Protein AF-0000000080331182 (afdb_homodimer)

Foldseek 3Di:
DDDPDDPVVLVVLLVLLLVLQLVLCLVPNPVPDDLVSSCVSSVHDSVVSCVSPVDPVVSLLVNLLVLLVVLLVVLVCQLCVLPVPALVSSLLSNLVSLAAPALSRSSLLSNVRLCVCLVPDVSSVVSVVVSLVSQLVVQLVSLVVCVVVVQFDAPDRSSVVSNVLNVLRVVLRVCRNVVPVVDDPVNSSVVSVVSVCVRGVHPVD/DDDPDDPVVLVVLLVLLLVLQLVLCLVPNPVPDDLVSSCVSSVHDSVSSCVSPVDPVVSLLVNLLVLLVVLLVVLVCQLCVLPVPALVSSLLSNLVSLAAPALSRSSLLSNVRLCVCLVPDVSSVVSVVVSLVSQLVVQLVSLVVCVVVVQFDAPDRSSVVSNVLNVLRVVLRVCRNVVPVVDDPVNSSVVSVVSVCVRGVHPVD

Organism: NCBI:txid40318

Radius of gyration: 23.44 Å; Cα contacts (8 Å, |Δi|>4): 530; chains: 2; bounding box: 72×65×44 Å

Sequence (410 aa):
MGKVGRPRNQTARREALVSAAGRAIAERGLEGLRIKDIADAAGVSQGSVLYYYPELDDLVLEVHRGAVENFLASRQRTYDEALPGTPVARLRALLESGLPDTAEDPVHGLLYELHRRAGRSPGHAELMASLFAREVALYTTALEVGAATGVFALTASAHDLAHGIVALEDGYGLHIISRNAALRLDRARNLMLAHARVVTGCAELMGKVGRPRNQTARREALVSAAGRAIAERGLEGLRIKDIADAAGVSQGSVLYYYPELDDLVLEVHRGAVENFLASRQRTYDEALPGTPVARLRALLESGLPDTAEDPVHGLLYELHRRAGRSPGHAELMASLFAREVALYTTALEVGAATGVFALTASAHDLAHGIVALEDGYGLHIISRNAALRLDRARNLMLAHARVVTGCAEL

InterPro domains:
  IPR001647 DNA-binding HTH domain, TetR-type [PF00440] (17-63)
  IPR001647 DNA-binding HTH domain, TetR-type [PR00455] (17-30)
  IPR001647 DNA-binding HTH domain, TetR-type [PR00455] (38-61)
  IPR001647 DNA-binding HTH domain, TetR-type [PS50977] (11-71)
  IPR009057 Homedomain-like superfamily [SSF46689] (5-83)
  IPR036271 Tetracyclin repressor-like, C-terminal domain superfamily [SSF48498] (85-195)
  IPR039538 BetI-type transcriptional repressor, C-terminal [PF13977] (87-196)
  IPR050109 HTH-type, TetR-like transcriptional regulator [PTHR30055] (3-197)

Nearest PDB structures (foldseek):
  2gfn-assembly1_B  TM=7.961E-01  e=3.630E-06  Rhodococcus jostii RHA1
  3e7q-assembly1_A  TM=7.808E-01  e=1.061E-05  Pseudomonas aeruginosa
  4yze-assembly1_C  TM=7.891E-01  e=2.695E-05  Escherichia coli K-12
  5wm9-assembly1_A  TM=7.260E-01  e=1.540E-05  Mycobacterium tuberculosis H37Rv
  6hs0-assembly1_A  TM=7.988E-01  e=4.100E-05  Mycobacterium tuberculosis H37Rv

Secondary structure (DSSP, 8-state):
------HHHHHHHHHHHHHHHHHHHHHH-STT--HHHHHHHHTS-HHHHHHH-SSHHHHHHHHHHHHHHHHHHHHHHHHHHTTTS-HHHHHHHHHHHHS-SSTT-HHHHHHHHHHTTGGG-HHHHHHHHHHHHHHHHHHHHHHHHHHHTTS---SS-HHHHHHHHHHHHHHHHHHHHTT-TTS-HHHHHHHHHHHHHHHHT-TT-/------HHHHHHHHHHHHHHHHHHHHHH-STT--HHHHHHHHTS-HHHHHHH-SSHHHHHHHHHHHHHHHHHHHHHHHHHHTTTS-HHHHHHHHHHHHS-SSTT-HHHHHHHHHHTTGGG-HHHHHHHHHHHHHHHHHHHHHHHHHHHTTS---SS-HHHHHHHHHHHHHHHHHHHHTT-TTS-HHHHHHHHHHHHHHHHT-TT-

Structure (mmCIF, N/CA/C/O backbone):
data_AF-0000000080331182-model_v1
#
loop_
_entity.id
_entity.type
_entity.pdbx_description
1 polymer 'TetR family transcriptional regulator'
#
loop_
_atom_site.group_PDB
_atom_site.id
_atom_site.type_symbol
_atom_site.label_atom_id
_atom_site.label_alt_id
_atom_site.label_comp_id
_atom_site.label_asym_id
_atom_site.label_entity_id
_atom_site.label_seq_id
_atom_site.pdbx_PDB_ins_code
_atom_site.Cartn_x
_atom_site.Cartn_y
_atom_site.Cartn_z
_atom_site.occupancy
_atom_site.B_iso_or_equiv
_atom_site.auth_seq_id
_atom_site.auth_comp_id
_atom_site.auth_asym_id
_atom_site.auth_atom_id
_atom_site.pdbx_PDB_model_num
ATOM 1 N N . MET A 1 1 ? 33.312 38.156 4.203 1 38.59 1 MET A N 1
ATOM 2 C CA . MET A 1 1 ? 32.25 37.406 3.518 1 38.59 1 MET A CA 1
ATOM 3 C C . MET A 1 1 ? 32.531 35.906 3.508 1 38.59 1 MET A C 1
ATOM 5 O O . MET A 1 1 ? 33.469 35.469 2.865 1 38.59 1 MET A O 1
ATOM 9 N N . GLY A 1 2 ? 32.406 35.094 4.578 1 43.19 2 GLY A N 1
ATOM 10 C CA . GLY A 1 2 ? 33.156 34.031 5.238 1 43.19 2 GLY A CA 1
ATOM 11 C C . GLY A 1 2 ? 33.406 32.844 4.352 1 43.19 2 GLY A C 1
ATOM 12 O O . GLY A 1 2 ? 32.812 32.719 3.281 1 43.19 2 GLY A O 1
ATOM 13 N N . LYS A 1 3 ? 34.469 31.922 4.566 1 42.53 3 LYS A N 1
ATOM 14 C CA . LYS A 1 3 ? 35.125 30.719 4.098 1 42.53 3 LYS A CA 1
ATOM 15 C C . LYS A 1 3 ? 34.125 29.609 3.834 1 42.53 3 LYS A C 1
ATOM 17 O O . LYS A 1 3 ? 33.531 29.062 4.77 1 42.53 3 LYS A O 1
ATOM 22 N N . VAL A 1 4 ? 33.281 29.641 2.775 1 48.59 4 VAL A N 1
ATOM 23 C CA . VAL A 1 4 ? 32.562 28.469 2.316 1 48.59 4 VAL A CA 1
ATOM 24 C C . VAL A 1 4 ? 33.375 27.203 2.582 1 48.59 4 VAL A C 1
ATOM 26 O O . VAL A 1 4 ? 34.5 27.078 2.107 1 48.59 4 VAL A O 1
ATOM 29 N N . GLY A 1 5 ? 33.25 26.547 3.727 1 51.66 5 GLY A N 1
ATOM 30 C CA . GLY A 1 5 ? 34.031 25.359 4.07 1 51.66 5 GLY A CA 1
ATOM 31 C C . GLY A 1 5 ? 34.344 24.484 2.873 1 51.66 5 GLY A C 1
ATOM 32 O O . GLY A 1 5 ? 33.75 24.641 1.809 1 51.66 5 GLY A O 1
ATOM 33 N N . ARG A 1 6 ? 35.438 23.641 2.859 1 62 6 ARG A N 1
ATOM 34 C CA . ARG A 1 6 ? 35.906 22.703 1.839 1 62 6 ARG A CA 1
ATOM 35 C C . ARG A 1 6 ? 34.75 21.812 1.354 1 62 6 ARG A C 1
ATOM 37 O O . ARG A 1 6 ? 33.969 21.328 2.152 1 62 6 ARG A O 1
ATOM 44 N N . PRO A 1 7 ? 34.625 21.719 -0.037 1 57.5 7 PRO A N 1
ATOM 45 C CA . PRO A 1 7 ? 33.531 20.969 -0.662 1 57.5 7 PRO A CA 1
ATOM 46 C C . PRO A 1 7 ? 33.219 19.672 0.085 1 57.5 7 PRO A C 1
ATOM 48 O O . PRO A 1 7 ? 32.031 19.312 0.219 1 57.5 7 PRO A O 1
ATOM 51 N N . ARG A 1 8 ? 34.188 18.922 0.521 1 67.94 8 ARG A N 1
ATOM 52 C CA . ARG A 1 8 ? 34 17.688 1.271 1 67.94 8 ARG A CA 1
ATOM 53 C C . ARG A 1 8 ? 33.25 17.953 2.578 1 67.94 8 ARG A C 1
ATOM 55 O O . ARG A 1 8 ? 32.438 17.141 3.01 1 67.94 8 ARG A O 1
ATOM 62 N N . ASN A 1 9 ? 33.406 19.188 3.027 1 75.62 9 ASN A N 1
ATOM 63 C CA . ASN A 1 9 ? 32.75 19.547 4.297 1 75.62 9 ASN A CA 1
ATOM 64 C C . ASN A 1 9 ? 31.281 19.844 4.117 1 75.62 9 ASN A C 1
ATOM 66 O O . ASN A 1 9 ? 30.453 19.438 4.941 1 75.62 9 ASN A O 1
ATOM 70 N N . GLN A 1 10 ? 30.984 20.391 2.916 1 86.06 10 GLN A N 1
ATOM 71 C CA . GLN A 1 10 ? 29.609 20.734 2.637 1 86.06 10 GLN A CA 1
ATOM 72 C C . GLN A 1 10 ? 28.75 19.5 2.396 1 86.06 10 GLN A C 1
ATOM 74 O O . GLN A 1 10 ? 27.625 19.406 2.865 1 86.06 10 GLN A O 1
ATOM 79 N N . THR A 1 11 ? 29.422 18.547 1.732 1 88.88 11 THR A N 1
ATOM 80 C CA . THR A 1 11 ? 28.734 17.297 1.457 1 88.88 11 THR A CA 1
ATOM 81 C C . THR A 1 11 ? 28.453 16.531 2.75 1 88.88 11 THR A C 1
ATOM 83 O O . THR A 1 11 ? 27.359 16 2.941 1 88.88 11 THR A O 1
ATOM 86 N N . ALA A 1 12 ? 29.406 16.547 3.588 1 91.94 12 ALA A N 1
ATOM 87 C CA . ALA A 1 12 ? 29.25 15.875 4.875 1 91.94 12 ALA A CA 1
ATOM 88 C C . ALA A 1 12 ? 28.156 16.531 5.707 1 91.94 12 ALA A C 1
ATOM 90 O O . ALA A 1 12 ? 27.391 15.828 6.391 1 91.94 12 ALA A O 1
ATOM 91 N N . ARG A 1 13 ? 28.062 17.812 5.668 1 92.12 13 ARG A N 1
ATOM 92 C CA . ARG A 1 13 ? 27.031 18.516 6.41 1 92.12 13 ARG A CA 1
ATOM 93 C C . ARG A 1 13 ? 25.641 18.234 5.84 1 92.12 13 ARG A C 1
ATOM 95 O O . ARG A 1 13 ? 24.688 18 6.586 1 92.12 13 ARG A O 1
ATOM 102 N N . ARG A 1 14 ? 25.609 18.219 4.574 1 94 14 ARG A N 1
ATOM 103 C CA . ARG A 1 14 ? 24.344 17.906 3.926 1 94 14 ARG A CA 1
ATOM 104 C C . ARG A 1 14 ? 23.875 16.5 4.305 1 94 14 ARG A C 1
ATOM 106 O O . ARG A 1 14 ? 22.703 16.297 4.641 1 94 14 ARG A O 1
ATOM 113 N N . GLU A 1 15 ? 24.797 15.602 4.301 1 94.62 15 GLU A N 1
ATOM 114 C CA . GLU A 1 15 ? 24.484 14.219 4.641 1 94.62 15 GLU A CA 1
ATOM 115 C C . GLU A 1 15 ? 24.031 14.102 6.094 1 94.62 15 GLU A C 1
ATOM 117 O O . GLU A 1 15 ? 23.109 13.328 6.402 1 94.62 15 GLU A O 1
ATOM 122 N N . ALA A 1 16 ? 24.641 14.852 6.902 1 94.88 16 ALA A N 1
ATOM 123 C CA . ALA A 1 16 ? 24.266 14.852 8.312 1 94.88 16 ALA A CA 1
ATOM 124 C C . ALA A 1 16 ? 22.859 15.398 8.516 1 94.88 16 ALA A C 1
ATOM 126 O O . ALA A 1 16 ? 22.094 14.883 9.336 1 94.88 16 ALA A O 1
ATOM 127 N N . LEU A 1 17 ? 22.562 16.406 7.797 1 96.5 17 LEU A N 1
ATOM 128 C CA . LEU A 1 17 ? 21.234 17 7.887 1 96.5 17 LEU A CA 1
ATOM 129 C C . LEU A 1 17 ? 20.172 16.047 7.348 1 96.5 17 LEU A C 1
ATOM 131 O O . LEU A 1 17 ? 19.094 15.93 7.922 1 96.5 17 LEU A O 1
ATOM 135 N N . VAL A 1 18 ? 20.516 15.383 6.285 1 96.94 18 VAL A N 1
ATOM 136 C CA . VAL A 1 18 ? 19.594 14.406 5.699 1 96.94 18 VAL A CA 1
ATOM 137 C C . VAL A 1 18 ? 19.328 13.281 6.695 1 96.94 18 VAL A C 1
ATOM 139 O O . VAL A 1 18 ? 18.188 12.898 6.914 1 96.94 18 VAL A O 1
ATOM 142 N N . SER A 1 19 ? 20.375 12.844 7.316 1 96.12 19 SER A N 1
ATOM 143 C CA . SER A 1 19 ? 20.25 11.781 8.312 1 96.12 19 SER A CA 1
ATOM 144 C C . SER A 1 19 ? 19.406 12.234 9.5 1 96.12 19 SER A C 1
ATOM 146 O O . SER A 1 19 ? 18.516 11.508 9.961 1 96.12 19 SER A O 1
ATOM 148 N N . ALA A 1 20 ? 19.641 13.398 9.953 1 96.25 20 ALA A N 1
ATOM 149 C CA . ALA A 1 20 ? 18.875 13.961 11.07 1 96.25 20 ALA A CA 1
ATOM 150 C C . ALA A 1 20 ? 17.406 14.125 10.711 1 96.25 20 ALA A C 1
ATOM 152 O O . ALA A 1 20 ? 16.531 13.844 11.523 1 96.25 20 ALA A O 1
ATOM 153 N N . ALA A 1 21 ? 17.188 14.617 9.508 1 97.06 21 ALA A N 1
ATOM 154 C CA . ALA A 1 21 ? 15.805 14.773 9.047 1 97.06 21 ALA A CA 1
ATOM 155 C C . ALA A 1 21 ? 15.086 13.43 8.977 1 97.06 21 ALA A C 1
ATOM 157 O O . ALA A 1 21 ? 13.922 13.328 9.367 1 97.06 21 ALA A O 1
ATOM 158 N N . GLY A 1 22 ? 15.742 12.43 8.492 1 95.75 22 GLY A N 1
ATOM 159 C CA . GLY A 1 22 ? 15.172 11.094 8.453 1 95.75 22 GLY A CA 1
ATOM 160 C C . GLY A 1 22 ? 14.766 10.578 9.82 1 95.75 22 GLY A C 1
ATOM 161 O O . GLY A 1 22 ? 13.688 10.008 9.977 1 95.75 22 GLY A O 1
ATOM 162 N N . ARG A 1 23 ? 15.617 10.82 10.766 1 92.38 23 ARG A N 1
ATOM 163 C CA . ARG A 1 23 ? 15.328 10.406 12.133 1 92.38 23 ARG A CA 1
ATOM 164 C C . ARG A 1 23 ? 14.125 11.156 12.688 1 92.38 23 ARG A C 1
ATOM 166 O O . ARG A 1 23 ? 13.266 10.562 13.344 1 92.38 23 ARG A O 1
ATOM 173 N N . ALA A 1 24 ? 14.117 12.398 12.414 1 93.19 24 ALA A N 1
ATOM 174 C CA . ALA A 1 24 ? 13 13.219 12.883 1 93.19 24 ALA A CA 1
ATOM 175 C C . ALA A 1 24 ? 11.68 12.75 12.266 1 93.19 24 ALA A C 1
ATOM 177 O O . ALA A 1 24 ? 10.656 12.68 12.953 1 93.19 24 ALA A O 1
ATOM 178 N N . ILE A 1 25 ? 11.711 12.391 11.023 1 92.88 25 ILE A N 1
ATOM 179 C CA . ILE A 1 25 ? 10.523 11.922 10.32 1 92.88 25 ILE A CA 1
ATOM 180 C C . ILE A 1 25 ? 10.086 10.57 10.891 1 92.88 25 ILE A C 1
ATOM 182 O O . ILE A 1 25 ? 8.898 10.336 11.102 1 92.88 25 ILE A O 1
ATOM 186 N N . ALA A 1 26 ? 11.039 9.734 11.133 1 85.06 26 ALA A N 1
ATOM 187 C CA . ALA A 1 26 ? 10.742 8.414 11.688 1 85.06 26 ALA A CA 1
ATOM 188 C C . ALA A 1 26 ? 10.094 8.531 13.062 1 85.06 26 ALA A C 1
ATOM 190 O O . ALA A 1 26 ? 9.195 7.746 13.398 1 85.06 26 ALA A O 1
ATOM 191 N N . GLU A 1 27 ? 10.5 9.461 13.828 1 82.69 27 GLU A N 1
ATOM 192 C CA . GLU A 1 27 ? 10.031 9.625 15.195 1 82.69 27 GLU A CA 1
ATOM 193 C C . GLU A 1 27 ? 8.703 10.367 15.242 1 82.69 27 GLU A C 1
ATOM 195 O O . GLU A 1 27 ? 7.793 9.984 15.984 1 82.69 27 GLU A O 1
ATOM 200 N N . ARG A 1 28 ? 8.578 11.391 14.359 1 83.94 28 ARG A N 1
ATOM 201 C CA . ARG A 1 28 ? 7.469 12.328 14.539 1 83.94 28 ARG A CA 1
ATOM 202 C C . ARG A 1 28 ? 6.5 12.258 13.367 1 83.94 28 ARG A C 1
ATOM 204 O O . ARG A 1 28 ? 5.371 12.742 13.461 1 83.94 28 ARG A O 1
ATOM 211 N N . GLY A 1 29 ? 6.941 11.633 12.352 1 84.69 29 GLY A N 1
ATOM 212 C CA . GLY A 1 29 ? 6.152 11.703 11.125 1 84.69 29 GLY A CA 1
ATOM 213 C C . GLY A 1 29 ? 6.406 12.961 10.32 1 84.69 29 GLY A C 1
ATOM 214 O O . GLY A 1 29 ? 7.102 13.875 10.781 1 84.69 29 GLY A O 1
ATOM 215 N N . LEU A 1 30 ? 5.953 12.969 9.133 1 86.5 30 LEU A N 1
ATOM 216 C CA . LEU A 1 30 ? 6.156 14.109 8.242 1 86.5 30 LEU A CA 1
ATOM 217 C C . LEU A 1 30 ? 5.199 15.242 8.594 1 86.5 30 LEU A C 1
ATOM 219 O O . LEU A 1 30 ? 5.531 16.422 8.406 1 86.5 30 LEU A O 1
ATOM 223 N N . GLU A 1 31 ? 4.012 14.711 9.086 1 78.81 31 GLU A N 1
ATOM 224 C CA . GLU A 1 31 ? 3.021 15.711 9.461 1 78.81 31 GLU A CA 1
ATOM 225 C C . GLU A 1 31 ? 3.494 16.531 10.664 1 78.81 31 GLU A C 1
ATOM 227 O O . GLU A 1 31 ? 3.75 15.969 11.734 1 78.81 31 GLU A O 1
ATOM 232 N N . GLY A 1 32 ? 3.836 17.766 10.484 1 79.44 32 GLY A N 1
ATOM 233 C CA . GLY A 1 32 ? 4.246 18.641 11.57 1 79.44 32 GLY A CA 1
ATOM 234 C C . GLY A 1 32 ? 5.75 18.812 11.672 1 79.44 32 GLY A C 1
ATOM 235 O O . GLY A 1 32 ? 6.25 19.406 12.625 1 79.44 32 GLY A O 1
ATOM 236 N N . LEU A 1 33 ? 6.457 18.047 10.805 1 90.81 33 LEU A N 1
ATOM 237 C CA . LEU A 1 33 ? 7.906 18.219 10.789 1 90.81 33 LEU A CA 1
ATOM 238 C C . LEU A 1 33 ? 8.289 19.672 10.602 1 90.81 33 LEU A C 1
ATOM 240 O O . LEU A 1 33 ? 7.773 20.344 9.703 1 90.81 33 LEU A O 1
ATOM 244 N N . ARG A 1 34 ? 9.164 20.141 11.547 1 93.94 34 ARG A N 1
ATOM 245 C CA . ARG A 1 34 ? 9.625 21.531 11.492 1 93.94 34 ARG A CA 1
ATOM 246 C C . ARG A 1 34 ? 11.148 21.594 11.367 1 93.94 34 ARG A C 1
ATOM 248 O O . ARG A 1 34 ? 11.844 20.656 11.742 1 93.94 34 ARG A O 1
ATOM 255 N N . ILE A 1 35 ? 11.539 22.672 10.859 1 95.69 35 ILE A N 1
ATOM 256 C CA . ILE A 1 35 ? 12.969 22.938 10.758 1 95.69 35 ILE A CA 1
ATOM 257 C C . ILE A 1 35 ? 13.617 22.812 12.133 1 95.69 35 ILE A C 1
ATOM 259 O O . ILE A 1 35 ? 14.719 22.266 12.258 1 95.69 35 ILE A O 1
ATOM 263 N N . LYS A 1 36 ? 12.953 23.25 13.125 1 95.56 36 LYS A N 1
ATOM 264 C CA . LYS A 1 36 ? 13.477 23.188 14.492 1 95.56 36 LYS A CA 1
ATOM 265 C C . LYS A 1 36 ? 13.742 21.75 14.914 1 95.56 36 LYS A C 1
ATOM 267 O O . LYS A 1 36 ? 14.727 21.469 15.609 1 95.56 36 LYS A O 1
ATOM 272 N N . ASP A 1 37 ? 12.883 20.828 14.562 1 95.38 37 ASP A N 1
ATOM 273 C CA . ASP A 1 37 ? 13.047 19.406 14.898 1 95.38 37 ASP A CA 1
ATOM 274 C C . ASP A 1 37 ? 14.312 18.844 14.273 1 95.38 37 ASP A C 1
ATOM 276 O O . ASP A 1 37 ? 15.039 18.078 14.922 1 95.38 37 ASP A O 1
ATOM 280 N N . ILE A 1 38 ? 14.562 19.203 13.023 1 96.62 38 ILE A N 1
ATOM 281 C CA . ILE A 1 38 ? 15.734 18.734 12.297 1 96.62 38 ILE A CA 1
ATOM 282 C C . ILE A 1 38 ? 17 19.344 12.898 1 96.62 38 ILE A C 1
ATOM 284 O O . ILE A 1 38 ? 18 18.656 13.117 1 96.62 38 ILE A O 1
ATOM 288 N N . ALA A 1 39 ? 16.906 20.656 13.164 1 96.81 39 ALA A N 1
ATOM 289 C CA . ALA A 1 39 ? 18.031 21.359 13.781 1 96.81 39 ALA A CA 1
ATOM 290 C C . ALA A 1 39 ? 18.406 20.719 15.117 1 96.81 39 ALA A C 1
ATOM 292 O O . ALA A 1 39 ? 19.578 20.453 15.375 1 96.81 39 ALA A O 1
ATOM 293 N N . ASP A 1 40 ? 17.438 20.422 15.914 1 95.44 40 ASP A N 1
ATOM 294 C CA . ASP A 1 40 ? 17.641 19.781 17.203 1 95.44 40 ASP A CA 1
ATOM 295 C C . ASP A 1 40 ? 18.281 18.406 17.047 1 95.44 40 ASP A C 1
ATOM 297 O O . ASP A 1 40 ? 19.25 18.078 17.734 1 95.44 40 ASP A O 1
ATOM 301 N N . ALA A 1 41 ? 17.781 17.641 16.109 1 94.06 41 ALA A N 1
ATOM 302 C CA . ALA A 1 41 ? 18.281 16.297 15.867 1 94.06 41 ALA A CA 1
ATOM 303 C C . ALA A 1 41 ? 19.719 16.312 15.359 1 94.06 41 ALA A C 1
ATOM 305 O O . ALA A 1 41 ? 20.5 15.398 15.648 1 94.06 41 ALA A O 1
ATOM 306 N N . ALA A 1 42 ? 20.062 17.328 14.625 1 95.25 42 ALA A N 1
ATOM 307 C CA . ALA A 1 42 ? 21.391 17.438 14.023 1 95.25 42 ALA A CA 1
ATOM 308 C C . ALA A 1 42 ? 22.359 18.156 14.953 1 95.25 42 ALA A C 1
ATOM 310 O O . ALA A 1 42 ? 23.562 18.141 14.734 1 95.25 42 ALA A O 1
ATOM 311 N N . GLY A 1 43 ? 21.828 18.797 15.977 1 96 43 GLY A N 1
ATOM 312 C CA . GLY A 1 43 ? 22.672 19.578 16.875 1 96 43 GLY A CA 1
ATOM 313 C C . GLY A 1 43 ? 23.219 20.828 16.234 1 96 43 GLY A C 1
ATOM 314 O O . GLY A 1 43 ? 24.375 21.188 16.438 1 96 43 GLY A O 1
ATOM 315 N N . VAL A 1 44 ? 22.438 21.453 15.367 1 96.62 44 VAL A N 1
ATOM 316 C CA . VAL A 1 44 ? 22.828 22.672 14.695 1 96.62 44 VAL A CA 1
ATOM 317 C C . VAL A 1 44 ? 21.734 23.719 14.836 1 96.62 44 VAL A C 1
ATOM 319 O O . VAL A 1 44 ? 20.688 23.453 15.43 1 96.62 44 VAL A O 1
ATOM 322 N N . SER A 1 45 ? 21.969 24.938 14.359 1 96.62 45 SER A N 1
ATOM 323 C CA . SER A 1 45 ? 20.953 25.984 14.398 1 96.62 45 SER A CA 1
ATOM 324 C C . SER A 1 45 ? 19.953 25.828 13.266 1 96.62 45 SER A C 1
ATOM 326 O O . SER A 1 45 ? 20.234 25.203 12.242 1 96.62 45 SER A O 1
ATOM 328 N N . GLN A 1 46 ? 18.766 26.406 13.508 1 96.88 46 GLN A N 1
ATOM 329 C CA . GLN A 1 46 ? 17.781 26.453 12.43 1 96.88 46 GLN A CA 1
ATOM 330 C C . GLN A 1 46 ? 18.359 27.141 11.195 1 96.88 46 GLN A C 1
ATOM 332 O O . GLN A 1 46 ? 18.078 26.734 10.07 1 96.88 46 GLN A O 1
ATOM 337 N N . GLY A 1 47 ? 19.125 28.156 11.422 1 96.19 47 GLY A N 1
ATOM 338 C CA . GLY A 1 47 ? 19.766 28.875 10.328 1 96.19 47 GLY A CA 1
ATOM 339 C C . GLY A 1 47 ? 20.688 28 9.492 1 96.19 47 GLY A C 1
ATOM 340 O O . GLY A 1 47 ? 20.734 28.141 8.273 1 96.19 47 GLY A O 1
ATOM 341 N N . SER A 1 48 ? 21.422 27.203 10.148 1 95.44 48 SER A N 1
ATOM 342 C CA . SER A 1 48 ? 22.297 26.266 9.453 1 95.44 48 SER A CA 1
ATOM 343 C C . SER A 1 48 ? 21.5 25.344 8.539 1 95.44 48 SER A C 1
ATOM 345 O O . SER A 1 48 ? 21.906 25.094 7.402 1 95.44 48 SER A O 1
ATOM 347 N N . VAL A 1 49 ? 20.375 24.766 9.047 1 97.19 49 VAL A N 1
ATOM 348 C CA . VAL A 1 49 ? 19.531 23.922 8.227 1 97.19 49 VAL A CA 1
ATOM 349 C C . VAL A 1 49 ? 19.062 24.688 6.992 1 97.19 49 VAL A C 1
ATOM 351 O O . VAL A 1 49 ? 19.172 24.188 5.867 1 97.19 49 VAL A O 1
ATOM 354 N N . LEU A 1 50 ? 18.656 25.953 7.191 1 97.06 50 LEU A N 1
ATOM 355 C CA . LEU A 1 50 ? 18.078 26.766 6.125 1 97.06 50 LEU A CA 1
ATOM 356 C C . LEU A 1 50 ? 19.156 27.188 5.125 1 97.06 50 LEU A C 1
ATOM 358 O O . LEU A 1 50 ? 18.859 27.438 3.953 1 97.06 50 LEU A O 1
ATOM 362 N N . TYR A 1 51 ? 20.375 27.266 5.609 1 96 51 TYR A N 1
ATOM 363 C CA . TYR A 1 51 ? 21.484 27.562 4.719 1 96 51 TYR A CA 1
ATOM 364 C C . TYR A 1 51 ? 21.641 26.484 3.654 1 96 51 TYR A C 1
ATOM 366 O O . TYR A 1 51 ? 21.766 26.797 2.467 1 96 51 TYR A O 1
ATOM 374 N N . TYR A 1 52 ? 21.562 25.281 4.031 1 95.81 52 TYR A N 1
ATOM 375 C CA . TYR A 1 52 ? 21.766 24.172 3.109 1 95.81 52 TYR A CA 1
ATOM 376 C C . TYR A 1 52 ? 20.469 23.812 2.393 1 95.81 52 TYR A C 1
ATOM 378 O O . TYR A 1 52 ? 20.484 23.391 1.236 1 95.81 52 TYR A O 1
ATOM 386 N N . TYR A 1 53 ? 19.344 23.969 3.145 1 97.06 53 TYR A N 1
ATOM 387 C CA . TYR A 1 53 ? 18.031 23.641 2.602 1 97.06 53 TYR A CA 1
ATOM 388 C C . TYR A 1 53 ? 17.016 24.75 2.896 1 97.06 53 TYR A C 1
ATOM 390 O O . TYR A 1 53 ? 16.266 24.672 3.861 1 97.06 53 TYR A O 1
ATOM 398 N N . PRO A 1 54 ? 17 25.672 1.982 1 96.06 54 PRO A N 1
ATOM 399 C CA . PRO A 1 54 ? 16.078 26.781 2.193 1 96.06 54 PRO A CA 1
ATOM 400 C C . PRO A 1 54 ? 14.609 26.344 2.188 1 96.06 54 PRO A C 1
ATOM 402 O O . PRO A 1 54 ? 13.766 27 2.809 1 96.06 54 PRO A O 1
ATOM 405 N N . GLU A 1 55 ? 14.406 25.234 1.496 1 95.19 55 GLU A N 1
ATOM 406 C CA . GLU A 1 55 ? 13.062 24.672 1.469 1 95.19 55 GLU A CA 1
ATOM 407 C C . GLU A 1 55 ? 13.023 23.297 2.143 1 95.19 55 GLU A C 1
ATOM 409 O O . GLU A 1 55 ? 13.781 22.406 1.778 1 95.19 55 GLU A O 1
ATOM 414 N N . LEU A 1 56 ? 12.141 23.156 3.068 1 94.5 56 LEU A N 1
ATOM 415 C CA . LEU A 1 56 ? 12 21.906 3.812 1 94.5 56 LEU A CA 1
ATOM 416 C C . LEU A 1 56 ? 11.727 20.734 2.869 1 94.5 56 LEU A C 1
ATOM 418 O O . LEU A 1 56 ? 12.273 19.641 3.055 1 94.5 56 LEU A O 1
ATOM 422 N N . ASP A 1 57 ? 10.961 21 1.836 1 93.5 57 ASP A N 1
ATOM 423 C CA . ASP A 1 57 ? 10.562 19.938 0.923 1 93.5 57 ASP A CA 1
ATOM 424 C C . ASP A 1 57 ? 11.773 19.375 0.178 1 93.5 57 ASP A C 1
ATOM 426 O O . ASP A 1 57 ? 11.82 18.188 -0.138 1 93.5 57 ASP A O 1
ATOM 430 N N . ASP A 1 58 ? 12.703 20.188 -0.082 1 96 58 ASP A N 1
ATOM 431 C CA . ASP A 1 58 ? 13.914 19.734 -0.745 1 96 58 ASP A CA 1
ATOM 432 C C . ASP A 1 58 ? 14.703 18.781 0.154 1 96 58 ASP A C 1
ATOM 434 O O . ASP A 1 58 ? 15.273 17.797 -0.322 1 96 58 ASP A O 1
ATOM 438 N N . LEU A 1 59 ? 14.742 19.125 1.412 1 97.12 59 LEU A N 1
ATOM 439 C CA . LEU A 1 59 ? 15.414 18.266 2.375 1 97.12 59 LEU A CA 1
ATOM 440 C C . LEU A 1 59 ? 14.688 16.922 2.504 1 97.12 59 LEU A C 1
ATOM 442 O O . LEU A 1 59 ? 15.312 15.867 2.516 1 97.12 59 LEU A O 1
ATOM 446 N N . VAL A 1 60 ? 13.406 16.953 2.516 1 96.81 60 VAL A N 1
ATOM 447 C CA . VAL A 1 60 ? 12.602 15.742 2.635 1 96.81 60 VAL A CA 1
ATOM 448 C C . VAL A 1 60 ? 12.797 14.859 1.403 1 96.81 60 VAL A C 1
ATOM 450 O O . VAL A 1 60 ? 12.891 13.633 1.517 1 96.81 60 VAL A O 1
ATOM 453 N N . LEU A 1 61 ? 12.867 15.508 0.277 1 97.25 61 LEU A N 1
ATOM 454 C CA . LEU A 1 61 ? 13.109 14.758 -0.951 1 97.25 61 LEU A CA 1
ATOM 455 C C . LEU A 1 61 ? 14.461 14.062 -0.903 1 97.25 61 LEU A C 1
ATOM 457 O O . LEU A 1 61 ? 14.594 12.914 -1.34 1 97.25 61 LEU A O 1
ATOM 461 N N . GLU A 1 62 ? 15.438 14.711 -0.355 1 97.5 62 GLU A N 1
ATOM 462 C CA . GLU A 1 62 ? 16.766 14.094 -0.223 1 97.5 62 GLU A CA 1
ATOM 463 C C . GLU A 1 62 ? 16.734 12.938 0.772 1 97.5 62 GLU A C 1
ATOM 465 O O . GLU A 1 62 ? 17.438 11.945 0.59 1 97.5 62 GLU A O 1
ATOM 470 N N . VAL A 1 63 ? 16 13.086 1.828 1 97.69 63 VAL A N 1
ATOM 471 C CA . VAL A 1 63 ? 15.812 11.984 2.762 1 97.69 63 VAL A CA 1
ATOM 472 C C . VAL A 1 63 ? 15.211 10.781 2.027 1 97.69 63 VAL A C 1
ATOM 474 O O . VAL A 1 63 ? 15.664 9.648 2.199 1 97.69 63 VAL A O 1
ATOM 477 N N . HIS A 1 64 ? 14.227 11.062 1.216 1 97.62 64 HIS A N 1
ATOM 478 C CA . HIS A 1 64 ? 13.578 10 0.455 1 97.62 64 HIS A CA 1
ATOM 479 C C . HIS A 1 64 ? 14.555 9.32 -0.493 1 97.62 64 HIS A C 1
ATOM 481 O O . HIS A 1 64 ? 14.609 8.086 -0.561 1 97.62 64 HIS A O 1
ATOM 487 N N . ARG A 1 65 ? 15.344 10.102 -1.191 1 98 65 ARG A N 1
ATOM 488 C CA . ARG A 1 65 ? 16.344 9.555 -2.107 1 98 65 ARG A CA 1
ATOM 489 C C . ARG A 1 65 ? 17.312 8.648 -1.372 1 98 65 ARG A C 1
ATOM 491 O O . ARG A 1 65 ? 17.609 7.543 -1.835 1 98 65 ARG A O 1
ATOM 498 N N . GLY A 1 66 ? 17.812 9.148 -0.242 1 97.25 66 GLY A N 1
ATOM 499 C CA . GLY A 1 66 ? 18.719 8.336 0.562 1 97.25 66 GLY A CA 1
ATOM 500 C C . GLY A 1 66 ? 18.078 7.051 1.053 1 97.25 66 GLY A C 1
ATOM 501 O O . GLY A 1 66 ? 18.719 5.992 1.025 1 97.25 66 GLY A O 1
ATOM 502 N N . ALA A 1 67 ? 16.859 7.082 1.491 1 97.06 67 ALA A N 1
ATOM 503 C CA . ALA A 1 67 ? 16.156 5.906 1.981 1 97.06 67 ALA A CA 1
ATOM 504 C C . ALA A 1 67 ? 15.984 4.863 0.879 1 97.06 67 ALA A C 1
ATOM 506 O O . ALA A 1 67 ? 16.203 3.672 1.108 1 97.06 67 ALA A O 1
ATOM 507 N N . VAL A 1 68 ? 15.648 5.32 -0.346 1 97.88 68 VAL A N 1
ATOM 508 C CA . VAL A 1 68 ? 15.477 4.441 -1.499 1 97.88 68 VAL A CA 1
ATOM 509 C C . VAL A 1 68 ? 16.812 3.76 -1.827 1 97.88 68 VAL A C 1
ATOM 511 O O . VAL A 1 68 ? 16.859 2.535 -1.953 1 97.88 68 VAL A O 1
ATOM 514 N N . GLU A 1 69 ? 17.828 4.559 -1.901 1 97.94 69 GLU A N 1
ATOM 515 C CA . GLU A 1 69 ? 19.141 4.02 -2.279 1 97.94 69 GLU A CA 1
ATOM 516 C C . GLU A 1 69 ? 19.656 3.041 -1.229 1 97.94 69 GLU A C 1
ATOM 518 O O . GLU A 1 69 ? 20.188 1.982 -1.568 1 97.94 69 GLU A O 1
ATOM 523 N N . ASN A 1 70 ? 19.5 3.412 0.017 1 96.81 70 ASN A N 1
ATOM 524 C CA . ASN A 1 70 ? 19.953 2.535 1.094 1 96.81 70 ASN A CA 1
ATOM 525 C C . ASN A 1 70 ? 19.172 1.223 1.108 1 96.81 70 ASN A C 1
ATOM 527 O O . ASN A 1 70 ? 19.75 0.157 1.327 1 96.81 70 ASN A O 1
ATOM 531 N N . PHE A 1 71 ? 17.906 1.269 0.903 1 97.88 71 PHE A N 1
ATOM 532 C CA . PHE A 1 71 ? 17.062 0.076 0.881 1 97.88 71 PHE A CA 1
ATOM 533 C C . PHE A 1 71 ? 17.469 -0.851 -0.258 1 97.88 71 PHE A C 1
ATOM 535 O O . PHE A 1 71 ? 17.688 -2.047 -0.046 1 97.88 71 PHE A O 1
ATOM 542 N N . LEU A 1 72 ? 17.625 -0.291 -1.47 1 98.25 72 LEU A N 1
ATOM 543 C CA . LEU A 1 72 ? 17.984 -1.081 -2.643 1 98.25 72 LEU A CA 1
ATOM 544 C C . LEU A 1 72 ? 19.359 -1.703 -2.48 1 98.25 72 LEU A C 1
ATOM 546 O O . LEU A 1 72 ? 19.578 -2.854 -2.867 1 98.25 72 LEU A O 1
ATOM 550 N N . ALA A 1 73 ? 20.281 -0.924 -1.896 1 97.75 73 ALA A N 1
ATOM 551 C CA . ALA A 1 73 ? 21.625 -1.449 -1.652 1 97.75 73 ALA A CA 1
ATOM 552 C C . ALA A 1 73 ? 21.578 -2.627 -0.682 1 97.75 73 ALA A C 1
ATOM 554 O O . ALA A 1 73 ? 22.281 -3.619 -0.872 1 97.75 73 ALA A O 1
ATOM 555 N N . SER A 1 74 ? 20.781 -2.496 0.319 1 97.19 74 SER A N 1
ATOM 556 C CA . SER A 1 74 ? 20.625 -3.574 1.289 1 97.19 74 SER A CA 1
ATOM 557 C C . SER A 1 74 ? 20.031 -4.82 0.641 1 97.19 74 SER A C 1
ATOM 559 O O . SER A 1 74 ? 20.484 -5.938 0.908 1 97.19 74 SER A O 1
ATOM 561 N N . ARG A 1 75 ? 19.031 -4.668 -0.219 1 97.31 75 ARG A N 1
ATOM 562 C CA . ARG A 1 75 ? 18.422 -5.777 -0.944 1 97.31 75 ARG A CA 1
ATOM 563 C C . ARG A 1 75 ? 19.438 -6.477 -1.837 1 97.31 75 ARG A C 1
ATOM 565 O O . ARG A 1 75 ? 19.5 -7.707 -1.873 1 97.31 75 ARG A O 1
ATOM 572 N N . GLN A 1 76 ? 20.203 -5.648 -2.512 1 96.56 76 GLN A N 1
ATOM 573 C CA . GLN A 1 76 ? 21.219 -6.199 -3.396 1 96.56 76 GLN A CA 1
ATOM 574 C C . GLN A 1 76 ? 22.266 -6.992 -2.609 1 96.56 76 GLN A C 1
ATOM 576 O O . GLN A 1 76 ? 22.656 -8.078 -3.027 1 96.56 76 GLN A O 1
ATOM 581 N N . ARG A 1 77 ? 22.672 -6.43 -1.5 1 96.06 77 ARG A N 1
ATOM 582 C CA . ARG A 1 77 ? 23.641 -7.113 -0.652 1 96.06 77 ARG A CA 1
ATOM 583 C C . ARG A 1 77 ? 23.109 -8.453 -0.167 1 96.06 77 ARG A C 1
ATOM 585 O O . ARG A 1 77 ? 23.812 -9.453 -0.169 1 96.06 77 ARG A O 1
ATOM 592 N N . THR A 1 78 ? 21.844 -8.461 0.261 1 94.62 78 THR A N 1
ATOM 593 C CA . THR A 1 78 ? 21.188 -9.688 0.702 1 94.62 78 THR A CA 1
ATOM 594 C C . THR A 1 78 ? 21.219 -10.742 -0.401 1 94.62 78 THR A C 1
ATOM 596 O O . THR A 1 78 ? 21.547 -11.906 -0.149 1 94.62 78 THR A O 1
ATOM 599 N N . TYR A 1 79 ? 20.875 -10.281 -1.607 1 93.94 79 TYR A N 1
ATOM 600 C CA . TYR A 1 79 ? 20.875 -11.172 -2.76 1 93.94 79 TYR A CA 1
ATOM 601 C C . TYR A 1 79 ? 22.266 -11.711 -3.033 1 93.94 79 TYR A C 1
ATOM 603 O O . TYR A 1 79 ? 22.453 -12.914 -3.24 1 93.94 79 TYR A O 1
ATOM 611 N N . ASP A 1 80 ? 23.281 -10.781 -2.953 1 91.75 80 ASP A N 1
ATOM 612 C CA . ASP A 1 80 ? 24.656 -11.141 -3.283 1 91.75 80 ASP A CA 1
ATOM 613 C C . ASP A 1 80 ? 25.25 -12.055 -2.221 1 91.75 80 ASP A C 1
ATOM 615 O O . ASP A 1 80 ? 26.031 -12.961 -2.537 1 91.75 80 ASP A O 1
ATOM 619 N N . GLU A 1 81 ? 24.922 -11.797 -1.008 1 89.06 81 GLU A N 1
ATOM 620 C CA . GLU A 1 81 ? 25.5 -12.547 0.105 1 89.06 81 GLU A CA 1
ATOM 621 C C . GLU A 1 81 ? 24.922 -13.953 0.192 1 89.06 81 GLU A C 1
ATOM 623 O O . GLU A 1 81 ? 25.516 -14.844 0.786 1 89.06 81 GLU A O 1
ATOM 628 N N . ALA A 1 82 ? 23.719 -14.039 -0.187 1 82 82 ALA A N 1
ATOM 629 C CA . ALA A 1 82 ? 23.125 -15.367 -0.235 1 82 82 ALA A CA 1
ATOM 630 C C . ALA A 1 82 ? 23.797 -16.234 -1.297 1 82 82 ALA A C 1
ATOM 632 O O . ALA A 1 82 ? 23.594 -17.453 -1.34 1 82 82 ALA A O 1
ATOM 633 N N . LEU A 1 83 ? 24.797 -15.414 -1.987 1 64.88 83 LEU A N 1
ATOM 634 C CA . LEU A 1 83 ? 25.703 -16.109 -2.893 1 64.88 83 LEU A CA 1
ATOM 635 C C . LEU A 1 83 ? 26.844 -16.766 -2.121 1 64.88 83 LEU A C 1
ATOM 637 O O . LEU A 1 83 ? 27.328 -16.219 -1.135 1 64.88 83 LEU A O 1
ATOM 641 N N . PRO A 1 84 ? 27.234 -18.125 -2.492 1 62.44 84 PRO A N 1
ATOM 642 C CA . PRO A 1 84 ? 27.047 -19.109 -3.561 1 62.44 84 PRO A CA 1
ATOM 643 C C . PRO A 1 84 ? 25.812 -19.984 -3.359 1 62.44 84 PRO A C 1
ATOM 645 O O . PRO A 1 84 ? 25.766 -21.109 -3.828 1 62.44 84 PRO A O 1
ATOM 648 N N . GLY A 1 85 ? 24.797 -19.438 -2.744 1 68.88 85 GLY A N 1
ATOM 649 C CA . GLY A 1 85 ? 23.641 -20.297 -2.484 1 68.88 85 GLY A CA 1
ATOM 650 C C . GLY A 1 85 ? 22.828 -20.594 -3.73 1 68.88 85 GLY A C 1
ATOM 651 O O . GLY A 1 85 ? 23.156 -20.109 -4.82 1 68.88 85 GLY A O 1
ATOM 652 N N . THR A 1 86 ? 22 -21.547 -3.732 1 87.5 86 THR A N 1
ATOM 653 C CA . THR A 1 86 ? 21.078 -22.016 -4.762 1 87.5 86 THR A CA 1
ATOM 654 C C . THR A 1 86 ? 20.078 -20.922 -5.125 1 87.5 86 THR A C 1
ATOM 656 O O . THR A 1 86 ? 19.891 -19.953 -4.371 1 87.5 86 THR A O 1
ATOM 659 N N . PRO A 1 87 ? 19.719 -20.859 -6.371 1 94.69 87 PRO A N 1
ATOM 660 C CA . PRO A 1 87 ? 18.641 -19.953 -6.754 1 94.69 87 PRO A CA 1
ATOM 661 C C . PRO A 1 87 ? 17.531 -19.891 -5.715 1 94.69 87 PRO A C 1
ATOM 663 O O . PRO A 1 87 ? 16.969 -18.828 -5.457 1 94.69 87 PRO A O 1
ATOM 666 N N . VAL A 1 88 ? 17.312 -20.969 -5.031 1 96.12 88 VAL A N 1
ATOM 667 C CA . VAL A 1 88 ? 16.266 -21.062 -4.027 1 96.12 88 VAL A CA 1
ATOM 668 C C . VAL A 1 88 ? 16.641 -20.203 -2.818 1 96.12 88 VAL A C 1
ATOM 670 O O . VAL A 1 88 ? 15.82 -19.406 -2.34 1 96.12 88 VAL A O 1
ATOM 673 N N . ALA A 1 89 ? 17.844 -20.312 -2.318 1 95.19 89 ALA A N 1
ATOM 674 C CA . ALA A 1 89 ? 18.312 -19.547 -1.156 1 95.19 89 ALA A CA 1
ATOM 675 C C . ALA A 1 89 ? 18.297 -18.047 -1.436 1 95.19 89 ALA A C 1
ATOM 677 O O . ALA A 1 89 ? 17.938 -17.25 -0.569 1 95.19 89 ALA A O 1
ATOM 678 N N . ARG A 1 90 ? 18.672 -17.672 -2.611 1 95.94 90 ARG A N 1
ATOM 679 C CA . ARG A 1 90 ? 18.75 -16.266 -2.98 1 95.94 90 ARG A CA 1
ATOM 680 C C . ARG A 1 90 ? 17.344 -15.648 -3.07 1 95.94 90 ARG A C 1
ATOM 682 O O . ARG A 1 90 ? 17.125 -14.539 -2.576 1 95.94 90 ARG A O 1
ATOM 689 N N . LEU A 1 91 ? 16.406 -16.422 -3.705 1 97.31 91 LEU A N 1
ATOM 690 C CA . LEU A 1 91 ? 15.039 -15.906 -3.795 1 97.31 91 LEU A CA 1
ATOM 691 C C . LEU A 1 91 ? 14.406 -15.812 -2.412 1 97.31 91 LEU A C 1
ATOM 693 O O . LEU A 1 91 ? 13.734 -14.828 -2.098 1 97.31 91 LEU A O 1
ATOM 697 N N . ARG A 1 92 ? 14.641 -16.797 -1.588 1 96.12 92 ARG A N 1
ATOM 698 C CA . ARG A 1 92 ? 14.109 -16.781 -0.228 1 96.12 92 ARG A CA 1
ATOM 699 C C . ARG A 1 92 ? 14.641 -15.594 0.562 1 96.12 92 ARG A C 1
ATOM 701 O O . ARG A 1 92 ? 13.883 -14.922 1.266 1 96.12 92 ARG A O 1
ATOM 708 N N . ALA A 1 93 ? 15.93 -15.328 0.432 1 95.31 93 ALA A N 1
ATOM 709 C CA . ALA A 1 93 ? 16.531 -14.195 1.133 1 95.31 93 ALA A CA 1
ATOM 710 C C . ALA A 1 93 ? 15.906 -12.875 0.697 1 95.31 93 ALA A C 1
ATOM 712 O O . ALA A 1 93 ? 15.648 -12.008 1.527 1 95.31 93 ALA A O 1
ATOM 713 N N . LEU A 1 94 ? 15.633 -12.734 -0.592 1 97.06 94 LEU A N 1
ATOM 714 C CA . LEU A 1 94 ? 14.992 -11.523 -1.103 1 97.06 94 LEU A CA 1
ATOM 715 C C . LEU A 1 94 ? 13.57 -11.391 -0.554 1 97.06 94 LEU A C 1
ATOM 717 O O . LEU A 1 94 ? 13.188 -10.328 -0.075 1 97.06 94 LEU A O 1
ATOM 721 N N . LEU A 1 95 ? 12.82 -12.508 -0.608 1 97.25 95 LEU A N 1
ATOM 722 C CA . LEU A 1 95 ? 11.438 -12.492 -0.13 1 97.25 95 LEU A CA 1
ATOM 723 C C . LEU A 1 95 ? 11.383 -12.109 1.345 1 97.25 95 LEU A C 1
ATOM 725 O O . LEU A 1 95 ? 10.547 -11.297 1.748 1 97.25 95 LEU A O 1
ATOM 729 N N . GLU A 1 96 ? 12.289 -12.594 2.164 1 93.81 96 GLU A N 1
ATOM 730 C CA . GLU A 1 96 ? 12.312 -12.352 3.604 1 93.81 96 GLU A CA 1
ATOM 731 C C . GLU A 1 96 ? 12.719 -10.914 3.918 1 93.81 96 GLU A C 1
ATOM 733 O O . GLU A 1 96 ? 12.195 -10.305 4.852 1 93.81 96 GLU A O 1
ATOM 738 N N . SER A 1 97 ? 13.578 -10.367 3.123 1 94.5 97 SER A N 1
ATOM 739 C CA . SER A 1 97 ? 14.094 -9.039 3.404 1 94.5 97 SER A CA 1
ATOM 740 C C . SER A 1 97 ? 13.203 -7.953 2.807 1 94.5 97 SER A C 1
ATOM 742 O O . SER A 1 97 ? 13.398 -6.766 3.064 1 94.5 97 SER A O 1
ATOM 744 N N . GLY A 1 98 ? 12.242 -8.367 1.994 1 96.62 98 GLY A N 1
ATOM 745 C CA . GLY A 1 98 ? 11.375 -7.398 1.339 1 96.62 98 GLY A CA 1
ATOM 746 C C . GLY A 1 98 ? 10.25 -6.906 2.229 1 96.62 98 GLY A C 1
ATOM 747 O O . GLY A 1 98 ? 9.641 -5.867 1.958 1 96.62 98 GLY A O 1
ATOM 748 N N . LEU A 1 99 ? 9.891 -7.633 3.26 1 96.88 99 LEU A N 1
ATOM 749 C CA . LEU A 1 99 ? 8.844 -7.266 4.211 1 96.88 99 LEU A CA 1
ATOM 750 C C . LEU A 1 99 ? 9.438 -6.617 5.453 1 96.88 99 LEU A C 1
ATOM 752 O O . LEU A 1 99 ? 10.555 -6.949 5.859 1 96.88 99 LEU A O 1
ATOM 756 N N . PRO A 1 100 ? 8.656 -5.656 6.062 1 96 100 PRO A N 1
ATOM 757 C CA . PRO A 1 100 ? 9.102 -5.152 7.359 1 96 100 PRO A CA 1
ATOM 758 C C . PRO A 1 100 ? 9.234 -6.254 8.406 1 96 100 PRO A C 1
ATOM 760 O O . PRO A 1 100 ? 8.422 -7.188 8.43 1 96 100 PRO A O 1
ATOM 763 N N . ASP A 1 101 ? 10.18 -6.121 9.297 1 93.38 101 ASP A N 1
ATOM 764 C CA . ASP A 1 101 ? 10.359 -7.098 10.367 1 93.38 101 ASP A CA 1
ATOM 765 C C . ASP A 1 101 ? 9.289 -6.922 11.453 1 93.38 101 ASP A C 1
ATOM 767 O O . ASP A 1 101 ? 8.914 -7.883 12.125 1 93.38 101 ASP A O 1
ATOM 771 N N . THR A 1 102 ? 8.953 -5.699 11.648 1 92.56 102 THR A N 1
ATOM 772 C CA . THR A 1 102 ? 7.918 -5.324 12.609 1 92.56 102 THR A CA 1
ATOM 773 C C . THR A 1 102 ? 7.172 -4.078 12.141 1 92.56 102 THR A C 1
ATOM 775 O O . THR A 1 102 ? 7.547 -3.465 11.133 1 92.56 102 THR A O 1
ATOM 778 N N . ALA A 1 103 ? 6.152 -3.719 12.875 1 90.06 103 ALA A N 1
ATOM 779 C CA . ALA A 1 103 ? 5.426 -2.488 12.578 1 90.06 103 ALA A CA 1
ATOM 780 C C . ALA A 1 103 ? 6.297 -1.262 12.836 1 90.06 103 ALA A C 1
ATOM 782 O O . ALA A 1 103 ? 6.004 -0.171 12.344 1 90.06 103 ALA A O 1
ATOM 783 N N . GLU A 1 104 ? 7.406 -1.461 13.625 1 90.56 104 GLU A N 1
ATOM 784 C CA . GLU A 1 104 ? 8.281 -0.353 13.992 1 90.56 104 GLU A CA 1
ATOM 785 C C . GLU A 1 104 ? 9.539 -0.336 13.117 1 90.56 104 GLU A C 1
ATOM 787 O O . GLU A 1 104 ? 10.492 0.379 13.414 1 90.56 104 GLU A O 1
ATOM 792 N N . ASP A 1 105 ? 9.492 -1.132 12.055 1 93.5 105 ASP A N 1
ATOM 793 C CA . ASP A 1 105 ? 10.641 -1.134 11.156 1 93.5 105 ASP A CA 1
ATOM 794 C C . ASP A 1 105 ? 10.922 0.269 10.617 1 93.5 105 ASP A C 1
ATOM 796 O O . ASP A 1 105 ? 10.109 0.835 9.891 1 93.5 105 ASP A O 1
ATOM 800 N N . PRO A 1 106 ? 12.047 0.867 10.969 1 91.25 106 PRO A N 1
ATOM 801 C CA . PRO A 1 106 ? 12.258 2.279 10.641 1 91.25 106 PRO A CA 1
ATOM 802 C C . PRO A 1 106 ? 12.445 2.516 9.141 1 91.25 106 PRO A C 1
ATOM 804 O O . PRO A 1 106 ? 12.047 3.564 8.625 1 91.25 106 PRO A O 1
ATOM 807 N N . VAL A 1 107 ? 13.062 1.507 8.477 1 93.5 107 VAL A N 1
ATOM 808 C CA . VAL A 1 107 ? 13.336 1.669 7.055 1 93.5 107 VAL A CA 1
ATOM 809 C C . VAL A 1 107 ? 12.023 1.659 6.273 1 93.5 107 VAL A C 1
ATOM 811 O O . VAL A 1 107 ? 11.727 2.602 5.535 1 93.5 107 VAL A O 1
ATOM 814 N N . HIS A 1 108 ? 11.188 0.654 6.453 1 95.06 108 HIS A N 1
ATOM 815 C CA . HIS A 1 108 ? 9.898 0.565 5.773 1 95.06 108 HIS A CA 1
ATOM 816 C C . HIS A 1 108 ? 8.961 1.688 6.211 1 95.06 108 HIS A C 1
ATOM 818 O O . HIS A 1 108 ? 8.289 2.301 5.379 1 95.06 108 HIS A O 1
ATOM 824 N N . GLY A 1 109 ? 9.008 1.955 7.52 1 92.75 109 GLY A N 1
ATOM 825 C CA . GLY A 1 109 ? 8.188 3.051 8.016 1 92.75 109 GLY A CA 1
ATOM 826 C C . GLY A 1 109 ? 8.461 4.367 7.312 1 92.75 109 GLY A C 1
ATOM 827 O O . GLY A 1 109 ? 7.531 5.074 6.922 1 92.75 109 GLY A O 1
ATOM 828 N N . LEU A 1 110 ? 9.742 4.684 7.156 1 93.69 110 LEU A N 1
ATOM 829 C CA . LEU A 1 110 ? 10.148 5.918 6.492 1 93.69 110 LEU A CA 1
ATOM 830 C C . LEU A 1 110 ? 9.734 5.906 5.023 1 93.69 110 LEU A C 1
ATOM 832 O O . LEU A 1 110 ? 9.211 6.902 4.516 1 93.69 110 LEU A O 1
ATOM 836 N N . LEU A 1 111 ? 9.906 4.805 4.344 1 95.38 111 LEU A N 1
ATOM 837 C CA . LEU A 1 111 ? 9.578 4.711 2.926 1 95.38 111 LEU A CA 1
ATOM 838 C C . LEU A 1 111 ? 8.078 4.875 2.701 1 95.38 111 LEU A C 1
ATOM 840 O O . LEU A 1 111 ? 7.652 5.641 1.83 1 95.38 111 LEU A O 1
ATOM 844 N N . TYR A 1 112 ? 7.25 4.207 3.473 1 93.19 112 TYR A N 1
ATOM 845 C CA . TYR A 1 112 ? 5.805 4.34 3.32 1 93.19 112 TYR A CA 1
ATOM 846 C C . TYR A 1 112 ? 5.348 5.75 3.67 1 93.19 112 TYR A C 1
ATOM 848 O O . TYR A 1 112 ? 4.449 6.297 3.025 1 93.19 112 TYR A O 1
ATOM 856 N N . GLU A 1 113 ? 6.004 6.332 4.707 1 90.12 113 GLU A N 1
ATOM 857 C CA . GLU A 1 113 ? 5.699 7.707 5.082 1 90.12 113 GLU A CA 1
ATOM 858 C C . GLU A 1 113 ? 5.973 8.664 3.928 1 90.12 113 GLU A C 1
ATOM 860 O O . GLU A 1 113 ? 5.156 9.539 3.635 1 90.12 113 GLU A O 1
ATOM 865 N N . LEU A 1 114 ? 7.031 8.477 3.312 1 92.12 114 LEU A N 1
ATOM 866 C CA . LEU A 1 114 ? 7.449 9.391 2.254 1 92.12 114 LEU A CA 1
ATOM 867 C C . LEU A 1 114 ? 6.703 9.094 0.956 1 92.12 114 LEU A C 1
ATOM 869 O O . LEU A 1 114 ? 6.449 10 0.161 1 92.12 114 LEU A O 1
ATOM 873 N N . HIS A 1 115 ? 6.273 7.84 0.748 1 90.81 115 HIS A N 1
ATOM 874 C CA . HIS A 1 115 ? 5.484 7.461 -0.419 1 90.81 115 HIS A CA 1
ATOM 875 C C . HIS A 1 115 ? 4.121 8.141 -0.404 1 90.81 115 HIS A C 1
ATOM 877 O O . HIS A 1 115 ? 3.51 8.344 -1.457 1 90.81 115 HIS A O 1
ATOM 883 N N . ARG A 1 116 ? 3.695 8.539 0.725 1 84.12 116 ARG A N 1
ATOM 884 C CA . ARG A 1 116 ? 2.402 9.203 0.85 1 84.12 116 ARG A CA 1
ATOM 885 C C . ARG A 1 116 ? 2.387 10.523 0.085 1 84.12 116 ARG A C 1
ATOM 887 O O . ARG A 1 116 ? 1.321 11.008 -0.296 1 84.12 116 ARG A O 1
ATOM 894 N N . ARG A 1 117 ? 3.521 11.078 -0.244 1 87.44 117 ARG A N 1
ATOM 895 C CA . ARG A 1 117 ? 3.635 12.367 -0.913 1 87.44 117 ARG A CA 1
ATOM 896 C C . ARG A 1 117 ? 3.627 12.203 -2.43 1 87.44 117 ARG A C 1
ATOM 898 O O . ARG A 1 117 ? 3.463 13.18 -3.164 1 87.44 117 ARG A O 1
ATOM 905 N N . ALA A 1 118 ? 3.779 11.055 -2.844 1 89.75 118 ALA A N 1
ATOM 906 C CA . ALA A 1 118 ? 4.012 10.781 -4.258 1 89.75 118 ALA A CA 1
ATOM 907 C C . ALA A 1 118 ? 2.83 11.234 -5.109 1 89.75 118 ALA A C 1
ATOM 909 O O . ALA A 1 118 ? 3.014 11.758 -6.207 1 89.75 118 ALA A O 1
ATOM 910 N N . GLY A 1 119 ? 1.67 11.133 -4.609 1 85.81 119 GLY A N 1
ATOM 911 C CA . GLY A 1 119 ? 0.495 11.523 -5.371 1 85.81 119 GLY A CA 1
ATOM 912 C C . GLY A 1 119 ? 0.427 13.016 -5.637 1 85.81 119 GLY A C 1
ATOM 913 O O . GLY A 1 119 ? -0.283 13.461 -6.543 1 85.81 119 GLY A O 1
ATOM 914 N N . ARG A 1 120 ? 1.181 13.797 -4.887 1 84.94 120 ARG A N 1
ATOM 915 C CA . ARG A 1 120 ? 1.087 15.25 -5.016 1 84.94 120 ARG A CA 1
ATOM 916 C C . ARG A 1 120 ? 2.463 15.867 -5.242 1 84.94 120 ARG A C 1
ATOM 918 O O . ARG A 1 120 ? 2.629 17.078 -5.125 1 84.94 120 ARG A O 1
ATOM 925 N N . SER A 1 121 ? 3.473 15.109 -5.406 1 90.19 121 SER A N 1
ATOM 926 C CA . SER A 1 121 ? 4.848 15.555 -5.621 1 90.19 121 SER A CA 1
ATOM 927 C C . SER A 1 121 ? 5.531 14.734 -6.711 1 90.19 121 SER A C 1
ATOM 929 O O . SER A 1 121 ? 5.848 13.562 -6.504 1 90.19 121 SER A O 1
ATOM 931 N N . PRO A 1 122 ? 5.82 15.383 -7.816 1 91.38 122 PRO A N 1
ATOM 932 C CA . PRO A 1 122 ? 6.492 14.648 -8.891 1 91.38 122 PRO A CA 1
ATOM 933 C C . PRO A 1 122 ? 7.824 14.039 -8.453 1 91.38 122 PRO A C 1
ATOM 935 O O . PRO A 1 122 ? 8.18 12.945 -8.891 1 91.38 122 PRO A O 1
ATOM 938 N N . GLY A 1 123 ? 8.562 14.766 -7.59 1 94.94 123 GLY A N 1
ATOM 939 C CA . GLY A 1 123 ? 9.828 14.242 -7.105 1 94.94 123 GLY A CA 1
ATOM 940 C C . GLY A 1 123 ? 9.68 12.961 -6.305 1 94.94 123 GLY A C 1
ATOM 941 O O . GLY A 1 123 ? 10.398 11.992 -6.535 1 94.94 123 GLY A O 1
ATOM 942 N N . HIS A 1 124 ? 8.773 12.961 -5.402 1 95.5 124 HIS A N 1
ATOM 943 C CA . HIS A 1 124 ? 8.531 11.758 -4.621 1 95.5 124 HIS A CA 1
ATOM 944 C C . HIS A 1 124 ? 7.965 10.641 -5.492 1 95.5 124 HIS A C 1
ATOM 946 O O . HIS A 1 124 ? 8.297 9.469 -5.297 1 95.5 124 HIS A O 1
ATOM 952 N N . ALA A 1 125 ? 7.125 11.008 -6.461 1 93.81 125 ALA A N 1
ATOM 953 C CA . ALA A 1 125 ? 6.57 10.016 -7.379 1 93.81 125 ALA A CA 1
ATOM 954 C C . ALA A 1 125 ? 7.676 9.336 -8.18 1 93.81 125 ALA A C 1
ATOM 956 O O . ALA A 1 125 ? 7.641 8.117 -8.391 1 93.81 125 ALA A O 1
ATOM 957 N N . GLU A 1 126 ? 8.602 10.078 -8.609 1 95.81 126 GLU A N 1
ATOM 958 C CA . GLU A 1 126 ? 9.727 9.539 -9.367 1 95.81 126 GLU A CA 1
ATOM 959 C C . GLU A 1 126 ? 10.547 8.57 -8.523 1 95.81 126 GLU A C 1
ATOM 961 O O . GLU A 1 126 ? 11 7.535 -9.016 1 95.81 126 GLU A O 1
ATOM 966 N N . LEU A 1 127 ? 10.75 8.898 -7.258 1 97.12 127 LEU A N 1
ATOM 967 C CA . LEU A 1 127 ? 11.516 8.031 -6.363 1 97.12 127 LEU A CA 1
ATOM 968 C C . LEU A 1 127 ? 10.766 6.738 -6.086 1 97.12 127 LEU A C 1
ATOM 970 O O . LEU A 1 127 ? 11.367 5.66 -6.043 1 97.12 127 LEU A O 1
ATOM 974 N N . MET A 1 128 ? 9.508 6.852 -5.953 1 96.81 128 MET A N 1
ATOM 975 C CA . MET A 1 128 ? 8.688 5.656 -5.773 1 96.81 128 MET A CA 1
ATOM 976 C C . MET A 1 128 ? 8.742 4.77 -7.012 1 96.81 128 MET A C 1
ATOM 978 O O . MET A 1 128 ? 8.898 3.551 -6.902 1 96.81 128 MET A O 1
ATOM 982 N N . ALA A 1 129 ? 8.664 5.398 -8.203 1 97.38 129 ALA A N 1
ATOM 983 C CA . ALA A 1 129 ? 8.727 4.66 -9.461 1 97.38 129 ALA A CA 1
ATOM 984 C C . ALA A 1 129 ? 10.078 3.965 -9.625 1 97.38 129 ALA A C 1
ATOM 986 O O . ALA A 1 129 ? 10.141 2.801 -10.023 1 97.38 129 ALA A O 1
ATOM 987 N N . SER A 1 130 ? 11.086 4.695 -9.32 1 97.88 130 SER A N 1
ATOM 988 C CA . SER A 1 130 ? 12.43 4.141 -9.422 1 97.88 130 SER A CA 1
ATOM 989 C C . SER A 1 130 ? 12.617 2.961 -8.477 1 97.88 130 SER A C 1
ATOM 991 O O . SER A 1 130 ? 13.18 1.932 -8.859 1 97.88 130 SER A O 1
ATOM 993 N N . LEU A 1 131 ? 12.195 3.104 -7.23 1 98.25 131 LEU A N 1
ATOM 994 C CA . LEU A 1 131 ? 12.289 2.025 -6.25 1 98.25 131 LEU A CA 1
ATOM 995 C C . LEU A 1 131 ? 11.562 0.778 -6.746 1 98.25 131 LEU A C 1
ATOM 997 O O . LEU A 1 131 ? 12.133 -0.313 -6.762 1 98.25 131 LEU A O 1
ATOM 1001 N N . PHE A 1 132 ? 10.367 0.929 -7.199 1 98.44 132 PHE A N 1
ATOM 1002 C CA . PHE A 1 132 ? 9.555 -0.181 -7.688 1 98.44 132 PHE A CA 1
ATOM 1003 C C . PHE A 1 132 ? 10.242 -0.879 -8.859 1 98.44 132 PHE A C 1
ATOM 1005 O O . PHE A 1 132 ? 10.398 -2.102 -8.852 1 98.44 132 PHE A O 1
ATOM 1012 N N . ALA A 1 133 ? 10.711 -0.084 -9.828 1 98.38 133 ALA A N 1
ATOM 1013 C CA . ALA A 1 133 ? 11.32 -0.632 -11.039 1 98.38 133 ALA A CA 1
ATOM 1014 C C . ALA A 1 133 ? 12.602 -1.395 -10.703 1 98.38 133 ALA A C 1
ATOM 1016 O O . ALA A 1 133 ? 12.867 -2.451 -11.281 1 98.38 133 ALA A O 1
ATOM 1017 N N . ARG A 1 134 ? 13.344 -0.878 -9.812 1 98.5 134 ARG A N 1
ATOM 1018 C CA . ARG A 1 134 ? 14.625 -1.505 -9.484 1 98.5 134 ARG A CA 1
ATOM 1019 C C . ARG A 1 134 ? 14.414 -2.758 -8.641 1 98.5 134 ARG A C 1
ATOM 1021 O O . ARG A 1 134 ? 15.18 -3.721 -8.75 1 98.5 134 ARG A O 1
ATOM 1028 N N . GLU A 1 135 ? 13.422 -2.768 -7.738 1 98.62 135 GLU A N 1
ATOM 1029 C CA . GLU A 1 135 ? 13.055 -3.992 -7.031 1 98.62 135 GLU A CA 1
ATOM 1030 C C . GLU A 1 135 ? 12.578 -5.066 -8.008 1 98.62 135 GLU A C 1
ATOM 1032 O O . GLU A 1 135 ? 12.961 -6.23 -7.891 1 98.62 135 GLU A O 1
ATOM 1037 N N . VAL A 1 136 ? 11.711 -4.656 -8.984 1 98.56 136 VAL A N 1
ATOM 1038 C CA . VAL A 1 136 ? 11.234 -5.59 -10 1 98.56 136 VAL A CA 1
ATOM 1039 C C . VAL A 1 136 ? 12.414 -6.176 -10.766 1 98.56 136 VAL A C 1
ATOM 1041 O O . VAL A 1 136 ? 12.461 -7.379 -11.023 1 98.56 136 VAL A O 1
ATOM 1044 N N . ALA A 1 137 ? 13.367 -5.348 -11.086 1 98.62 137 ALA A N 1
ATOM 1045 C CA . ALA A 1 137 ? 14.547 -5.812 -11.82 1 98.62 137 ALA A CA 1
ATOM 1046 C C . ALA A 1 137 ? 15.328 -6.84 -11.008 1 98.62 137 ALA A C 1
ATOM 1048 O O . ALA A 1 137 ? 15.789 -7.848 -11.547 1 98.62 137 ALA A O 1
ATOM 1049 N N . LEU A 1 138 ? 15.492 -6.594 -9.742 1 98.44 138 LEU A N 1
ATOM 1050 C CA . LEU A 1 138 ? 16.219 -7.504 -8.859 1 98.44 138 LEU A CA 1
ATOM 1051 C C . LEU A 1 138 ? 15.523 -8.859 -8.789 1 98.44 138 LEU A C 1
ATOM 1053 O O . LEU A 1 138 ? 16.172 -9.898 -8.953 1 98.44 138 LEU A O 1
ATOM 1057 N N . TYR A 1 139 ? 14.211 -8.891 -8.602 1 98.69 139 TYR A N 1
ATOM 1058 C CA . TYR A 1 139 ? 13.453 -10.141 -8.555 1 98.69 139 TYR A CA 1
ATOM 1059 C C . TYR A 1 139 ? 13.453 -10.82 -9.914 1 98.69 139 TYR A C 1
ATOM 1061 O O . TYR A 1 139 ? 13.484 -12.055 -10 1 98.69 139 TYR A O 1
ATOM 1069 N N . THR A 1 140 ? 13.32 -10 -11.008 1 98.75 14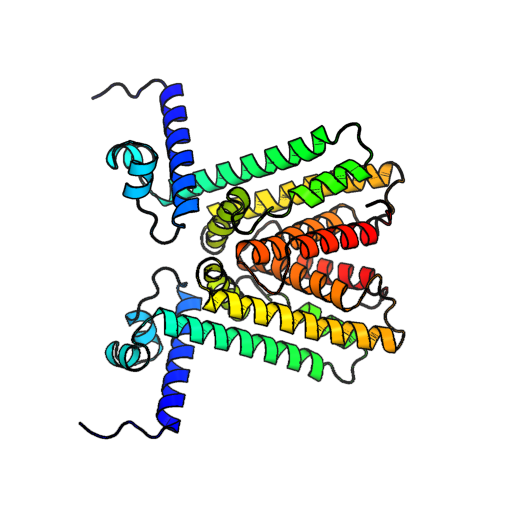0 THR A N 1
ATOM 1070 C CA . THR A 1 140 ? 13.383 -10.578 -12.344 1 98.75 140 THR A CA 1
ATOM 1071 C C . THR A 1 140 ? 14.672 -11.367 -12.531 1 98.75 140 THR A C 1
ATOM 1073 O O . THR A 1 140 ? 14.648 -12.508 -12.992 1 98.75 140 THR A O 1
ATOM 1076 N N . THR A 1 141 ? 15.758 -10.758 -12.125 1 97.81 141 THR A N 1
ATOM 1077 C CA . THR A 1 141 ? 17.047 -11.422 -12.227 1 97.81 141 THR A CA 1
ATOM 1078 C C . THR A 1 141 ? 17.062 -12.711 -11.414 1 97.81 141 THR A C 1
ATOM 1080 O O . THR A 1 141 ? 17.484 -13.758 -11.906 1 97.81 141 THR A O 1
ATOM 1083 N N . ALA A 1 142 ? 16.609 -12.672 -10.203 1 97.56 142 ALA A N 1
ATOM 1084 C CA . ALA A 1 142 ? 16.578 -13.844 -9.328 1 97.56 142 ALA A CA 1
ATOM 1085 C C . ALA A 1 142 ? 15.75 -14.961 -9.945 1 97.56 142 ALA A C 1
ATOM 1087 O O . ALA A 1 142 ? 16.156 -16.125 -9.93 1 97.56 142 ALA A O 1
ATOM 1088 N N . LEU A 1 143 ? 14.578 -14.625 -10.5 1 98.56 143 LEU A N 1
ATOM 1089 C CA . LEU A 1 143 ? 13.68 -15.609 -11.102 1 98.56 143 LEU A CA 1
ATOM 1090 C C . LEU A 1 143 ? 14.281 -16.203 -12.367 1 98.56 143 LEU A C 1
ATOM 1092 O O . LEU A 1 143 ? 14.203 -17.406 -12.594 1 98.56 143 LEU A O 1
ATOM 1096 N N . GLU A 1 144 ? 14.898 -15.359 -13.18 1 98.31 144 GLU A N 1
ATOM 1097 C CA . GLU A 1 144 ? 15.5 -15.812 -14.43 1 98.31 144 GLU A CA 1
ATOM 1098 C C . GLU A 1 144 ? 16.672 -16.766 -14.164 1 98.31 144 GLU A C 1
ATOM 1100 O O . GLU A 1 144 ? 16.844 -17.75 -14.875 1 98.31 144 GLU A O 1
ATOM 1105 N N . VAL A 1 145 ? 17.484 -16.422 -13.195 1 96.06 145 VAL A N 1
ATOM 1106 C CA . VAL A 1 145 ? 18.594 -17.297 -12.836 1 96.06 145 VAL A CA 1
ATOM 1107 C C . VAL A 1 145 ? 18.078 -18.656 -12.422 1 96.06 145 VAL A C 1
ATOM 1109 O O . VAL A 1 145 ? 18.609 -19.688 -12.852 1 96.06 145 VAL A O 1
ATOM 1112 N N . GLY A 1 146 ? 17.062 -18.734 -11.555 1 97.19 146 GLY A N 1
ATOM 1113 C CA . GLY A 1 146 ? 16.484 -20 -11.156 1 97.19 146 GLY A CA 1
ATOM 1114 C C . GLY A 1 146 ? 15.875 -20.766 -12.312 1 9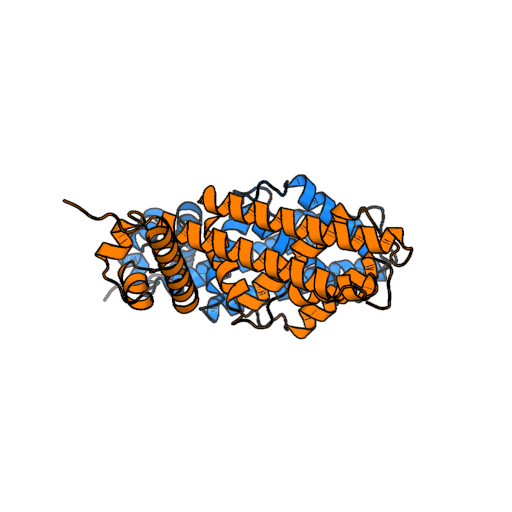7.19 146 GLY A C 1
ATOM 1115 O O . GLY A 1 146 ? 15.984 -22 -12.375 1 97.19 146 GLY A O 1
ATOM 1116 N N . ALA A 1 147 ? 15.234 -20.031 -13.234 1 98 147 ALA A N 1
ATOM 1117 C CA . ALA A 1 147 ? 14.641 -20.672 -14.406 1 98 147 ALA A CA 1
ATOM 1118 C C . ALA A 1 147 ? 15.719 -21.234 -15.328 1 98 147 ALA A C 1
ATOM 1120 O O . ALA A 1 147 ? 15.578 -22.344 -15.844 1 98 147 ALA A O 1
ATOM 1121 N N . ALA A 1 148 ? 16.766 -20.469 -15.523 1 96.94 148 ALA A N 1
ATOM 1122 C CA . ALA A 1 148 ? 17.844 -20.859 -16.422 1 96.94 148 ALA A CA 1
ATOM 1123 C C . ALA A 1 148 ? 18.562 -22.109 -15.93 1 96.94 148 ALA A C 1
ATOM 1125 O O . ALA A 1 148 ? 19.062 -22.906 -16.719 1 96.94 148 ALA A O 1
ATOM 1126 N N . THR A 1 149 ? 18.547 -22.312 -14.648 1 93.62 149 THR A N 1
ATOM 1127 C CA . THR A 1 149 ? 19.219 -23.469 -14.055 1 93.62 149 THR A CA 1
ATOM 1128 C C . THR A 1 149 ? 18.266 -24.641 -13.906 1 93.62 149 THR A C 1
ATOM 1130 O O . THR A 1 149 ? 18.656 -25.719 -13.43 1 93.62 149 THR A O 1
ATOM 1133 N N . GLY A 1 150 ? 17 -24.438 -14.266 1 95.62 150 GLY A N 1
ATOM 1134 C CA . GLY A 1 150 ? 16 -25.5 -14.234 1 95.62 150 GLY A CA 1
ATOM 1135 C C . GLY A 1 150 ? 15.391 -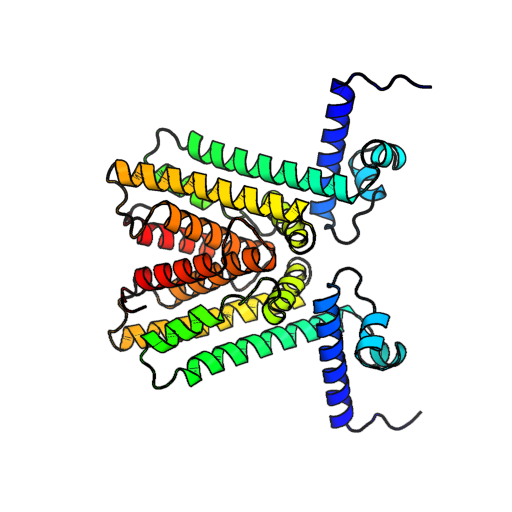25.688 -12.859 1 95.62 150 GLY A C 1
ATOM 1136 O O . GLY A 1 150 ? 14.531 -26.562 -12.672 1 95.62 150 GLY A O 1
ATOM 1137 N N . VAL A 1 151 ? 15.789 -24.859 -11.906 1 96.06 151 VAL A N 1
ATOM 1138 C CA . VAL A 1 151 ? 15.312 -24.953 -10.531 1 96.06 151 VAL A CA 1
ATOM 1139 C C . VAL A 1 151 ? 13.875 -24.453 -10.445 1 96.06 151 VAL A C 1
ATOM 1141 O O . VAL A 1 151 ? 13.078 -24.953 -9.656 1 96.06 151 VAL A O 1
ATOM 1144 N N . PHE A 1 152 ? 13.586 -23.453 -11.172 1 98.19 152 PHE A N 1
ATOM 1145 C CA . PHE A 1 152 ? 12.25 -22.875 -11.195 1 98.19 152 PHE A CA 1
ATOM 1146 C C . PHE A 1 152 ? 11.547 -23.203 -12.516 1 98.19 152 PHE A C 1
ATOM 1148 O O . PHE A 1 152 ? 12.172 -23.172 -13.578 1 98.19 152 PHE A O 1
ATOM 1155 N N . ALA A 1 153 ? 10.328 -23.594 -12.469 1 98.56 153 ALA A N 1
ATOM 1156 C CA . ALA A 1 153 ? 9.383 -23.656 -13.586 1 98.56 153 ALA A CA 1
ATOM 1157 C C . ALA A 1 153 ? 8.352 -22.547 -13.492 1 98.56 153 ALA A C 1
ATOM 1159 O O . ALA A 1 153 ? 7.293 -22.719 -12.883 1 98.56 153 ALA A O 1
ATOM 1160 N N . LEU A 1 154 ? 8.664 -21.438 -14.078 1 98.5 154 LEU A N 1
ATOM 1161 C CA . LEU A 1 154 ? 7.891 -20.219 -13.883 1 98.5 154 LEU A CA 1
ATOM 1162 C C . LEU A 1 154 ? 6.527 -20.312 -14.562 1 98.5 154 LEU A C 1
ATOM 1164 O O . LEU A 1 154 ? 6.422 -20.844 -15.672 1 98.5 154 LEU A O 1
ATOM 1168 N N . THR A 1 155 ? 5.535 -19.797 -13.945 1 97.81 155 THR A N 1
ATOM 1169 C CA . THR A 1 155 ? 4.172 -19.875 -14.453 1 97.81 155 THR A CA 1
ATOM 1170 C C . THR A 1 155 ? 3.896 -18.75 -15.438 1 97.81 155 THR A C 1
ATOM 1172 O O . THR A 1 155 ? 2.877 -18.75 -16.125 1 97.81 155 THR A O 1
ATOM 1175 N N . ALA A 1 156 ? 4.688 -17.766 -15.531 1 97.69 156 ALA A N 1
ATOM 1176 C CA . ALA A 1 156 ? 4.633 -16.609 -16.422 1 97.69 156 ALA A CA 1
ATOM 1177 C C . ALA A 1 156 ? 6.02 -15.992 -16.609 1 97.69 156 ALA A C 1
ATOM 1179 O O . ALA A 1 156 ? 7.016 -16.531 -16.125 1 97.69 156 ALA A O 1
ATOM 1180 N N . SER A 1 157 ? 6.113 -14.875 -17.391 1 98.12 157 SER A N 1
ATOM 1181 C CA . SER A 1 157 ? 7.422 -14.25 -17.562 1 98.12 157 SER A CA 1
ATOM 1182 C C . SER A 1 157 ? 8.008 -13.82 -16.219 1 98.12 157 SER A C 1
ATOM 1184 O O . SER A 1 157 ? 7.285 -13.383 -15.328 1 98.12 157 SER A O 1
ATOM 1186 N N . ALA A 1 158 ? 9.336 -13.953 -16.062 1 98.69 158 ALA A N 1
ATOM 1187 C CA . ALA A 1 158 ? 10.016 -13.531 -14.852 1 98.69 158 ALA A CA 1
ATOM 1188 C C . ALA A 1 158 ? 9.664 -12.086 -14.492 1 98.69 158 ALA A C 1
ATOM 1190 O O . ALA A 1 158 ? 9.453 -11.766 -13.32 1 98.69 158 ALA A O 1
ATOM 1191 N N . HIS A 1 159 ? 9.594 -11.289 -15.484 1 98.31 159 HIS A N 1
ATOM 1192 C CA . HIS A 1 159 ? 9.289 -9.875 -15.297 1 98.31 159 HIS A CA 1
ATOM 1193 C C . HIS A 1 159 ? 7.887 -9.688 -14.719 1 98.31 159 HIS A C 1
ATOM 1195 O O . HIS A 1 159 ? 7.695 -8.906 -13.781 1 98.31 159 HIS A O 1
ATOM 1201 N N . ASP A 1 160 ? 6.883 -10.422 -15.227 1 98.06 160 ASP A N 1
ATOM 1202 C CA . ASP A 1 160 ? 5.516 -10.32 -14.727 1 98.06 160 ASP A CA 1
ATOM 1203 C C . ASP A 1 160 ? 5.41 -10.836 -13.289 1 98.06 160 ASP A C 1
ATOM 1205 O O . ASP A 1 160 ? 4.77 -10.211 -12.445 1 98.06 160 ASP A O 1
ATOM 1209 N N . LEU A 1 161 ? 6.062 -11.93 -13.078 1 98.62 161 LEU A N 1
ATOM 1210 C CA . LEU A 1 161 ? 6.035 -12.508 -11.734 1 98.62 161 LEU A CA 1
ATOM 1211 C C . LEU A 1 161 ? 6.719 -11.578 -10.734 1 98.62 161 LEU A C 1
ATOM 1213 O O . LEU A 1 161 ? 6.262 -11.438 -9.602 1 98.62 161 LEU A O 1
ATOM 1217 N N . ALA A 1 162 ? 7.844 -10.914 -11.148 1 98.69 162 ALA A N 1
ATOM 1218 C CA . ALA A 1 162 ? 8.562 -9.961 -10.297 1 98.69 162 ALA A CA 1
ATOM 1219 C C . ALA A 1 162 ? 7.672 -8.781 -9.914 1 98.69 162 ALA A C 1
ATOM 1221 O O . ALA A 1 162 ? 7.66 -8.359 -8.758 1 98.69 162 ALA A O 1
ATOM 1222 N N . HIS A 1 163 ? 6.871 -8.273 -10.875 1 98.31 163 HIS A N 1
ATOM 1223 C CA . HIS A 1 163 ? 5.918 -7.211 -10.578 1 98.31 163 HIS A CA 1
ATOM 1224 C C . HIS A 1 163 ? 4.945 -7.633 -9.484 1 98.31 163 HIS A C 1
ATOM 1226 O O . HIS A 1 163 ? 4.691 -6.875 -8.547 1 98.31 163 HIS A O 1
ATOM 1232 N N . GLY A 1 164 ? 4.434 -8.852 -9.625 1 98.19 164 GLY A N 1
ATOM 1233 C CA . GLY A 1 164 ? 3.5 -9.367 -8.641 1 98.19 164 GLY A CA 1
ATOM 1234 C C . GLY A 1 164 ? 4.113 -9.516 -7.258 1 98.19 164 GLY A C 1
ATOM 1235 O O . GLY A 1 164 ? 3.494 -9.156 -6.258 1 98.19 164 GLY A O 1
ATOM 1236 N N . ILE A 1 165 ? 5.348 -9.984 -7.203 1 98.69 165 ILE A N 1
ATOM 1237 C CA . ILE A 1 165 ? 6.023 -10.203 -5.93 1 98.69 165 ILE A CA 1
ATOM 1238 C C . ILE A 1 165 ? 6.27 -8.859 -5.238 1 98.69 165 ILE A C 1
ATOM 1240 O O . ILE A 1 165 ? 5.996 -8.711 -4.047 1 98.69 165 ILE A O 1
ATOM 1244 N N . VAL A 1 166 ? 6.719 -7.867 -5.984 1 98.62 166 VAL A N 1
ATOM 1245 C CA . VAL A 1 166 ? 6.988 -6.555 -5.406 1 98.62 166 VAL A CA 1
ATOM 1246 C C . VAL A 1 166 ? 5.684 -5.914 -4.938 1 98.62 166 VAL A C 1
ATOM 1248 O O . VAL A 1 166 ? 5.625 -5.336 -3.85 1 98.62 166 VAL A O 1
ATOM 1251 N N . ALA A 1 167 ? 4.633 -6.027 -5.734 1 98.31 167 ALA A N 1
ATOM 1252 C CA . ALA A 1 167 ? 3.338 -5.48 -5.344 1 98.31 167 ALA A CA 1
ATOM 1253 C C . ALA A 1 167 ? 2.807 -6.164 -4.09 1 98.31 167 ALA A C 1
ATOM 1255 O O . ALA A 1 167 ? 2.195 -5.52 -3.234 1 98.31 167 ALA A O 1
ATOM 1256 N N . LEU A 1 168 ? 2.986 -7.449 -3.998 1 98.38 168 LEU A N 1
ATOM 1257 C CA . LEU A 1 168 ? 2.58 -8.188 -2.809 1 98.38 168 LEU A CA 1
ATOM 1258 C C . LEU A 1 168 ? 3.336 -7.699 -1.578 1 98.38 168 LEU A C 1
ATOM 1260 O O . LEU A 1 168 ? 2.74 -7.504 -0.516 1 98.38 168 LEU A O 1
ATOM 1264 N N . GLU A 1 169 ? 4.648 -7.523 -1.724 1 98.31 169 GLU A N 1
ATOM 1265 C CA . GLU A 1 169 ? 5.438 -6.957 -0.633 1 98.31 169 GLU A CA 1
ATOM 1266 C C . GLU A 1 169 ? 4.887 -5.605 -0.195 1 98.31 169 GLU A C 1
ATOM 1268 O O . GLU A 1 169 ? 4.742 -5.344 1.001 1 98.31 169 GLU A O 1
ATOM 1273 N N . ASP A 1 170 ? 4.594 -4.812 -1.197 1 97.56 170 ASP A N 1
ATOM 1274 C CA . ASP A 1 170 ? 4.07 -3.482 -0.9 1 97.56 170 ASP A CA 1
ATOM 1275 C C . ASP A 1 170 ? 2.717 -3.57 -0.196 1 97.56 170 ASP A C 1
ATOM 1277 O O . ASP A 1 170 ? 2.451 -2.818 0.745 1 97.56 170 ASP A O 1
ATOM 1281 N N . GLY A 1 171 ? 1.869 -4.457 -0.663 1 97.56 171 GLY A N 1
ATOM 1282 C CA . GLY A 1 171 ? 0.573 -4.633 -0.03 1 97.56 171 GLY A CA 1
ATOM 1283 C C . GLY A 1 171 ? 0.671 -5.121 1.404 1 97.56 171 GLY A C 1
ATOM 1284 O O . GLY A 1 171 ? 0.098 -4.516 2.311 1 97.56 171 GLY A O 1
ATOM 1285 N N . TYR A 1 172 ? 1.394 -6.195 1.646 1 97.81 172 TYR A N 1
ATOM 1286 C CA . TYR A 1 172 ? 1.565 -6.723 2.996 1 97.81 172 TYR A CA 1
ATOM 1287 C C . TYR A 1 172 ? 2.307 -5.73 3.881 1 97.81 172 TYR A C 1
ATOM 1289 O O . TYR A 1 172 ? 1.959 -5.547 5.051 1 97.81 172 TYR A O 1
ATOM 1297 N N . GLY A 1 173 ? 3.355 -5.09 3.328 1 96.62 173 GLY A N 1
ATOM 1298 C CA . GLY A 1 173 ? 4.098 -4.086 4.078 1 96.62 173 GLY A CA 1
ATOM 1299 C C . GLY A 1 173 ? 3.232 -2.938 4.555 1 96.62 173 GLY A C 1
ATOM 1300 O O . GLY A 1 173 ? 3.385 -2.467 5.684 1 96.62 173 GLY A O 1
ATOM 1301 N N . LEU A 1 174 ? 2.383 -2.473 3.686 1 95.25 174 LEU A N 1
ATOM 1302 C CA . LEU A 1 174 ? 1.437 -1.417 4.031 1 95.25 174 LEU A CA 1
ATOM 1303 C C . LEU A 1 174 ? 0.627 -1.797 5.266 1 95.25 174 LEU A C 1
ATOM 1305 O O . LEU A 1 174 ? 0.49 -0.995 6.195 1 95.25 174 LEU A O 1
ATOM 1309 N N . HIS A 1 175 ? 0.148 -3.014 5.34 1 95.75 175 HIS A N 1
ATOM 1310 C CA . HIS A 1 175 ? -0.676 -3.463 6.457 1 95.75 175 HIS A CA 1
ATOM 1311 C C . HIS A 1 175 ? 0.162 -3.662 7.715 1 95.75 175 HIS A C 1
ATOM 1313 O O . HIS A 1 175 ? -0.291 -3.357 8.82 1 95.75 175 HIS A O 1
ATOM 1319 N N . ILE A 1 176 ? 1.353 -4.129 7.562 1 94.75 176 ILE A N 1
ATOM 1320 C CA . ILE A 1 176 ? 2.23 -4.348 8.711 1 94.75 176 ILE A CA 1
ATOM 1321 C C . ILE A 1 176 ? 2.574 -3.008 9.359 1 94.75 176 ILE A C 1
ATOM 1323 O O . ILE A 1 176 ? 2.398 -2.832 10.562 1 94.75 176 ILE A O 1
ATOM 1327 N N . ILE A 1 177 ? 2.973 -2.039 8.539 1 91.81 177 ILE A N 1
ATOM 1328 C CA . ILE A 1 177 ? 3.408 -0.739 9.031 1 91.81 177 ILE A CA 1
ATOM 1329 C C . ILE A 1 177 ? 2.215 0.021 9.609 1 91.81 177 ILE A C 1
ATOM 1331 O O . ILE A 1 177 ? 2.365 0.812 10.539 1 91.81 177 ILE A O 1
ATOM 1335 N N . SER A 1 178 ? 1.012 -0.276 9.133 1 91.88 178 SER A N 1
ATOM 1336 C CA . SER A 1 178 ? -0.206 0.376 9.602 1 91.88 178 SER A CA 1
ATOM 1337 C C . SER A 1 178 ? -0.786 -0.342 10.812 1 91.88 178 SER A C 1
ATOM 1339 O O . SER A 1 178 ? -1.863 0.012 11.297 1 91.88 178 SER A O 1
ATOM 1341 N N . ARG A 1 179 ? -0.152 -1.45 11.25 1 91.12 179 ARG A N 1
ATOM 1342 C CA . ARG A 1 179 ? -0.539 -2.189 12.453 1 91.12 179 ARG A CA 1
ATOM 1343 C C . ARG A 1 179 ? -1.92 -2.814 12.281 1 91.12 179 ARG A C 1
ATOM 1345 O O . ARG A 1 179 ? -2.758 -2.729 13.18 1 91.12 179 ARG A O 1
ATOM 1352 N N . ASN A 1 180 ? -2.105 -3.271 11.078 1 92.5 180 ASN A N 1
ATOM 1353 C CA . ASN A 1 180 ? -3.35 -3.988 10.812 1 92.5 180 ASN A CA 1
ATOM 1354 C C . ASN A 1 180 ? -3.428 -5.285 11.609 1 92.5 180 ASN A C 1
ATOM 1356 O O . ASN A 1 180 ? -2.695 -6.234 11.336 1 92.5 180 ASN A O 1
ATOM 1360 N N . ALA A 1 181 ? -4.371 -5.391 12.531 1 90.31 181 ALA A N 1
ATOM 1361 C CA . ALA A 1 181 ? -4.484 -6.523 13.445 1 90.31 181 ALA A CA 1
ATOM 1362 C C . ALA A 1 181 ? -5.012 -7.762 12.719 1 90.31 181 ALA A C 1
ATOM 1364 O O . ALA A 1 181 ? -4.902 -8.883 13.227 1 90.31 181 ALA A O 1
ATOM 1365 N N . ALA A 1 182 ? -5.527 -7.586 11.547 1 88.88 182 ALA A N 1
ATOM 1366 C CA . ALA A 1 182 ? -6.086 -8.711 10.797 1 88.88 182 ALA A CA 1
ATOM 1367 C C . ALA A 1 182 ? -4.992 -9.484 10.07 1 88.88 182 ALA A C 1
ATOM 1369 O O . ALA A 1 182 ? -5.242 -10.562 9.523 1 88.88 182 ALA A O 1
ATOM 1370 N N . LEU A 1 183 ? -3.777 -8.969 10.062 1 92.25 183 LEU A N 1
ATOM 1371 C CA . LEU A 1 183 ? -2.676 -9.609 9.352 1 92.25 183 LEU A CA 1
ATOM 1372 C C . LEU A 1 183 ? -1.454 -9.75 10.25 1 92.25 183 LEU A C 1
ATOM 1374 O O . LEU A 1 183 ? -0.784 -8.758 10.555 1 92.25 183 LEU A O 1
ATOM 1378 N N . ARG A 1 184 ? -1.181 -11.016 10.633 1 91.44 184 ARG A N 1
ATOM 1379 C CA . ARG A 1 184 ? 0.024 -11.297 11.406 1 91.44 184 ARG A CA 1
ATOM 1380 C C . ARG A 1 184 ? 1.259 -11.312 10.508 1 91.44 184 ARG A C 1
ATOM 1382 O O . ARG A 1 184 ? 1.206 -11.805 9.383 1 91.44 184 ARG A O 1
ATOM 1389 N N . LEU A 1 185 ? 2.352 -10.82 11.086 1 93.62 185 LEU A N 1
ATOM 1390 C CA . LEU A 1 185 ? 3.6 -10.727 10.336 1 93.62 185 LEU A CA 1
ATOM 1391 C C . LEU A 1 185 ? 4.02 -12.094 9.805 1 93.62 185 LEU A C 1
ATOM 1393 O O . LEU A 1 185 ? 4.367 -12.219 8.625 1 93.62 185 LEU A O 1
ATOM 1397 N N . ASP A 1 186 ? 4.051 -13.086 10.656 1 94.56 186 ASP A N 1
ATOM 1398 C CA . ASP A 1 186 ? 4.445 -14.43 10.25 1 94.56 186 ASP A CA 1
ATOM 1399 C C . ASP A 1 186 ? 3.525 -14.961 9.148 1 94.56 186 ASP A C 1
ATOM 1401 O O . ASP A 1 186 ? 3.973 -15.68 8.25 1 94.56 186 ASP A O 1
ATOM 1405 N N . ARG A 1 187 ? 2.289 -14.578 9.227 1 95.06 187 ARG A N 1
ATOM 1406 C CA . ARG A 1 187 ? 1.33 -14.992 8.211 1 95.06 187 ARG A CA 1
ATOM 1407 C C . ARG A 1 187 ? 1.662 -14.359 6.859 1 95.06 187 ARG A C 1
ATOM 1409 O O . ARG A 1 187 ? 1.611 -15.031 5.824 1 95.06 187 ARG A O 1
ATOM 1416 N N . ALA A 1 188 ? 1.978 -13.078 6.852 1 97.12 188 ALA A N 1
ATOM 1417 C CA . ALA A 1 188 ? 2.357 -12.391 5.617 1 97.12 188 ALA A CA 1
ATOM 1418 C C . ALA A 1 188 ? 3.564 -13.062 4.969 1 97.12 188 ALA A C 1
ATOM 1420 O O . ALA A 1 188 ? 3.574 -13.297 3.758 1 97.12 188 ALA A O 1
ATOM 1421 N N . ARG A 1 189 ? 4.531 -13.414 5.789 1 96.81 189 ARG A N 1
ATOM 1422 C CA . ARG A 1 189 ? 5.734 -14.078 5.293 1 96.81 189 ARG A CA 1
ATOM 1423 C C . ARG A 1 189 ? 5.406 -15.445 4.703 1 96.81 189 ARG A C 1
ATOM 1425 O O . ARG A 1 189 ? 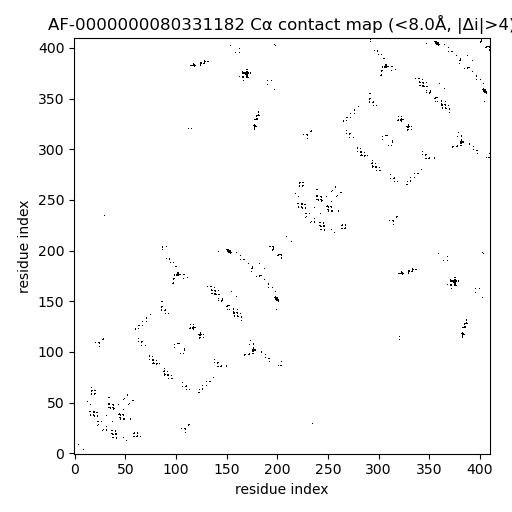5.898 -15.797 3.627 1 96.81 189 ARG A O 1
ATOM 1432 N N . ASN A 1 190 ? 4.594 -16.188 5.379 1 97.12 190 ASN A N 1
ATOM 1433 C CA . ASN A 1 190 ? 4.199 -17.5 4.898 1 97.12 190 ASN A CA 1
ATOM 1434 C C . ASN A 1 190 ? 3.422 -17.422 3.586 1 97.12 190 ASN A C 1
ATOM 1436 O O . ASN A 1 190 ? 3.592 -18.25 2.699 1 97.12 190 ASN A O 1
ATOM 1440 N N . LEU A 1 191 ? 2.6 -16.422 3.484 1 97.69 191 LEU A N 1
ATOM 1441 C CA . LEU A 1 191 ? 1.818 -16.234 2.27 1 97.69 191 LEU A CA 1
ATOM 1442 C C . LEU A 1 191 ? 2.719 -15.836 1.102 1 97.69 191 LEU A C 1
ATOM 1444 O O . LEU A 1 191 ? 2.498 -16.266 -0.031 1 97.69 191 LEU A O 1
ATOM 1448 N N . MET A 1 192 ? 3.746 -15.016 1.381 1 97.75 192 MET A N 1
ATOM 1449 C CA . MET A 1 192 ? 4.719 -14.648 0.358 1 97.75 192 MET A CA 1
ATOM 1450 C C . MET A 1 192 ? 5.465 -15.875 -0.16 1 97.75 192 MET A C 1
ATOM 1452 O O . MET A 1 192 ? 5.625 -16.047 -1.37 1 97.75 192 MET A O 1
ATOM 1456 N N . LEU A 1 193 ? 5.879 -16.719 0.719 1 97.56 193 LEU A N 1
ATOM 1457 C CA . LEU A 1 193 ? 6.602 -17.922 0.329 1 97.56 193 LEU A CA 1
ATOM 1458 C C . LEU A 1 193 ? 5.691 -18.891 -0.427 1 97.56 193 LEU A C 1
ATOM 1460 O O . LEU A 1 193 ? 6.109 -19.5 -1.415 1 97.56 193 LEU A O 1
ATOM 1464 N N . ALA A 1 194 ? 4.465 -19.031 0.052 1 97.94 194 ALA A N 1
ATOM 1465 C CA . ALA A 1 194 ? 3.502 -19.875 -0.64 1 97.94 194 ALA A CA 1
ATOM 1466 C C . ALA A 1 194 ? 3.266 -19.391 -2.066 1 97.94 194 ALA A C 1
ATOM 1468 O O . ALA A 1 194 ? 3.193 -20.203 -3 1 97.94 194 ALA A O 1
ATOM 1469 N N . HIS A 1 195 ? 3.139 -18.062 -2.174 1 97.94 195 HIS A N 1
ATOM 1470 C CA . HIS A 1 195 ? 2.99 -17.484 -3.504 1 97.94 195 HIS A CA 1
ATOM 1471 C C . HIS A 1 195 ? 4.191 -17.797 -4.383 1 97.94 195 HIS A C 1
ATOM 1473 O O . HIS A 1 195 ? 4.031 -18.219 -5.535 1 97.94 195 HIS A O 1
ATOM 1479 N N . ALA A 1 196 ? 5.371 -17.609 -3.83 1 98.38 196 ALA A N 1
ATOM 1480 C CA . ALA A 1 196 ? 6.594 -17.891 -4.582 1 98.38 196 ALA A CA 1
ATOM 1481 C C . ALA A 1 196 ? 6.66 -19.359 -5 1 98.38 196 ALA A C 1
ATOM 1483 O O . ALA A 1 196 ? 7.098 -19.672 -6.105 1 98.38 196 ALA A O 1
ATOM 1484 N N . ARG A 1 197 ? 6.25 -20.297 -4.121 1 98 197 ARG A N 1
ATOM 1485 C CA . ARG A 1 197 ? 6.23 -21.719 -4.469 1 98 197 ARG A CA 1
ATOM 1486 C C . ARG A 1 197 ? 5.336 -21.984 -5.676 1 98 197 ARG A C 1
ATOM 1488 O O . ARG A 1 197 ? 5.703 -22.734 -6.578 1 98 197 ARG A O 1
ATOM 1495 N N . VAL A 1 198 ? 4.234 -21.312 -5.684 1 97.25 198 VAL A N 1
ATOM 1496 C CA . VAL A 1 198 ? 3.264 -21.547 -6.75 1 97.25 198 VAL A CA 1
ATOM 1497 C C . VAL A 1 198 ? 3.822 -21.031 -8.07 1 97.25 198 VAL A C 1
ATOM 1499 O O . VAL A 1 198 ? 3.791 -21.734 -9.086 1 97.25 198 VAL A O 1
ATOM 1502 N N . VAL A 1 199 ? 4.402 -19.812 -8.07 1 97.88 199 VAL A N 1
ATOM 1503 C CA . VAL A 1 199 ? 4.723 -19.188 -9.352 1 97.88 199 VAL A CA 1
ATOM 1504 C C . VAL A 1 199 ? 6.062 -19.719 -9.859 1 97.88 199 VAL A C 1
ATOM 1506 O O . VAL A 1 199 ? 6.371 -19.594 -11.047 1 97.88 199 VAL A O 1
ATOM 1509 N N . THR A 1 200 ? 6.859 -20.359 -8.977 1 98.31 200 THR A N 1
ATOM 1510 C CA . THR A 1 200 ? 8.156 -20.875 -9.406 1 98.31 200 THR A CA 1
ATOM 1511 C C . THR A 1 200 ? 8.117 -22.391 -9.562 1 98.31 200 THR A C 1
ATOM 1513 O O . THR A 1 200 ? 9.055 -22.984 -10.102 1 98.31 200 THR A O 1
ATOM 1516 N N . GLY A 1 201 ? 7.078 -23.016 -9.047 1 97.56 201 GLY A N 1
ATOM 1517 C CA . GLY A 1 201 ? 7.031 -24.469 -9.047 1 97.56 201 GLY A CA 1
ATOM 1518 C C . GLY A 1 201 ? 8.078 -25.094 -8.156 1 97.56 201 GLY A C 1
ATOM 1519 O O . GLY A 1 201 ? 8.414 -26.266 -8.312 1 97.56 201 GLY A O 1
ATOM 1520 N N . CYS A 1 202 ? 8.641 -24.328 -7.242 1 97.44 202 CYS A N 1
ATOM 1521 C CA . CYS A 1 202 ? 9.727 -24.797 -6.391 1 97.44 202 CYS A CA 1
ATOM 1522 C C . CYS A 1 202 ? 9.234 -25.062 -4.973 1 97.44 202 CYS A C 1
ATOM 1524 O O . CYS A 1 202 ? 9.156 -24.141 -4.16 1 97.44 202 CYS A O 1
ATOM 1526 N N . ALA A 1 203 ? 9.039 -26.281 -4.586 1 95.5 203 ALA A N 1
ATOM 1527 C CA . ALA A 1 203 ? 8.461 -26.672 -3.307 1 95.5 203 ALA A CA 1
ATOM 1528 C C . ALA A 1 203 ? 9.43 -26.391 -2.16 1 95.5 203 ALA A C 1
ATOM 1530 O O . ALA A 1 203 ? 9.023 -26.344 -0.996 1 95.5 203 ALA A O 1
ATOM 1531 N N . GLU A 1 204 ? 10.68 -26.25 -2.463 1 93.94 204 GLU A N 1
ATOM 1532 C CA . GLU A 1 204 ? 11.703 -26.062 -1.44 1 93.94 204 GLU A CA 1
ATOM 1533 C C . GLU A 1 204 ? 11.641 -24.656 -0.843 1 93.94 204 GLU A C 1
ATOM 1535 O O . GLU A 1 204 ? 12.227 -24.391 0.207 1 93.94 204 GLU A O 1
ATOM 1540 N N . LEU A 1 205 ? 11.016 -23.812 -1.576 1 94.75 205 LEU A N 1
ATOM 1541 C CA . LEU A 1 205 ? 10.844 -22.469 -1.044 1 94.75 205 LEU A CA 1
ATOM 1542 C C . LEU A 1 205 ? 9.938 -22.469 0.182 1 94.75 205 LEU A C 1
ATOM 1544 O O . LEU A 1 205 ? 8.977 -23.234 0.24 1 94.75 205 LEU A O 1
ATOM 1548 N N . MET B 1 1 ? -33.562 27.578 25.812 1 35.81 1 MET B N 1
ATOM 1549 C CA . MET B 1 1 ? -32.281 26.906 25.594 1 35.81 1 MET B CA 1
ATOM 1550 C C . MET B 1 1 ? -32.438 25.688 24.688 1 35.81 1 MET B C 1
ATOM 1552 O O . MET B 1 1 ? -31.891 24.625 24.984 1 35.81 1 MET B O 1
ATOM 1556 N N . GLY B 1 2 ? -33.562 25.484 23.812 1 41.66 2 GLY B N 1
ATOM 1557 C CA . GLY B 1 2 ? -34.719 24.734 23.359 1 41.66 2 GLY B CA 1
ATOM 1558 C C . GLY B 1 2 ? -34.375 23.578 22.438 1 41.66 2 GLY B C 1
ATOM 1559 O O . GLY B 1 2 ? -33.812 22.578 22.875 1 41.66 2 GLY B O 1
ATOM 1560 N N . LYS B 1 3 ? -34.781 23.516 21.031 1 41.69 3 LYS B N 1
ATOM 1561 C CA . LYS B 1 3 ? -35.375 22.547 20.109 1 41.69 3 LYS B CA 1
ATOM 1562 C C . LYS B 1 3 ? -34.281 21.688 19.469 1 41.69 3 LYS B C 1
ATOM 1564 O O . LYS B 1 3 ? -33.625 22.109 18.531 1 41.69 3 LYS B O 1
ATOM 1569 N N . VAL B 1 4 ? -33.469 20.922 20.219 1 48.62 4 VAL B N 1
ATOM 1570 C CA . VAL B 1 4 ? -32.656 19.875 19.594 1 48.62 4 VAL B CA 1
ATOM 1571 C C . VAL B 1 4 ? -33.438 19.25 18.438 1 48.62 4 VAL B C 1
ATOM 1573 O O . VAL B 1 4 ? -34.531 18.734 18.625 1 48.62 4 VAL B O 1
ATOM 1576 N N . GLY B 1 5 ? -33.281 19.719 17.219 1 51.38 5 GLY B N 1
ATOM 1577 C CA . GLY B 1 5 ? -34.031 19.188 16.094 1 51.38 5 GLY B CA 1
ATOM 1578 C C . GLY B 1 5 ? -34.344 17.703 16.203 1 51.38 5 GLY B C 1
ATOM 1579 O O . GLY B 1 5 ? -33.719 17 17.016 1 51.38 5 GLY B O 1
ATOM 1580 N N . ARG B 1 6 ? -35.406 17.109 15.609 1 61.47 6 ARG B N 1
ATOM 1581 C CA . ARG B 1 6 ? -35.844 15.719 15.57 1 61.47 6 ARG B CA 1
ATOM 1582 C C . ARG B 1 6 ? -34.688 14.797 15.211 1 61.47 6 ARG B C 1
ATOM 1584 O O . ARG B 1 6 ? -33.906 15.102 14.328 1 61.47 6 ARG B O 1
ATOM 1591 N N . PRO B 1 7 ? -34.531 13.695 16.094 1 57.09 7 PRO B N 1
ATOM 1592 C CA . PRO B 1 7 ? -33.438 12.75 15.938 1 57.09 7 PRO B CA 1
ATOM 1593 C C . PRO B 1 7 ? -33.094 12.477 14.477 1 57.09 7 PRO B C 1
ATOM 1595 O O . PRO B 1 7 ? -31.922 12.367 14.125 1 57.09 7 PRO B O 1
ATOM 1598 N N . ARG B 1 8 ? -34.062 12.336 13.625 1 67.25 8 ARG B N 1
ATOM 1599 C CA . ARG B 1 8 ? -33.875 12.102 12.195 1 67.25 8 ARG B CA 1
ATOM 1600 C C . ARG B 1 8 ? -33.156 13.273 11.547 1 67.25 8 ARG B C 1
ATOM 1602 O O . ARG B 1 8 ? -32.312 13.078 10.648 1 67.25 8 ARG B O 1
ATOM 1609 N N . ASN B 1 9 ? -33.312 14.422 12.188 1 75.69 9 ASN B N 1
ATOM 1610 C CA . ASN B 1 9 ? -32.688 15.625 11.625 1 75.69 9 ASN B CA 1
ATOM 1611 C C . ASN B 1 9 ? -31.203 15.711 11.984 1 75.69 9 ASN B C 1
ATOM 1613 O O . ASN B 1 9 ? -30.375 16.078 11.141 1 75.69 9 ASN B O 1
ATOM 1617 N N . GLN B 1 10 ? -30.906 15.172 13.188 1 85.81 10 GLN B N 1
ATOM 1618 C CA . GLN B 1 10 ? -29.516 15.219 13.641 1 85.81 10 GLN B CA 1
ATOM 1619 C C . GLN B 1 10 ? -28.656 14.234 12.867 1 85.81 10 GLN B C 1
ATOM 1621 O O . GLN B 1 10 ? -27.516 14.547 12.5 1 85.81 10 GLN B O 1
ATOM 1626 N N . THR B 1 11 ? -29.312 13.086 12.586 1 88.75 11 THR B N 1
ATOM 1627 C CA . THR B 1 11 ? -28.594 12.07 11.82 1 88.75 11 THR B CA 1
ATOM 1628 C C . THR B 1 11 ? -28.328 12.555 10.398 1 88.75 11 THR B C 1
ATOM 1630 O O . THR B 1 11 ? -27.219 12.367 9.883 1 88.75 11 THR B O 1
ATOM 1633 N N . ALA B 1 12 ? -29.266 13.195 9.852 1 92 12 ALA B N 1
ATOM 1634 C CA . ALA B 1 12 ? -29.109 13.727 8.508 1 92 12 ALA B CA 1
ATOM 1635 C C . ALA B 1 12 ? -28.031 14.797 8.453 1 92 12 ALA B C 1
ATOM 1637 O O . ALA B 1 12 ? -27.266 14.867 7.488 1 92 12 ALA B O 1
ATOM 1638 N N . ARG B 1 13 ? -27.953 15.602 9.453 1 92.12 13 ARG B N 1
ATOM 1639 C CA . ARG B 1 13 ? -26.938 16.641 9.516 1 92.12 13 ARG B CA 1
ATOM 1640 C C . ARG B 1 13 ? -25.547 16.047 9.68 1 92.12 13 ARG B C 1
ATOM 1642 O O . ARG B 1 13 ? -24.594 16.469 9.016 1 92.12 13 ARG B O 1
ATOM 1649 N N . ARG B 1 14 ? -25.5 15.086 10.5 1 94.06 14 ARG B N 1
ATOM 1650 C CA . ARG B 1 14 ? -24.234 14.406 10.688 1 94.06 14 ARG B CA 1
ATOM 1651 C C . ARG B 1 14 ? -23.75 13.781 9.383 1 94.06 14 ARG B C 1
ATOM 1653 O O . ARG B 1 14 ? -22.578 13.922 9.016 1 94.06 14 ARG B O 1
ATOM 1660 N N . GLU B 1 15 ? -24.656 13.172 8.695 1 94.62 15 GLU B N 1
ATOM 1661 C CA . GLU B 1 15 ? -24.312 12.531 7.43 1 94.62 15 GLU B CA 1
ATOM 1662 C C . GLU B 1 15 ? -23.859 13.562 6.395 1 94.62 15 GLU B C 1
ATOM 1664 O O . GLU B 1 15 ? -22.938 13.305 5.617 1 94.62 15 GLU B O 1
ATOM 1669 N N . ALA B 1 16 ? -24.484 14.664 6.43 1 94.88 16 ALA B N 1
ATOM 1670 C CA . ALA B 1 16 ? -24.125 15.734 5.508 1 94.88 16 ALA B CA 1
ATOM 1671 C C . ALA B 1 16 ? -22.719 16.266 5.805 1 94.88 16 ALA B C 1
ATOM 1673 O O . ALA B 1 16 ? -21.953 16.547 4.883 1 94.88 16 ALA B O 1
ATOM 1674 N N . LEU B 1 17 ? -22.438 16.391 7.039 1 96.56 17 LEU B N 1
ATOM 1675 C CA . LEU B 1 17 ? -21.125 16.859 7.438 1 96.56 17 LEU B CA 1
ATOM 1676 C C . LEU B 1 17 ? -20.047 15.844 7.078 1 96.56 17 LEU B C 1
ATOM 1678 O O . LEU B 1 17 ? -18.969 16.219 6.621 1 96.56 17 LEU B O 1
ATOM 1682 N N . VAL B 1 18 ? -20.375 14.594 7.266 1 97 18 VAL B N 1
ATOM 1683 C CA . VAL B 1 18 ? -19.438 13.531 6.926 1 97 18 VAL B CA 1
ATOM 1684 C C . VAL B 1 18 ? -19.156 13.547 5.422 1 97 18 VAL B C 1
ATOM 1686 O O . VAL B 1 18 ? -18 13.469 4.992 1 97 18 VAL B O 1
ATOM 1689 N N . SER B 1 19 ? -20.203 13.719 4.672 1 96.19 19 SER B N 1
ATOM 1690 C CA . SER B 1 19 ? -20.062 13.781 3.219 1 96.19 19 SER B CA 1
ATOM 1691 C C . SER B 1 19 ? -19.234 14.984 2.791 1 96.19 19 SER B C 1
ATOM 1693 O O . SER B 1 19 ? -18.344 14.867 1.939 1 96.19 19 SER B O 1
ATOM 1695 N N . ALA B 1 20 ? -19.484 16.078 3.373 1 96.25 20 ALA B N 1
ATOM 1696 C CA . ALA B 1 20 ? -18.75 17.297 3.066 1 96.25 20 ALA B CA 1
ATOM 1697 C C . ALA B 1 20 ? -17.281 17.156 3.438 1 96.25 20 ALA B C 1
ATOM 1699 O O . ALA B 1 20 ? -16.391 17.609 2.693 1 96.25 20 ALA B O 1
ATOM 1700 N N . ALA B 1 21 ? -17.047 16.578 4.598 1 97.12 21 ALA B N 1
ATOM 1701 C CA . ALA B 1 21 ? -15.672 16.359 5.035 1 97.12 21 ALA B CA 1
ATOM 1702 C C . ALA B 1 21 ? -14.938 15.43 4.074 1 97.12 21 ALA B C 1
ATOM 1704 O O . ALA B 1 21 ? -13.766 15.664 3.748 1 97.12 21 ALA B O 1
ATOM 1705 N N . GLY B 1 22 ? -15.578 14.391 3.635 1 95.88 22 GLY B N 1
ATOM 1706 C CA . GLY B 1 22 ? -14.984 13.492 2.66 1 95.88 22 GLY B CA 1
ATOM 1707 C C . GLY B 1 22 ? -14.586 14.18 1.372 1 95.88 22 GLY B C 1
ATOM 1708 O O . GLY B 1 22 ? -13.492 13.945 0.851 1 95.88 22 GLY B O 1
ATOM 1709 N N . ARG B 1 23 ? -15.445 15.047 0.924 1 92.38 23 ARG B N 1
ATOM 1710 C CA . ARG B 1 23 ? -15.156 15.805 -0.288 1 92.38 23 ARG B CA 1
ATOM 1711 C C . ARG B 1 23 ? -13.961 16.734 -0.082 1 92.38 23 ARG B C 1
ATOM 1713 O O . ARG B 1 23 ? -13.102 16.844 -0.954 1 92.38 23 ARG B O 1
ATOM 1720 N N . ALA B 1 24 ? -13.961 17.344 1.034 1 93.19 24 ALA B N 1
ATOM 1721 C CA . ALA B 1 24 ? -12.859 18.25 1.353 1 93.19 24 ALA B CA 1
ATOM 1722 C C . ALA B 1 24 ? -11.531 17.5 1.413 1 93.19 24 ALA B C 1
ATOM 1724 O O . ALA B 1 24 ? -10.516 17.984 0.919 1 93.19 24 ALA B O 1
ATOM 1725 N N . ILE B 1 25 ? -11.555 16.328 1.973 1 93.06 25 ILE B N 1
ATOM 1726 C CA . ILE B 1 25 ? -10.352 15.508 2.086 1 93.06 25 ILE B CA 1
ATOM 1727 C C . ILE B 1 25 ? -9.898 15.062 0.697 1 93.06 25 ILE B C 1
ATOM 1729 O O . ILE B 1 25 ? -8.703 15.078 0.388 1 93.06 25 ILE B O 1
ATOM 1733 N N . ALA B 1 26 ? -10.844 14.672 -0.116 1 85.31 26 ALA B N 1
ATOM 1734 C CA . ALA B 1 26 ? -10.531 14.227 -1.47 1 85.31 26 ALA B CA 1
ATOM 1735 C C . ALA B 1 26 ? -9.891 15.344 -2.285 1 85.31 26 ALA B C 1
ATOM 1737 O O . ALA B 1 26 ? -8.992 15.094 -3.092 1 85.31 26 ALA B O 1
ATOM 1738 N N . GLU B 1 27 ? -10.32 16.516 -2.092 1 83 27 GLU B N 1
ATOM 1739 C CA . GLU B 1 27 ? -9.867 17.672 -2.871 1 83 27 GLU B CA 1
ATOM 1740 C C . GLU B 1 27 ? -8.547 18.219 -2.334 1 83 27 GLU B C 1
ATOM 1742 O O . GLU B 1 27 ? -7.645 18.547 -3.107 1 83 27 GLU B O 1
ATOM 1747 N N . ARG B 1 28 ? -8.43 18.234 -0.973 1 84.19 28 ARG B N 1
ATOM 1748 C CA . ARG B 1 28 ? -7.336 19 -0.385 1 84.19 28 ARG B CA 1
ATOM 1749 C C . ARG B 1 28 ? -6.352 18.078 0.342 1 84.19 28 ARG B C 1
ATOM 1751 O O . ARG B 1 28 ? -5.23 18.484 0.649 1 84.19 28 ARG B O 1
ATOM 1758 N N . GLY B 1 29 ? -6.793 16.906 0.544 1 85.12 29 GLY B N 1
ATOM 1759 C CA . GLY B 1 29 ? -5.996 16.047 1.402 1 85.12 29 GLY B CA 1
ATOM 1760 C C . GLY B 1 29 ? -6.262 16.266 2.881 1 85.12 29 GLY B C 1
ATOM 1761 O O . GLY B 1 29 ? -6.953 17.219 3.258 1 85.12 29 GLY B O 1
ATOM 1762 N N . LEU B 1 30 ? -5.812 15.375 3.66 1 86.75 30 LEU B N 1
ATOM 1763 C CA . LEU B 1 30 ? -6.031 15.445 5.102 1 86.75 30 LEU B CA 1
ATOM 1764 C C . LEU B 1 30 ? -5.098 16.469 5.738 1 86.75 30 LEU B C 1
ATOM 1766 O O . LEU B 1 30 ? -5.445 17.094 6.746 1 86.75 30 LEU B O 1
ATOM 1770 N N . GLU B 1 31 ? -3.904 16.516 5.02 1 79.12 31 GLU B N 1
ATOM 1771 C CA . GLU B 1 31 ? -2.936 17.484 5.539 1 79.12 31 GLU B CA 1
ATOM 1772 C C . GLU B 1 31 ? -3.432 18.906 5.359 1 79.12 31 GLU B C 1
ATOM 1774 O O . GLU B 1 31 ? -3.688 19.344 4.234 1 79.12 31 GLU B O 1
ATOM 1779 N N . GLY B 1 32 ? -3.762 19.594 6.414 1 79.56 32 GLY B N 1
ATOM 1780 C CA . GLY B 1 32 ? -4.191 20.984 6.355 1 79.56 32 GLY B CA 1
ATOM 1781 C C . GLY B 1 32 ? -5.699 21.141 6.402 1 79.56 32 GLY B C 1
ATOM 1782 O O . GLY B 1 32 ? -6.215 22.25 6.23 1 79.56 32 GLY B O 1
ATOM 1783 N N . LEU B 1 33 ? -6.395 19.984 6.406 1 91 33 LEU B N 1
ATOM 1784 C CA . LEU B 1 33 ? -7.848 20.047 6.531 1 91 33 LEU B CA 1
ATOM 1785 C C . LEU B 1 33 ? -8.242 20.875 7.758 1 91 33 LEU B C 1
ATOM 1787 O O . LEU B 1 33 ? -7.734 20.641 8.859 1 91 33 LEU B O 1
ATOM 1791 N N . ARG B 1 34 ? -9.133 21.859 7.5 1 93.94 34 ARG B N 1
ATOM 1792 C CA . ARG B 1 34 ? -9.609 22.719 8.578 1 93.94 34 ARG B CA 1
ATOM 1793 C C . ARG B 1 34 ? -11.133 22.656 8.703 1 93.94 34 ARG B C 1
ATOM 1795 O O . ARG B 1 34 ? -11.82 22.312 7.742 1 93.94 34 ARG B O 1
ATOM 1802 N N . ILE B 1 35 ? -11.547 22.969 9.844 1 95.75 35 ILE B N 1
ATOM 1803 C CA . ILE B 1 35 ? -12.977 23.047 10.109 1 95.75 35 ILE B CA 1
ATOM 1804 C C . ILE B 1 35 ? -13.633 23.984 9.102 1 95.75 35 ILE B C 1
ATOM 1806 O O . ILE B 1 35 ? -14.734 23.719 8.609 1 95.75 35 ILE B O 1
ATOM 1810 N N . LYS B 1 36 ? -12.984 25.031 8.789 1 95.56 36 LYS B N 1
ATOM 1811 C CA . LYS B 1 36 ? -13.508 26.016 7.848 1 95.56 36 LYS B CA 1
ATOM 1812 C C . LYS B 1 36 ? -13.766 25.391 6.48 1 95.56 36 LYS B C 1
ATOM 1814 O O . LYS B 1 36 ? -14.742 25.719 5.812 1 95.56 36 LYS B O 1
ATOM 1819 N N . ASP B 1 37 ? -12.898 24.516 6.016 1 95.38 37 ASP B N 1
ATOM 1820 C CA . ASP B 1 37 ? -13.039 23.844 4.727 1 95.38 37 ASP B CA 1
ATOM 1821 C C . ASP B 1 37 ? -14.297 22.984 4.691 1 95.38 37 ASP B C 1
ATOM 1823 O O . ASP B 1 37 ? -15.008 22.953 3.688 1 95.38 37 ASP B O 1
ATOM 1827 N N . ILE B 1 38 ? -14.531 22.281 5.781 1 96.62 38 ILE B N 1
ATOM 1828 C CA . ILE B 1 38 ? -15.688 21.406 5.898 1 96.62 38 ILE B CA 1
ATOM 1829 C C . ILE B 1 38 ? -16.969 22.234 5.957 1 96.62 38 ILE B C 1
ATOM 1831 O O . ILE B 1 38 ? -17.953 21.922 5.285 1 96.62 38 ILE B O 1
ATOM 1835 N N . ALA B 1 39 ? -16.891 23.297 6.77 1 96.81 39 ALA B N 1
ATOM 1836 C CA . ALA B 1 39 ? -18.031 24.203 6.887 1 96.81 39 ALA B CA 1
ATOM 1837 C C . ALA B 1 39 ? -18.406 24.797 5.527 1 96.81 39 ALA B C 1
ATOM 1839 O O . ALA B 1 39 ? -19.578 24.797 5.148 1 96.81 39 ALA B O 1
ATOM 1840 N N . ASP B 1 40 ? -17.453 25.203 4.789 1 95.38 40 ASP B N 1
ATOM 1841 C CA . ASP B 1 40 ? -17.656 25.766 3.457 1 95.38 40 ASP B CA 1
ATOM 1842 C C . ASP B 1 40 ? -18.266 24.734 2.52 1 95.38 40 ASP B C 1
ATOM 1844 O O . ASP B 1 40 ? -19.234 25.016 1.807 1 95.38 40 ASP B O 1
ATOM 1848 N N . ALA B 1 41 ? -17.75 23.531 2.57 1 94.06 41 ALA B N 1
ATOM 1849 C CA . ALA B 1 41 ? -18.219 22.453 1.699 1 94.06 41 ALA B CA 1
ATOM 1850 C C . ALA B 1 41 ? -19.656 22.062 2.039 1 94.06 41 ALA B C 1
ATOM 1852 O O . ALA B 1 41 ? -20.422 21.672 1.158 1 94.06 41 ALA B O 1
ATOM 1853 N N . ALA B 1 42 ? -20 22.172 3.289 1 95.25 42 ALA B N 1
ATOM 1854 C CA . ALA B 1 42 ? -21.328 21.766 3.758 1 95.25 42 ALA B CA 1
ATOM 1855 C C . ALA B 1 42 ? -22.312 22.922 3.689 1 95.25 42 ALA B C 1
ATOM 1857 O O . ALA B 1 42 ? -23.531 22.719 3.814 1 95.25 42 ALA B O 1
ATOM 1858 N N . GLY B 1 43 ? -21.812 24.141 3.502 1 96 43 GLY B N 1
ATOM 1859 C CA . GLY B 1 43 ? -22.672 25.312 3.494 1 96 43 GLY B CA 1
ATOM 1860 C C . GLY B 1 43 ? -23.234 25.641 4.863 1 96 43 GLY B C 1
ATOM 1861 O O . GLY B 1 43 ? -24.406 26.016 4.988 1 96 43 GLY B O 1
ATOM 1862 N N . VAL B 1 44 ? -22.453 25.406 5.895 1 96.69 44 VAL B N 1
ATOM 1863 C CA . VAL B 1 44 ? -22.859 25.703 7.266 1 96.69 44 VAL B CA 1
ATOM 1864 C C . VAL B 1 44 ? -21.766 26.516 7.965 1 96.69 44 VAL B C 1
ATOM 1866 O O . VAL B 1 44 ? -20.719 26.797 7.379 1 96.69 44 VAL B O 1
ATOM 1869 N N . SER B 1 45 ? -22.016 26.938 9.203 1 96.62 45 SER B N 1
ATOM 1870 C CA . SER B 1 45 ? -21.031 27.672 9.977 1 96.62 45 SER B CA 1
ATOM 1871 C C . SER B 1 45 ? -20 26.734 10.609 1 96.62 45 SER B C 1
ATOM 1873 O O . SER B 1 45 ? -20.281 25.547 10.805 1 96.62 45 SER B O 1
ATOM 1875 N N . GLN B 1 46 ? -18.844 27.297 10.883 1 96.88 46 GLN B N 1
ATOM 1876 C CA . GLN B 1 46 ? -17.859 26.531 11.625 1 96.88 46 GLN B CA 1
ATOM 1877 C C . GLN B 1 46 ? -18.422 26.047 12.961 1 96.88 46 GLN B C 1
ATOM 1879 O O . GLN B 1 46 ? -18.141 24.938 13.398 1 96.88 46 GLN B O 1
ATOM 1884 N N . GLY B 1 47 ? -19.219 26.859 13.578 1 96.25 47 GLY B N 1
ATOM 1885 C CA . GLY B 1 47 ? -19.844 26.5 14.836 1 96.25 47 GLY B CA 1
ATOM 1886 C C . GLY B 1 47 ? -20.75 25.281 14.711 1 96.25 47 GLY B C 1
ATOM 1887 O O . GLY B 1 47 ? -20.812 24.453 15.625 1 96.25 47 GLY B O 1
ATOM 1888 N N . SER B 1 48 ? -21.484 25.25 13.68 1 95.44 48 SER B N 1
ATOM 1889 C CA . SER B 1 48 ? -22.344 24.094 13.422 1 95.44 48 SER B CA 1
ATOM 1890 C C . SER B 1 48 ? -21.531 22.812 13.328 1 95.44 48 SER B C 1
ATOM 1892 O O . SER B 1 48 ? -21.922 21.781 13.883 1 95.44 48 SER B O 1
ATOM 1894 N N . VAL B 1 49 ? -20.406 22.828 12.57 1 97.25 49 VAL B N 1
ATOM 1895 C CA . VAL B 1 49 ? -19.531 21.656 12.469 1 97.25 49 VAL B CA 1
ATOM 1896 C C . VAL B 1 49 ? -19.062 21.234 13.859 1 97.25 49 VAL B C 1
ATOM 1898 O O . VAL B 1 49 ? -19.156 20.062 14.227 1 97.25 49 VAL B O 1
ATOM 1901 N N . LEU B 1 50 ? -18.688 22.234 14.695 1 97 50 LEU B N 1
ATOM 1902 C CA . LEU B 1 50 ? -18.125 21.969 16.016 1 97 50 LEU B CA 1
ATOM 1903 C C . LEU B 1 50 ? -19.188 21.469 16.969 1 97 50 LEU B C 1
ATOM 1905 O O . LEU B 1 50 ? -18.891 20.75 17.922 1 97 50 LEU B O 1
ATOM 1909 N N . TYR B 1 51 ? -20.406 21.859 16.703 1 96.06 51 TYR B N 1
ATOM 1910 C CA . TYR B 1 51 ? -21.516 21.375 17.5 1 96.06 51 TYR B CA 1
ATOM 1911 C C . TYR B 1 51 ? -21.656 19.859 17.391 1 96.06 51 TYR B C 1
ATOM 1913 O O . TYR B 1 51 ? -21.766 19.156 18.391 1 96.06 51 TYR B O 1
ATOM 1921 N N . TYR B 1 52 ? -21.547 19.359 16.234 1 95.81 52 TYR B N 1
ATOM 1922 C CA . TYR B 1 52 ? -21.734 17.938 15.984 1 95.81 52 TYR B CA 1
ATOM 1923 C C . TYR B 1 52 ? -20.422 17.172 16.203 1 95.81 52 TYR B C 1
ATOM 1925 O O . TYR B 1 52 ? -20.438 16.016 16.625 1 95.81 52 TYR B O 1
ATOM 1933 N N . TYR B 1 53 ? -19.312 17.859 15.836 1 97.06 53 TYR B N 1
ATOM 1934 C CA . TYR B 1 53 ? -17.984 17.266 15.953 1 97.06 53 TYR B CA 1
ATOM 1935 C C . TYR B 1 53 ? -17 18.219 16.609 1 97.06 53 TYR B C 1
ATOM 1937 O O . TYR B 1 53 ? -16.234 18.906 15.922 1 97.06 53 TYR B O 1
ATOM 1945 N N . PRO B 1 54 ? -16.984 18.125 17.891 1 96.06 54 PRO B N 1
ATOM 1946 C CA . PRO B 1 54 ? -16.078 19.031 18.609 1 96.06 54 PRO B CA 1
ATOM 1947 C C . PRO B 1 54 ? -14.609 18.766 18.297 1 96.06 54 PRO B C 1
ATOM 1949 O O . PRO B 1 54 ? -13.781 19.672 18.391 1 96.06 54 PRO B O 1
ATOM 1952 N N . GLU B 1 55 ? -14.383 17.516 17.891 1 95.19 55 GLU B N 1
ATOM 1953 C CA . GLU B 1 55 ? -13.023 17.156 17.5 1 95.19 55 GLU B CA 1
ATOM 1954 C C . GLU B 1 55 ? -12.969 16.766 16.016 1 95.19 55 GLU B C 1
ATOM 1956 O O . GLU B 1 55 ? -13.711 15.883 15.57 1 95.19 55 GLU B O 1
ATOM 1961 N N . LEU B 1 56 ? -12.094 17.375 15.305 1 94.5 56 L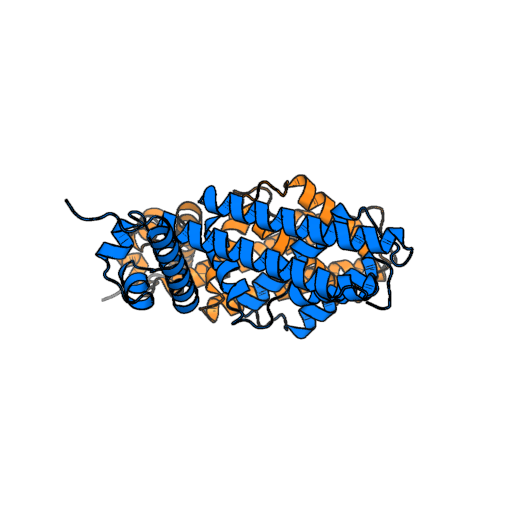EU B N 1
ATOM 1962 C CA . LEU B 1 56 ? -11.938 17.125 13.875 1 94.5 56 LEU B CA 1
ATOM 1963 C C . LEU B 1 56 ? -11.648 15.648 13.617 1 94.5 56 LEU B C 1
ATOM 1965 O O . LEU B 1 56 ? -12.172 15.062 12.664 1 94.5 56 LEU B O 1
ATOM 1969 N N . ASP B 1 57 ? -10.883 15.055 14.5 1 93.44 57 ASP B N 1
ATOM 1970 C CA . ASP B 1 57 ? -10.461 13.672 14.297 1 93.44 57 ASP B CA 1
ATOM 1971 C C . ASP B 1 57 ? -11.656 12.719 14.352 1 93.44 57 ASP B C 1
ATOM 1973 O O . ASP B 1 57 ? -11.68 11.703 13.656 1 93.44 57 ASP B O 1
ATOM 1977 N N . ASP B 1 58 ? -12.594 13.047 15.133 1 96 58 ASP B N 1
ATOM 1978 C CA . ASP B 1 58 ? -13.797 12.219 15.211 1 96 58 ASP B CA 1
ATOM 1979 C C . ASP B 1 58 ? -14.57 12.266 13.898 1 96 58 ASP B C 1
ATOM 1981 O O . ASP B 1 58 ? -15.125 11.25 13.461 1 96 58 ASP B O 1
ATOM 1985 N N . LEU B 1 59 ? -14.625 13.445 13.336 1 97.12 59 LEU B N 1
ATOM 1986 C CA . LEU B 1 59 ? -15.289 13.594 12.047 1 97.12 59 LEU B CA 1
ATOM 1987 C C . LEU B 1 59 ? -14.539 12.836 10.961 1 97.12 59 LEU B C 1
ATOM 1989 O O . LEU B 1 59 ? -15.156 12.141 10.148 1 97.12 59 LEU B O 1
ATOM 1993 N N . VAL B 1 60 ? -13.266 12.883 10.977 1 96.88 60 VAL B N 1
ATOM 1994 C CA . VAL B 1 60 ? -12.438 12.195 9.992 1 96.88 60 VAL B CA 1
ATOM 1995 C C . VAL B 1 60 ? -12.617 10.68 10.125 1 96.88 60 VAL B C 1
ATOM 1997 O O . VAL B 1 60 ? -12.688 9.969 9.125 1 96.88 60 VAL B O 1
ATOM 2000 N N . LEU B 1 61 ? -12.688 10.258 11.352 1 97.25 61 LEU B N 1
ATOM 2001 C CA . LEU B 1 61 ? -12.906 8.836 11.586 1 97.25 61 LEU B CA 1
ATOM 2002 C C . LEU B 1 61 ? -14.25 8.391 11.023 1 97.25 61 LEU B C 1
ATOM 2004 O O . LEU B 1 61 ? -14.359 7.312 10.445 1 97.25 61 LEU B O 1
ATOM 2008 N N . GLU B 1 62 ? -15.242 9.211 11.141 1 97.5 62 GLU B N 1
ATOM 2009 C CA . GLU B 1 62 ? -16.547 8.891 10.586 1 97.5 62 GLU B CA 1
ATOM 2010 C C . GLU B 1 62 ? -16.516 8.891 9.062 1 97.5 62 GLU B C 1
ATOM 2012 O O . GLU B 1 62 ? -17.203 8.086 8.422 1 97.5 62 GLU B O 1
ATOM 2017 N N . VAL B 1 63 ? -15.805 9.797 8.484 1 97.75 63 VAL B N 1
ATOM 2018 C CA . VAL B 1 63 ? -15.602 9.781 7.043 1 97.75 63 VAL B CA 1
ATOM 2019 C C . VAL B 1 63 ? -14.977 8.453 6.617 1 97.75 63 VAL B C 1
ATOM 2021 O O . VAL B 1 63 ? -15.422 7.836 5.645 1 97.75 63 VAL B O 1
ATOM 2024 N N . HIS B 1 64 ? -13.992 8.031 7.359 1 97.69 64 HIS B N 1
ATOM 2025 C CA . HIS B 1 64 ? -13.32 6.777 7.055 1 97.69 64 HIS B CA 1
ATOM 2026 C C . HIS B 1 64 ? -14.281 5.598 7.156 1 97.69 64 HIS B C 1
ATOM 2028 O O . HIS B 1 64 ? -14.32 4.742 6.27 1 97.69 64 HIS B O 1
ATOM 2034 N N . ARG B 1 65 ? -15.07 5.566 8.195 1 98.06 65 ARG B N 1
ATOM 2035 C CA . ARG B 1 65 ? -16.062 4.504 8.375 1 98.06 65 ARG B CA 1
ATOM 2036 C C . ARG B 1 65 ? -17.031 4.445 7.199 1 98.06 65 ARG B C 1
ATOM 2038 O O . ARG B 1 65 ? -17.297 3.371 6.664 1 98.06 65 ARG B O 1
ATOM 2045 N N . GLY B 1 66 ? -17.531 5.617 6.844 1 97.31 66 GLY B N 1
ATOM 2046 C CA . GLY B 1 66 ? -18.422 5.688 5.703 1 97.31 66 GLY B CA 1
ATOM 2047 C C . GLY B 1 66 ? -17.781 5.227 4.406 1 97.31 66 GLY B C 1
ATOM 2048 O O . GLY B 1 66 ? -18.406 4.508 3.621 1 97.31 66 GLY B O 1
ATOM 2049 N N . ALA B 1 67 ? -16.562 5.594 4.152 1 97.12 67 ALA B N 1
ATOM 2050 C CA . ALA B 1 67 ? -15.836 5.207 2.949 1 97.12 67 ALA B CA 1
ATOM 2051 C C . ALA B 1 67 ? -15.656 3.695 2.879 1 97.12 67 ALA B C 1
ATOM 2053 O O . ALA B 1 67 ? -15.852 3.086 1.825 1 97.12 67 ALA B O 1
ATOM 2054 N N . VAL B 1 68 ? -15.32 3.078 4.027 1 97.88 68 VAL B N 1
ATOM 2055 C CA . VAL B 1 68 ? -15.133 1.634 4.117 1 97.88 68 VAL B CA 1
ATOM 2056 C C . VAL B 1 68 ? -16.453 0.921 3.811 1 97.88 68 VAL B C 1
ATOM 2058 O O . VAL B 1 68 ? -16.484 0.024 2.967 1 97.88 68 VAL B O 1
ATOM 2061 N N . GLU B 1 69 ? -17.469 1.373 4.461 1 97.94 69 GLU B N 1
ATOM 2062 C CA . GLU B 1 69 ? -18.766 0.719 4.293 1 97.94 69 GLU B CA 1
ATOM 2063 C C . GLU B 1 69 ? -19.281 0.864 2.863 1 97.94 69 GLU B C 1
ATOM 2065 O O . GLU B 1 69 ? -19.797 -0.095 2.283 1 97.94 69 GLU B O 1
ATOM 2070 N N . ASN B 1 70 ? -19.141 2.039 2.324 1 96.81 70 ASN B N 1
ATOM 2071 C CA . ASN B 1 70 ? -19.594 2.271 0.954 1 96.81 70 ASN B CA 1
ATOM 2072 C C . ASN B 1 70 ? -18.797 1.435 -0.043 1 96.81 70 ASN B C 1
ATOM 2074 O O . ASN B 1 70 ? -19.359 0.891 -0.994 1 96.81 70 ASN B O 1
ATOM 2078 N N . PHE B 1 71 ? -17.531 1.327 0.142 1 97.88 71 PHE B N 1
ATOM 2079 C CA . PHE B 1 71 ? -16.672 0.544 -0.738 1 97.88 71 PHE B CA 1
ATOM 2080 C C . PHE B 1 71 ? -17.047 -0.931 -0.697 1 97.88 71 PHE B C 1
ATOM 2082 O O . PHE B 1 71 ? -17.25 -1.557 -1.741 1 97.88 71 PHE B O 1
ATOM 2089 N N . LEU B 1 72 ? -17.203 -1.479 0.515 1 98.25 72 LEU B N 1
ATOM 2090 C CA . LEU B 1 72 ? -17.547 -2.889 0.681 1 98.25 72 LEU B CA 1
ATOM 2091 C C . LEU B 1 72 ? -18.922 -3.193 0.098 1 98.25 72 LEU B C 1
ATOM 2093 O O . LEU B 1 72 ? -19.109 -4.242 -0.522 1 98.25 72 LEU B O 1
ATOM 2097 N N . ALA B 1 73 ? -19.844 -2.264 0.296 1 97.81 73 ALA B N 1
ATOM 2098 C CA . ALA B 1 73 ? -21.188 -2.443 -0.269 1 97.81 73 ALA B CA 1
ATOM 2099 C C . ALA B 1 73 ? -21.125 -2.48 -1.794 1 97.81 73 ALA B C 1
ATOM 2101 O O . ALA B 1 73 ? -21.828 -3.285 -2.424 1 97.81 73 ALA B O 1
ATOM 2102 N N . SER B 1 74 ? -20.344 -1.625 -2.346 1 97.19 74 SER B N 1
ATOM 2103 C CA . SER B 1 74 ? -20.188 -1.597 -3.797 1 97.19 74 SER B CA 1
ATOM 2104 C C . SER B 1 74 ? -19.562 -2.893 -4.309 1 97.19 74 SER B C 1
ATOM 2106 O O . SER B 1 74 ? -20 -3.43 -5.332 1 97.19 74 SER B O 1
ATOM 2108 N N . ARG B 1 75 ? -18.562 -3.432 -3.621 1 97.31 75 ARG B N 1
ATOM 2109 C CA . ARG B 1 75 ? -17.938 -4.695 -3.98 1 97.31 75 ARG B CA 1
ATOM 2110 C C . ARG B 1 75 ? -18.938 -5.848 -3.93 1 97.31 75 ARG B C 1
ATOM 2112 O O . ARG B 1 75 ? -18.969 -6.684 -4.836 1 97.31 75 ARG B O 1
ATOM 2119 N N . GLN B 1 76 ? -19.703 -5.82 -2.869 1 96.62 76 GLN B N 1
ATOM 2120 C CA . GLN B 1 76 ? -20.703 -6.867 -2.711 1 96.62 76 GLN B CA 1
ATOM 2121 C C . GLN B 1 76 ? -21.734 -6.809 -3.832 1 96.62 76 GLN B C 1
ATOM 2123 O O . GLN B 1 76 ? -22.125 -7.844 -4.383 1 96.62 76 GLN B O 1
ATOM 2128 N N . ARG B 1 77 ? -22.156 -5.605 -4.137 1 96.19 77 ARG B N 1
ATOM 2129 C CA . ARG B 1 77 ? -23.125 -5.43 -5.215 1 96.19 77 ARG B CA 1
ATOM 2130 C C . ARG B 1 77 ? -22.578 -5.93 -6.539 1 96.19 77 ARG B C 1
ATOM 2132 O O . ARG B 1 77 ? -23.266 -6.602 -7.301 1 96.19 77 ARG B O 1
ATOM 2139 N N . THR B 1 78 ? -21.312 -5.59 -6.816 1 94.81 78 THR B N 1
ATOM 2140 C CA . THR B 1 78 ? -20.656 -6.051 -8.031 1 94.81 78 THR B CA 1
ATOM 2141 C C . THR B 1 78 ? -20.656 -7.574 -8.102 1 94.81 78 THR B C 1
ATOM 2143 O O . THR B 1 78 ? -20.969 -8.148 -9.148 1 94.81 78 THR B O 1
ATOM 2146 N N . TYR B 1 79 ? -20.312 -8.18 -6.957 1 94.06 79 TYR B N 1
ATOM 2147 C CA . TYR B 1 79 ? -20.297 -9.641 -6.879 1 94.06 79 TYR B CA 1
ATOM 2148 C C . TYR B 1 79 ? -21.688 -10.211 -7.117 1 94.06 79 TYR B C 1
ATOM 2150 O O . TYR B 1 79 ? -21.844 -11.164 -7.891 1 94.06 79 TYR B O 1
ATOM 2158 N N . ASP B 1 80 ? -22.703 -9.57 -6.473 1 92.31 80 ASP B N 1
ATOM 2159 C CA . ASP B 1 80 ? -24.078 -10.07 -6.539 1 92.31 80 ASP B CA 1
ATOM 2160 C C . ASP B 1 80 ? -24.656 -9.875 -7.934 1 92.31 80 ASP B C 1
ATOM 2162 O O . ASP B 1 80 ? -25.422 -10.719 -8.414 1 92.31 80 ASP B O 1
ATOM 2166 N N . GLU B 1 81 ? -24.344 -8.773 -8.539 1 89.81 81 GLU B N 1
ATOM 2167 C CA . GLU B 1 81 ? -24.906 -8.43 -9.836 1 89.81 81 GLU B CA 1
ATOM 2168 C C . GLU B 1 81 ? -24.297 -9.266 -10.953 1 89.81 81 GLU B C 1
ATOM 2170 O O . GLU B 1 81 ? -24.891 -9.414 -12.023 1 89.81 81 GLU B O 1
ATOM 2175 N N . ALA B 1 82 ? -23.078 -9.586 -10.766 1 82.88 82 ALA B N 1
ATOM 2176 C CA . ALA B 1 82 ? -22.453 -10.484 -11.734 1 82.88 82 ALA B CA 1
ATOM 2177 C C . ALA B 1 82 ? -23.094 -11.867 -11.688 1 82.88 82 ALA B C 1
ATOM 2179 O O . ALA B 1 82 ? -22.891 -12.688 -12.586 1 82.88 82 ALA B O 1
ATOM 2180 N N . LEU B 1 83 ? -24.078 -11.898 -10.586 1 65 83 LEU B N 1
ATOM 2181 C CA . LEU B 1 83 ? -24.938 -13.07 -10.516 1 65 83 LEU B CA 1
ATOM 2182 C C . LEU B 1 83 ? -26.094 -12.945 -11.492 1 65 83 LEU B C 1
ATOM 2184 O O . LEU B 1 83 ? -26.672 -11.867 -11.656 1 65 83 LEU B O 1
ATOM 2188 N N . PRO B 1 84 ? -26.469 -14.039 -12.273 1 62.34 84 PRO B N 1
ATOM 2189 C CA . PRO B 1 84 ? -26.25 -15.484 -12.383 1 62.34 84 PRO B CA 1
ATOM 2190 C C . PRO B 1 84 ? -25 -15.828 -13.195 1 62.34 84 PRO B C 1
ATOM 2192 O O . PRO B 1 84 ? -24.969 -16.844 -13.883 1 62.34 84 PRO B O 1
ATOM 2195 N N . GLY B 1 85 ? -24.016 -15.047 -13.172 1 69.25 85 GLY B N 1
ATOM 2196 C CA . GLY B 1 85 ? -22.828 -15.375 -13.961 1 69.25 85 GLY B CA 1
ATOM 2197 C C . GLY B 1 85 ? -22.031 -16.531 -13.391 1 69.25 85 GLY B C 1
ATOM 2198 O O . GLY B 1 85 ? -22.375 -17.062 -12.32 1 69.25 85 GLY B O 1
ATOM 2199 N N . THR B 1 86 ? -21.234 -17.172 -14.141 1 88.19 86 THR B N 1
ATOM 2200 C CA . THR B 1 86 ? -20.297 -18.25 -13.805 1 88.19 86 THR B CA 1
ATOM 2201 C C . THR B 1 86 ? -19.312 -17.797 -12.727 1 88.19 86 THR B C 1
ATOM 2203 O O . THR B 1 86 ? -19.156 -16.594 -12.484 1 88.19 86 THR B O 1
ATOM 2206 N N . PRO B 1 87 ? -18.969 -18.688 -11.859 1 95 87 PRO B N 1
ATOM 2207 C CA . PRO B 1 87 ? -17.891 -18.375 -10.914 1 95 87 PRO B CA 1
ATOM 2208 C C . PRO B 1 87 ? -16.781 -17.531 -11.539 1 95 87 PRO B C 1
ATOM 2210 O O . PRO B 1 87 ? -16.25 -16.625 -10.898 1 95 87 PRO B O 1
ATOM 2213 N N . VAL B 1 88 ? -16.562 -17.719 -12.797 1 96.31 88 VAL B N 1
ATOM 2214 C CA . VAL B 1 88 ? -15.523 -17 -13.508 1 96.31 88 VAL B CA 1
ATOM 2215 C C . VAL B 1 88 ? -15.914 -15.531 -13.648 1 96.31 88 VAL B C 1
ATOM 2217 O O . VAL B 1 88 ? -15.117 -14.633 -13.352 1 96.31 88 VAL B O 1
ATOM 2220 N N . ALA B 1 89 ? -17.125 -15.234 -14.062 1 95.31 89 ALA B N 1
ATOM 2221 C CA . ALA B 1 89 ? -17.609 -13.875 -14.258 1 95.31 89 ALA B CA 1
ATOM 2222 C C . ALA B 1 89 ? -17.625 -13.102 -12.938 1 95.31 89 ALA B C 1
ATOM 2224 O O . ALA B 1 89 ? -17.281 -11.922 -12.898 1 95.31 89 ALA B O 1
ATOM 2225 N N . ARG B 1 90 ? -17.984 -13.742 -11.891 1 96.06 90 ARG B N 1
ATOM 2226 C CA . ARG B 1 90 ? -18.078 -13.102 -10.586 1 96.06 90 ARG B CA 1
ATOM 2227 C C . ARG B 1 90 ? -16.688 -12.75 -10.055 1 96.06 90 ARG B C 1
ATOM 2229 O O . ARG B 1 90 ? -16.484 -11.648 -9.539 1 96.06 90 ARG B O 1
ATOM 2236 N N . LEU B 1 91 ? -15.742 -13.719 -10.203 1 97.31 91 LEU B N 1
ATOM 2237 C CA . LEU B 1 91 ? -14.391 -13.438 -9.75 1 97.31 91 LEU B CA 1
ATOM 2238 C C . LEU B 1 91 ? -13.758 -12.32 -10.578 1 97.31 91 LEU B C 1
ATOM 2240 O O . LEU B 1 91 ? -13.102 -11.43 -10.031 1 97.31 91 LEU B O 1
ATOM 2244 N N . ARG B 1 92 ? -13.977 -12.336 -11.859 1 96.19 92 ARG B N 1
ATOM 2245 C CA . ARG B 1 92 ? -13.461 -11.289 -12.742 1 96.19 92 ARG B CA 1
ATOM 2246 C C . ARG B 1 92 ? -14.016 -9.922 -12.359 1 96.19 92 ARG B C 1
ATOM 2248 O O . ARG B 1 92 ? -13.273 -8.938 -12.305 1 96.19 92 ARG B O 1
ATOM 2255 N N . ALA B 1 93 ? -15.305 -9.875 -12.086 1 95.38 93 ALA B N 1
ATOM 2256 C CA . ALA B 1 93 ? -15.938 -8.617 -11.695 1 95.38 93 ALA B CA 1
ATOM 2257 C C . ALA B 1 93 ? -15.328 -8.07 -10.406 1 95.38 93 ALA B C 1
ATOM 2259 O O . ALA B 1 93 ? -15.086 -6.867 -10.281 1 95.38 93 ALA B O 1
ATOM 2260 N N . LEU B 1 94 ? -15.047 -8.938 -9.453 1 97.06 94 LEU B N 1
ATOM 2261 C CA . LEU B 1 94 ? -14.414 -8.531 -8.203 1 97.06 94 LEU B CA 1
ATOM 2262 C C . LEU B 1 94 ? -13.008 -8 -8.445 1 97.06 94 LEU B C 1
ATOM 2264 O O . LEU B 1 94 ? -12.641 -6.934 -7.949 1 97.06 94 LEU B O 1
ATOM 2268 N N . LEU B 1 95 ? -12.234 -8.766 -9.242 1 97.25 95 LEU B N 1
ATOM 2269 C CA . LEU B 1 95 ? -10.859 -8.367 -9.531 1 97.25 95 LEU B CA 1
ATOM 2270 C C . LEU B 1 95 ? -10.812 -7 -10.203 1 97.25 95 LEU B C 1
ATOM 2272 O O . LEU B 1 95 ? -9.992 -6.152 -9.844 1 97.25 95 LEU B O 1
ATOM 2276 N N . GLU B 1 96 ? -11.719 -6.715 -11.125 1 93.62 96 GLU B N 1
ATOM 2277 C CA . GLU B 1 96 ? -11.75 -5.473 -11.883 1 93.62 96 GLU B CA 1
ATOM 2278 C C . GLU B 1 96 ? -12.188 -4.301 -11.008 1 93.62 96 GLU B C 1
ATOM 2280 O O . GLU B 1 96 ? -11.68 -3.186 -11.156 1 93.62 96 GLU B O 1
ATOM 2285 N N . SER B 1 97 ? -13.047 -4.559 -10.094 1 94.44 97 SER B N 1
ATOM 2286 C CA . SER B 1 97 ? -13.586 -3.48 -9.273 1 94.44 97 SER B CA 1
ATOM 2287 C C . SER B 1 97 ? -12.711 -3.213 -8.055 1 94.44 97 SER B C 1
ATOM 2289 O O . SER B 1 97 ? -12.93 -2.242 -7.328 1 94.44 97 SER B O 1
ATOM 2291 N N . GLY B 1 98 ? -11.75 -4.078 -7.82 1 96.62 98 GLY B N 1
ATOM 2292 C CA . GLY B 1 98 ? -10.898 -3.926 -6.652 1 96.62 98 GLY B CA 1
ATOM 2293 C C . GLY B 1 98 ? -9.773 -2.924 -6.855 1 96.62 98 GLY B C 1
ATOM 2294 O O . GLY B 1 98 ? -9.188 -2.438 -5.887 1 96.62 98 GLY B O 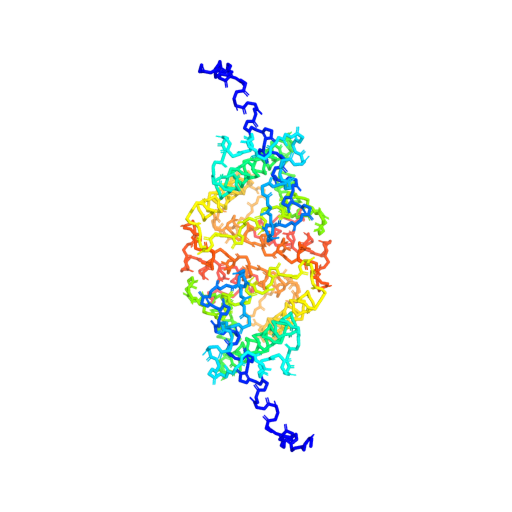1
ATOM 2295 N N . LEU B 1 99 ? -9.398 -2.621 -8.078 1 96.81 99 LEU B N 1
ATOM 2296 C CA . LEU B 1 99 ? -8.359 -1.653 -8.414 1 96.81 99 LEU B CA 1
ATOM 2297 C C . LEU B 1 99 ? -8.969 -0.295 -8.742 1 96.81 99 LEU B C 1
ATOM 2299 O O . LEU B 1 99 ? -10.086 -0.221 -9.266 1 96.81 99 LEU B O 1
ATOM 2303 N N . PRO B 1 100 ? -8.203 0.807 -8.414 1 96 100 PRO B N 1
ATOM 2304 C CA . PRO B 1 100 ? -8.664 2.113 -8.891 1 96 100 PRO B CA 1
ATOM 2305 C C . PRO B 1 100 ? -8.781 2.174 -10.414 1 96 100 PRO B C 1
ATOM 2307 O O . PRO B 1 100 ? -7.965 1.584 -11.125 1 96 100 PRO B O 1
ATOM 2310 N N . ASP B 1 101 ? -9.734 2.914 -10.906 1 93.38 101 ASP B N 1
ATOM 2311 C CA . ASP B 1 101 ? -9.898 3.078 -12.352 1 93.38 101 ASP B CA 1
ATOM 2312 C C . ASP B 1 101 ? -8.836 4.02 -12.922 1 93.38 101 ASP B C 1
ATOM 2314 O O . ASP B 1 101 ? -8.453 3.896 -14.086 1 93.38 101 ASP B O 1
ATOM 2318 N N . THR B 1 102 ? -8.516 4.977 -12.125 1 92.75 102 THR B N 1
ATOM 2319 C CA . THR B 1 102 ? -7.488 5.957 -12.461 1 92.75 102 THR B CA 1
ATOM 2320 C C . THR B 1 102 ? -6.758 6.43 -11.211 1 92.75 102 THR B C 1
ATOM 2322 O O . THR B 1 102 ? -7.137 6.07 -10.094 1 92.75 102 THR B O 1
ATOM 2325 N N . ALA B 1 103 ? -5.762 7.238 -11.414 1 90.25 103 ALA B N 1
ATOM 2326 C CA . ALA B 1 103 ? -5.047 7.84 -10.289 1 90.25 103 ALA B CA 1
ATOM 2327 C C . ALA B 1 103 ? -5.938 8.828 -9.539 1 90.25 103 ALA B C 1
ATOM 2329 O O . ALA B 1 103 ? -5.656 9.18 -8.391 1 90.25 103 ALA B O 1
ATOM 2330 N N . GLU B 1 104 ? -7.047 9.273 -10.219 1 90.75 104 GLU B N 1
ATOM 2331 C CA . GLU B 1 104 ? -7.945 10.258 -9.625 1 90.75 104 GLU B CA 1
ATOM 2332 C C . GLU B 1 104 ? -9.195 9.594 -9.047 1 90.75 104 GLU B C 1
ATOM 2334 O O . GLU B 1 104 ? -10.172 10.266 -8.727 1 90.75 104 GLU B O 1
ATOM 2339 N N . ASP B 1 105 ? -9.133 8.273 -8.938 1 93.62 105 ASP B N 1
ATOM 2340 C CA . ASP B 1 105 ? -10.273 7.574 -8.359 1 93.62 105 ASP B CA 1
ATOM 2341 C C . ASP B 1 105 ? -10.578 8.094 -6.953 1 93.62 105 ASP B C 1
ATOM 2343 O O . ASP B 1 105 ? -9.773 7.922 -6.039 1 93.62 105 ASP B O 1
ATOM 2347 N N . PRO B 1 106 ? -11.719 8.734 -6.742 1 91.56 106 PRO B N 1
ATOM 2348 C CA . PRO B 1 106 ? -11.945 9.406 -5.465 1 91.56 106 PRO B CA 1
ATOM 2349 C C . PRO B 1 106 ? -12.125 8.438 -4.305 1 91.56 106 PRO B C 1
ATOM 2351 O O . PRO B 1 106 ? -11.742 8.734 -3.172 1 91.56 106 PRO B O 1
ATOM 2354 N N . VAL B 1 107 ? -12.719 7.258 -4.625 1 93.69 107 VAL B N 1
ATOM 2355 C CA . VAL B 1 107 ? -12.984 6.289 -3.566 1 93.69 107 VAL B CA 1
ATOM 2356 C C . VAL B 1 107 ? -11.664 5.719 -3.051 1 93.69 107 VAL B C 1
ATOM 2358 O O . VAL B 1 107 ? -11.375 5.785 -1.853 1 93.69 107 VAL B O 1
ATOM 2361 N N . HIS B 1 108 ? -10.805 5.203 -3.918 1 95.12 108 HIS B N 1
ATOM 2362 C CA . HIS B 1 108 ? -9.516 4.652 -3.527 1 95.12 108 HIS B CA 1
ATOM 2363 C C . HIS B 1 108 ? -8.602 5.738 -2.961 1 95.12 108 HIS B C 1
ATOM 2365 O O . HIS B 1 108 ? -7.926 5.52 -1.952 1 95.12 108 HIS B O 1
ATOM 2371 N N . GLY B 1 109 ? -8.664 6.902 -3.613 1 92.88 109 GLY B N 1
ATOM 2372 C CA . GLY B 1 109 ? -7.871 8.008 -3.104 1 92.88 109 GLY B CA 1
ATOM 2373 C C . GLY B 1 109 ? -8.164 8.336 -1.651 1 92.88 109 GLY B C 1
ATOM 2374 O O . GLY B 1 109 ? -7.242 8.516 -0.853 1 92.88 109 GLY B O 1
ATOM 2375 N N . LEU B 1 110 ? -9.445 8.398 -1.332 1 93.81 110 LEU B N 1
ATOM 2376 C CA . LEU B 1 110 ? -9.867 8.711 0.032 1 93.81 110 LEU B CA 1
ATOM 2377 C C . LEU B 1 110 ? -9.445 7.598 0.99 1 93.81 110 LEU B C 1
ATOM 2379 O O . LEU B 1 110 ? -8.938 7.871 2.08 1 93.81 110 LEU B O 1
ATOM 2383 N N . LEU B 1 111 ? -9.602 6.359 0.605 1 95.44 111 LEU B N 1
ATOM 2384 C CA . LEU B 1 111 ? -9.266 5.23 1.469 1 95.44 111 LEU B CA 1
ATOM 2385 C C . LEU B 1 111 ? -7.766 5.191 1.754 1 95.44 111 LEU B C 1
ATOM 2387 O O . LEU B 1 111 ? -7.355 5.051 2.906 1 95.44 111 LEU B O 1
ATOM 2391 N N . TYR B 1 112 ? -6.934 5.344 0.747 1 93.12 112 TYR B N 1
ATOM 2392 C CA . TYR B 1 112 ? -5.492 5.34 0.961 1 93.12 112 TYR B CA 1
ATOM 2393 C C . TYR B 1 112 ? -5.062 6.539 1.801 1 93.12 112 TYR B C 1
ATOM 2395 O O . TYR B 1 112 ? -4.172 6.426 2.645 1 93.12 112 TYR B O 1
ATOM 2403 N N . GLU B 1 113 ? -5.738 7.695 1.552 1 90.19 113 GLU B N 1
ATOM 2404 C CA . GLU B 1 113 ? -5.453 8.883 2.346 1 90.19 113 GLU B CA 1
ATOM 2405 C C . GLU B 1 113 ? -5.734 8.641 3.826 1 90.19 113 GLU B C 1
ATOM 2407 O O . GLU B 1 113 ? -4.93 9.008 4.684 1 90.19 113 GLU B O 1
ATOM 2412 N N . LEU B 1 114 ? -6.781 8.039 4.078 1 92.31 114 LEU B N 1
ATOM 2413 C CA . LEU B 1 114 ? -7.207 7.84 5.457 1 92.31 114 LEU B CA 1
ATOM 2414 C C . LEU B 1 114 ? -6.453 6.68 6.098 1 92.31 114 LEU B C 1
ATOM 2416 O O . LEU B 1 114 ? -6.223 6.676 7.309 1 92.31 114 LEU B O 1
ATOM 2420 N N . HIS B 1 115 ? -6.004 5.711 5.297 1 91 115 HIS B N 1
ATOM 2421 C CA . HIS B 1 115 ? -5.215 4.59 5.793 1 91 115 HIS B CA 1
ATOM 2422 C C . HIS B 1 115 ? -3.854 5.055 6.301 1 91 115 HIS B C 1
ATOM 2424 O O . HIS B 1 115 ? -3.232 4.383 7.125 1 91 115 HIS B O 1
ATOM 2430 N N . ARG B 1 116 ? -3.438 6.176 5.863 1 84.19 116 ARG B N 1
ATOM 2431 C CA . ARG B 1 116 ? -2.145 6.711 6.285 1 84.19 116 ARG B CA 1
ATOM 2432 C C . ARG B 1 116 ? -2.127 6.984 7.785 1 84.19 116 ARG B C 1
ATOM 2434 O O . ARG B 1 116 ? -1.061 7.031 8.398 1 84.19 116 ARG B O 1
ATOM 2441 N N . ARG B 1 117 ? -3.256 7.078 8.422 1 87.44 117 ARG B N 1
ATOM 2442 C CA . ARG B 1 117 ? -3.371 7.41 9.836 1 87.44 117 ARG B CA 1
ATOM 2443 C C . ARG B 1 117 ? -3.359 6.148 10.695 1 87.44 117 ARG B C 1
ATOM 2445 O O . ARG B 1 117 ? -3.195 6.223 11.914 1 87.44 117 ARG B O 1
ATOM 2452 N N . ALA B 1 118 ? -3.502 5.086 10.102 1 89.88 118 ALA B N 1
ATOM 2453 C CA . ALA B 1 118 ? -3.727 3.828 10.812 1 89.88 118 ALA B CA 1
ATOM 2454 C C . ALA B 1 118 ? -2.547 3.494 11.719 1 89.88 118 ALA B C 1
ATOM 2456 O O . ALA B 1 118 ? -2.736 2.996 12.836 1 89.88 118 ALA B O 1
ATOM 2457 N N . GLY B 1 119 ? -1.388 3.83 11.32 1 85.81 119 GLY B N 1
ATOM 2458 C CA . GLY B 1 119 ? -0.215 3.525 12.125 1 85.81 119 GLY B CA 1
ATOM 2459 C C . GLY B 1 119 ? -0.165 4.305 13.43 1 85.81 119 GLY B C 1
ATOM 2460 O O . GLY B 1 119 ? 0.548 3.924 14.359 1 85.81 119 GLY B O 1
ATOM 2461 N N . ARG B 1 120 ? -0.936 5.363 13.531 1 84.81 120 ARG B N 1
ATOM 2462 C CA . ARG B 1 120 ? -0.862 6.219 14.711 1 84.81 120 ARG B CA 1
ATOM 2463 C C . ARG B 1 120 ? -2.244 6.441 15.312 1 84.81 120 ARG B C 1
ATOM 2465 O O . ARG B 1 120 ? -2.428 7.328 16.156 1 84.81 120 ARG B O 1
ATOM 2472 N N . SER B 1 121 ? -3.246 5.82 14.844 1 90.12 121 SER B N 1
ATOM 2473 C CA . SER B 1 121 ? -4.625 5.934 15.305 1 90.12 121 SER B CA 1
ATOM 2474 C C . SER B 1 121 ? -5.297 4.566 15.398 1 90.12 121 SER B C 1
ATOM 2476 O O . SER B 1 121 ? -5.594 3.945 14.375 1 90.12 121 SER B O 1
ATOM 2478 N N . PRO B 1 122 ? -5.59 4.16 16.609 1 91.38 122 PRO B N 1
ATOM 2479 C CA . PRO B 1 122 ? -6.246 2.857 16.766 1 91.38 122 PRO B CA 1
ATOM 2480 C C . PRO B 1 122 ? -7.57 2.773 16 1 91.38 122 PRO B C 1
ATOM 2482 O O . PRO B 1 122 ? -7.906 1.718 15.461 1 91.38 122 PRO B O 1
ATOM 2485 N N . GLY B 1 123 ? -8.32 3.889 15.977 1 94.94 123 GLY B N 1
ATOM 2486 C CA . GLY B 1 123 ? -9.586 3.891 15.25 1 94.94 123 GLY B CA 1
ATOM 2487 C C . GLY B 1 123 ? -9.414 3.658 13.758 1 94.94 123 GLY B C 1
ATOM 2488 O O . GLY B 1 123 ? -10.133 2.846 13.164 1 94.94 123 GLY B O 1
ATOM 2489 N N . HIS B 1 124 ? -8.523 4.359 13.18 1 95.5 124 HIS B N 1
ATOM 2490 C CA . HIS B 1 124 ? -8.266 4.164 11.758 1 95.5 124 HIS B CA 1
ATOM 2491 C C . HIS B 1 124 ? -7.68 2.781 11.492 1 95.5 124 HIS B C 1
ATOM 2493 O O . HIS B 1 124 ? -7.996 2.154 10.477 1 95.5 124 HIS B O 1
ATOM 2499 N N . ALA B 1 125 ? -6.84 2.297 12.406 1 93.75 125 ALA B N 1
ATOM 2500 C CA . ALA B 1 125 ? -6.27 0.96 12.258 1 93.75 125 ALA B CA 1
ATOM 2501 C C . ALA B 1 125 ? -7.359 -0.106 12.266 1 93.75 125 ALA B C 1
ATOM 2503 O O . ALA B 1 125 ? -7.305 -1.061 11.484 1 93.75 125 ALA B O 1
ATOM 2504 N N . GLU B 1 126 ? -8.289 0.047 13.102 1 95.81 126 GLU B N 1
ATOM 2505 C CA . GLU B 1 126 ? -9.398 -0.898 13.18 1 95.81 126 GLU B CA 1
ATOM 2506 C C . GLU B 1 126 ? -10.211 -0.907 11.883 1 95.81 126 GLU B C 1
ATOM 2508 O O . GLU B 1 126 ? -10.648 -1.965 11.43 1 95.81 126 GLU B O 1
ATOM 2513 N N . LEU B 1 127 ? -10.438 0.257 11.297 1 97.12 127 LEU B N 1
ATOM 2514 C CA . LEU B 1 127 ? -11.188 0.354 10.055 1 97.12 127 LEU B CA 1
ATOM 2515 C C . LEU B 1 127 ? -10.422 -0.273 8.898 1 97.12 127 LEU B C 1
ATOM 2517 O O . LEU B 1 127 ? -11.008 -0.951 8.055 1 97.12 127 LEU B O 1
ATOM 2521 N N . MET B 1 128 ? -9.164 -0.084 8.922 1 96.75 128 MET B N 1
ATOM 2522 C CA . MET B 1 128 ? -8.328 -0.723 7.906 1 96.75 128 MET B CA 1
ATOM 2523 C C . MET B 1 128 ? -8.367 -2.24 8.047 1 96.75 128 MET B C 1
ATOM 2525 O O . MET B 1 128 ? -8.508 -2.957 7.055 1 96.75 128 MET B O 1
ATOM 2529 N N . ALA B 1 129 ? -8.289 -2.725 9.297 1 97.25 129 ALA B N 1
ATOM 2530 C CA . ALA B 1 129 ? -8.344 -4.16 9.562 1 97.25 129 ALA B CA 1
ATOM 2531 C C . ALA B 1 129 ? -9.68 -4.75 9.133 1 97.25 129 ALA B C 1
ATOM 2533 O O . ALA B 1 129 ? -9.727 -5.82 8.516 1 97.25 129 ALA B O 1
ATOM 2534 N N . SER B 1 130 ? -10.695 -4.059 9.469 1 97.81 130 SER B N 1
ATOM 2535 C CA . SER B 1 130 ? -12.031 -4.516 9.109 1 97.81 130 SER B CA 1
ATOM 2536 C C . SER B 1 130 ? -12.203 -4.57 7.594 1 97.81 130 SER B C 1
ATOM 2538 O O . SER B 1 130 ? -12.742 -5.539 7.062 1 97.81 130 SER B O 1
ATOM 2540 N N . LEU B 1 131 ? -11.789 -3.535 6.895 1 98.19 131 LEU B N 1
ATOM 2541 C CA . LEU B 1 131 ? -11.867 -3.502 5.438 1 98.19 131 LEU B CA 1
ATOM 2542 C C . LEU B 1 131 ? -11.125 -4.684 4.824 1 98.19 131 LEU B C 1
ATOM 2544 O O . LEU B 1 131 ? -11.68 -5.414 4.004 1 98.19 131 LEU B O 1
ATOM 2548 N N . PHE B 1 132 ? -9.93 -4.914 5.254 1 98.31 132 PHE B N 1
ATOM 2549 C CA . PHE B 1 132 ? -9.102 -6 4.738 1 98.31 132 PHE B CA 1
ATOM 2550 C C . PHE B 1 132 ? -9.773 -7.348 4.969 1 98.31 132 PHE B C 1
ATOM 2552 O O . PHE B 1 132 ? -9.914 -8.141 4.039 1 98.31 132 PHE B O 1
ATOM 2559 N N . ALA B 1 133 ? -10.25 -7.57 6.199 1 98.31 133 ALA B N 1
ATOM 2560 C CA . ALA B 1 133 ? -10.852 -8.852 6.57 1 98.31 133 ALA B CA 1
ATOM 2561 C C . ALA B 1 133 ? -12.117 -9.117 5.77 1 98.31 133 ALA B C 1
ATOM 2563 O O . ALA B 1 133 ? -12.367 -10.242 5.344 1 98.31 133 ALA B O 1
ATOM 2564 N N . ARG B 1 134 ? -12.875 -8.109 5.559 1 98.44 134 ARG B N 1
ATOM 2565 C CA . ARG B 1 134 ? -14.141 -8.289 4.859 1 98.44 134 ARG B CA 1
ATOM 2566 C C . ARG B 1 134 ? -13.922 -8.469 3.361 1 98.44 134 ARG B C 1
ATOM 2568 O O . ARG B 1 134 ? -14.664 -9.188 2.699 1 98.44 134 ARG B O 1
ATOM 2575 N N . GLU B 1 135 ? -12.922 -7.785 2.775 1 98.56 135 GLU B N 1
ATOM 2576 C CA . GLU B 1 135 ? -12.547 -8.047 1.391 1 98.56 135 GLU B CA 1
ATOM 2577 C C . GLU B 1 135 ? -12.047 -9.484 1.221 1 98.56 135 GLU B C 1
ATOM 2579 O O . GLU B 1 135 ? -12.422 -10.164 0.265 1 98.56 135 GLU B O 1
ATOM 2584 N N . VAL B 1 136 ? -11.195 -9.945 2.178 1 98.56 136 VAL B N 1
ATOM 2585 C CA . VAL B 1 136 ? -10.695 -11.312 2.141 1 98.56 136 VAL B CA 1
ATOM 2586 C C . VAL B 1 136 ? -11.867 -12.289 2.191 1 98.56 136 VAL B C 1
ATOM 2588 O O . VAL B 1 136 ? -11.891 -13.273 1.449 1 98.56 136 VAL B O 1
ATOM 2591 N N . ALA B 1 137 ? -12.836 -12.008 3.02 1 98.62 137 ALA B N 1
ATOM 2592 C CA . ALA B 1 137 ? -14 -12.883 3.137 1 98.62 137 ALA B CA 1
ATOM 2593 C C . ALA B 1 137 ? -14.766 -12.953 1.82 1 98.62 137 ALA B C 1
ATOM 2595 O O . ALA B 1 137 ? -15.211 -14.023 1.408 1 98.62 137 ALA B O 1
ATOM 2596 N N . LEU B 1 138 ? -14.938 -11.828 1.17 1 98.44 138 LEU B N 1
ATOM 2597 C CA . LEU B 1 138 ? -15.648 -11.766 -0.1 1 98.44 138 LEU B CA 1
ATOM 2598 C C . LEU B 1 138 ? -14.938 -12.594 -1.165 1 98.44 138 LEU B C 1
ATOM 2600 O O . LEU B 1 138 ? -15.562 -13.406 -1.85 1 98.44 138 LEU B O 1
ATOM 2604 N N . TYR B 1 139 ? -13.617 -12.461 -1.307 1 98.69 139 TYR B N 1
ATOM 2605 C CA . TYR B 1 139 ? -12.844 -13.234 -2.27 1 98.69 139 TYR B CA 1
ATOM 2606 C C . TYR B 1 139 ? -12.828 -14.711 -1.894 1 98.69 139 TYR B C 1
ATOM 2608 O O . TYR B 1 139 ? -12.836 -15.578 -2.768 1 98.69 139 TYR B O 1
ATOM 2616 N N . THR B 1 140 ? -12.711 -14.992 -0.559 1 98.81 140 THR B N 1
ATOM 2617 C CA . THR B 1 140 ? -12.758 -16.375 -0.116 1 98.81 140 THR B CA 1
ATOM 2618 C C . THR B 1 140 ? -14.039 -17.062 -0.604 1 98.81 140 THR B C 1
ATOM 2620 O O . THR B 1 140 ? -13.984 -18.156 -1.16 1 98.81 140 THR B O 1
ATOM 2623 N N . THR B 1 141 ? -15.125 -16.359 -0.417 1 97.94 141 THR B N 1
ATOM 2624 C CA . THR B 1 141 ? -16.406 -16.891 -0.863 1 97.94 141 THR B CA 1
ATOM 2625 C C . THR B 1 141 ? -16.406 -17.125 -2.371 1 97.94 141 THR B C 1
ATOM 2627 O O . THR B 1 141 ? -16.797 -18.188 -2.838 1 97.94 141 THR B O 1
ATOM 2630 N N . ALA B 1 142 ? -15.953 -16.188 -3.127 1 97.56 142 ALA B N 1
ATOM 2631 C CA . ALA B 1 142 ? -15.914 -16.297 -4.582 1 97.56 142 ALA B CA 1
ATOM 2632 C C . ALA B 1 142 ? -15.062 -17.484 -5.02 1 97.56 142 ALA B C 1
ATOM 2634 O O . ALA B 1 142 ? -15.453 -18.25 -5.91 1 97.56 142 ALA B O 1
ATOM 2635 N N . LEU B 1 143 ? -13.891 -17.672 -4.391 1 98.62 143 LEU B N 1
ATOM 2636 C CA . LEU B 1 143 ? -12.969 -18.75 -4.73 1 98.62 143 LEU B CA 1
ATOM 2637 C C . LEU B 1 143 ? -13.562 -20.094 -4.348 1 98.62 143 LEU B C 1
ATOM 2639 O O . LEU B 1 143 ? -13.461 -21.062 -5.113 1 98.62 143 LEU B O 1
ATOM 2643 N N . GLU B 1 144 ? -14.188 -20.156 -3.191 1 98.44 144 GLU B N 1
ATOM 2644 C CA . GLU B 1 144 ? -14.781 -21.406 -2.717 1 98.44 144 GLU B CA 1
ATOM 2645 C C . GLU B 1 144 ? -15.93 -21.859 -3.615 1 98.44 144 GLU B C 1
ATOM 2647 O O . GLU B 1 144 ? -16.078 -23.047 -3.898 1 98.44 144 GLU B O 1
ATOM 2652 N N . VAL B 1 145 ? -16.75 -20.922 -4.016 1 96.25 145 VAL B N 1
ATOM 2653 C CA . VAL B 1 145 ? -17.859 -21.234 -4.91 1 96.25 145 VAL B CA 1
ATOM 2654 C C . VAL B 1 145 ? -17.312 -21.812 -6.219 1 96.25 145 VAL B C 1
ATOM 2656 O O . VAL B 1 145 ? -17.828 -22.812 -6.719 1 96.25 145 VAL B O 1
ATOM 2659 N N . GLY B 1 146 ? -16.297 -21.188 -6.816 1 97.31 146 GLY B N 1
ATOM 2660 C CA . GLY B 1 146 ? -15.703 -21.703 -8.039 1 97.31 146 GLY B CA 1
ATOM 2661 C C . GLY B 1 146 ? -15.078 -23.078 -7.855 1 97.31 146 GLY B C 1
ATOM 2662 O O . GLY B 1 146 ? -15.156 -23.922 -8.75 1 97.31 146 GLY B O 1
ATOM 2663 N N . ALA B 1 147 ? -14.445 -23.281 -6.68 1 98.06 147 ALA B N 1
ATOM 2664 C CA . ALA B 1 147 ? -13.836 -24.578 -6.395 1 98.06 147 ALA B CA 1
ATOM 2665 C C . ALA B 1 147 ? -14.898 -25.656 -6.219 1 98.06 147 ALA B C 1
ATOM 2667 O O . ALA B 1 147 ? -14.742 -26.781 -6.719 1 98.06 147 ALA B O 1
ATOM 2668 N N . ALA B 1 148 ? -15.953 -25.312 -5.527 1 97 148 ALA B N 1
ATOM 2669 C CA . ALA B 1 148 ? -17.016 -26.266 -5.23 1 97 148 ALA B CA 1
ATOM 2670 C C . ALA B 1 148 ? -17.719 -26.719 -6.508 1 97 148 ALA B C 1
ATOM 2672 O O . ALA B 1 148 ? -18.203 -27.859 -6.59 1 97 148 ALA B O 1
ATOM 2673 N N . THR B 1 149 ? -17.719 -25.891 -7.508 1 93.62 149 THR B N 1
ATOM 2674 C CA . THR B 1 149 ? -18.375 -26.219 -8.766 1 93.62 149 THR B CA 1
ATOM 2675 C C . THR B 1 149 ? -17.406 -26.859 -9.75 1 93.62 149 THR B C 1
ATOM 2677 O O . THR B 1 149 ? -17.781 -27.188 -10.875 1 93.62 149 THR B O 1
ATOM 2680 N N . GLY B 1 150 ? -16.125 -26.969 -9.344 1 95.69 150 GLY B N 1
ATOM 2681 C CA . GLY B 1 150 ? -15.117 -27.609 -10.164 1 95.69 150 GLY B CA 1
ATOM 2682 C C . GLY B 1 150 ? -14.516 -26.703 -11.203 1 95.69 150 GLY B C 1
ATOM 2683 O O . GLY B 1 150 ? -13.648 -27.109 -11.977 1 95.69 150 GLY B O 1
ATOM 2684 N N . VAL B 1 151 ? -14.938 -25.453 -11.203 1 96.19 151 VAL B N 1
ATOM 2685 C CA . VAL B 1 151 ? -14.461 -24.469 -12.18 1 96.19 151 VAL B CA 1
ATOM 2686 C C . VAL B 1 151 ? -13.039 -24.047 -11.844 1 96.19 151 VAL B C 1
ATOM 2688 O O . VAL B 1 151 ? -12.234 -23.766 -12.734 1 96.19 151 VAL B O 1
ATOM 2691 N N . PHE B 1 152 ? -12.758 -23.938 -10.609 1 98.19 152 PHE B N 1
ATOM 2692 C CA . PHE B 1 152 ? -11.43 -23.562 -10.148 1 98.19 152 PHE B CA 1
ATOM 2693 C C . PHE B 1 152 ? -10.719 -24.766 -9.523 1 98.19 152 PHE B C 1
ATOM 2695 O O . PHE B 1 152 ? -11.328 -25.562 -8.812 1 98.19 152 PHE B O 1
ATOM 2702 N N . ALA B 1 153 ? -9.5 -24.984 -9.844 1 98.56 153 ALA B N 1
ATOM 2703 C CA . ALA B 1 153 ? -8.547 -25.844 -9.148 1 98.56 153 ALA B CA 1
ATOM 2704 C C . ALA B 1 153 ? -7.531 -25.016 -8.367 1 98.56 153 ALA B C 1
ATOM 2706 O O . ALA B 1 153 ? -6.477 -24.656 -8.891 1 98.56 153 ALA B O 1
ATOM 2707 N N . LEU B 1 154 ? -7.852 -24.75 -7.145 1 98.5 154 LEU B N 1
ATOM 2708 C CA . LEU B 1 154 ? -7.098 -23.781 -6.348 1 98.5 154 LEU B CA 1
ATOM 2709 C C . LEU B 1 154 ? -5.734 -24.344 -5.961 1 98.5 154 LEU B C 1
ATOM 2711 O O . LEU B 1 154 ? -5.613 -25.531 -5.625 1 98.5 154 LEU B O 1
ATOM 2715 N N . THR B 1 155 ? -4.746 -23.516 -5.969 1 97.81 155 THR B N 1
ATOM 2716 C CA . THR B 1 155 ? -3.381 -23.938 -5.68 1 97.81 155 THR B CA 1
ATOM 2717 C C . THR B 1 155 ? -3.117 -23.938 -4.176 1 97.81 155 THR B C 1
ATOM 2719 O O . THR B 1 155 ? -2.094 -24.453 -3.719 1 97.81 155 THR B O 1
ATOM 2722 N N . ALA B 1 156 ? -3.932 -23.375 -3.383 1 97.69 156 ALA B N 1
ATOM 2723 C CA . ALA B 1 156 ? -3.891 -23.297 -1.925 1 97.69 156 ALA B CA 1
ATOM 2724 C C . ALA B 1 156 ? -5.285 -23.047 -1.351 1 97.69 156 ALA B C 1
ATOM 2726 O O . ALA B 1 156 ? -6.273 -23.047 -2.086 1 97.69 156 ALA B O 1
ATOM 2727 N N . SER B 1 157 ? -5.398 -22.906 -0.004 1 98.12 157 SER B N 1
ATOM 2728 C CA . SER B 1 157 ? -6.719 -22.656 0.566 1 98.12 157 SER B CA 1
ATOM 2729 C C . SER B 1 157 ? -7.32 -21.375 0.011 1 98.12 157 SER B C 1
ATOM 2731 O O . SER B 1 157 ? -6.605 -20.406 -0.238 1 98.12 157 SER B O 1
ATOM 2733 N N . ALA B 1 158 ? -8.641 -21.359 -0.198 1 98.69 158 ALA B N 1
ATOM 2734 C CA . ALA B 1 158 ? -9.336 -20.156 -0.68 1 98.69 158 ALA B CA 1
ATOM 2735 C C . ALA B 1 158 ? -9 -18.953 0.18 1 98.69 158 ALA B C 1
ATOM 2737 O O . ALA B 1 158 ? -8.797 -17.844 -0.341 1 98.69 158 ALA B O 1
ATOM 2738 N N . HIS B 1 159 ? -8.938 -19.156 1.432 1 98.31 159 HIS B N 1
ATOM 2739 C CA . HIS B 1 159 ? -8.648 -18.094 2.377 1 98.31 159 HIS B CA 1
ATOM 2740 C C . HIS B 1 159 ? -7.258 -17.516 2.15 1 98.31 159 HIS B C 1
ATOM 2742 O O . HIS B 1 159 ? -7.082 -16.297 2.123 1 98.31 159 HIS B O 1
ATOM 2748 N N . ASP B 1 160 ? -6.238 -18.375 1.941 1 98.06 160 ASP B N 1
ATOM 2749 C CA . ASP B 1 160 ? -4.875 -17.906 1.705 1 98.06 160 ASP B CA 1
ATOM 2750 C C . ASP B 1 160 ? -4.77 -17.156 0.375 1 98.06 160 ASP B C 1
ATOM 2752 O O . ASP B 1 160 ? -4.141 -16.109 0.298 1 98.06 160 ASP B O 1
ATOM 2756 N N . LEU B 1 161 ? -5.406 -17.719 -0.599 1 98.62 161 LEU B N 1
ATOM 2757 C CA . LEU B 1 161 ? -5.383 -17.094 -1.91 1 98.62 161 LEU B CA 1
ATOM 2758 C C . LEU B 1 161 ? -6.086 -15.734 -1.871 1 98.62 161 LEU B C 1
ATOM 2760 O O . LEU B 1 161 ? -5.633 -14.773 -2.504 1 98.62 161 LEU B O 1
ATOM 2764 N N . ALA B 1 162 ? -7.219 -15.617 -1.11 1 98.69 162 ALA B N 1
ATOM 2765 C CA . ALA B 1 162 ? -7.957 -14.367 -0.958 1 98.69 162 ALA B CA 1
ATOM 2766 C C . ALA B 1 162 ? -7.086 -13.297 -0.306 1 98.69 162 ALA B C 1
ATOM 2768 O O . ALA B 1 162 ? -7.082 -12.141 -0.738 1 98.69 162 ALA B O 1
ATOM 2769 N N . HIS B 1 163 ? -6.285 -13.68 0.718 1 98.25 163 HIS B N 1
ATOM 2770 C CA . HIS B 1 163 ? -5.348 -12.75 1.336 1 98.25 163 HIS B CA 1
ATOM 2771 C C . HIS B 1 163 ? -4.375 -12.188 0.307 1 98.25 163 HIS B C 1
ATOM 2773 O O . HIS B 1 163 ? -4.133 -10.977 0.271 1 98.25 163 HIS B O 1
ATOM 2779 N N . GLY B 1 164 ? -3.842 -13.086 -0.51 1 98.12 164 GLY B N 1
ATOM 2780 C CA . GLY B 1 164 ? -2.906 -12.664 -1.54 1 98.12 164 GLY B CA 1
ATOM 2781 C C . GLY B 1 164 ? -3.523 -11.727 -2.559 1 98.12 164 GLY B C 1
ATOM 2782 O O . GLY B 1 164 ? -2.912 -10.727 -2.939 1 98.12 164 GLY B O 1
ATOM 2783 N N . ILE B 1 165 ? -4.75 -12 -2.961 1 98.69 165 ILE B N 1
ATOM 2784 C CA . ILE B 1 165 ? -5.426 -11.188 -3.965 1 98.69 165 ILE B CA 1
ATOM 2785 C C . ILE B 1 165 ? -5.695 -9.789 -3.404 1 98.69 165 ILE B C 1
ATOM 2787 O O . ILE B 1 165 ? -5.434 -8.789 -4.07 1 98.69 165 ILE B O 1
ATOM 2791 N N . VAL B 1 166 ? -6.152 -9.711 -2.168 1 98.62 166 VAL B N 1
ATOM 2792 C CA . VAL B 1 166 ? -6.445 -8.422 -1.559 1 98.62 166 VAL B CA 1
ATOM 2793 C C . VAL B 1 166 ? -5.148 -7.633 -1.372 1 98.62 166 VAL B C 1
ATOM 2795 O O . VAL B 1 166 ? -5.102 -6.43 -1.646 1 98.62 166 VAL B O 1
ATOM 2798 N N . ALA B 1 167 ? -4.094 -8.289 -0.927 1 98.31 167 ALA B N 1
ATOM 2799 C CA . ALA B 1 167 ? -2.807 -7.621 -0.757 1 98.31 167 ALA B CA 1
ATOM 2800 C C . ALA B 1 167 ? -2.271 -7.113 -2.092 1 98.31 167 ALA B C 1
ATOM 2802 O O . ALA B 1 167 ? -1.674 -6.035 -2.16 1 98.31 167 ALA B O 1
ATOM 2803 N N . LEU B 1 168 ? -2.438 -7.879 -3.125 1 98.31 168 LEU B N 1
ATOM 2804 C CA . LEU B 1 168 ? -2.027 -7.461 -4.461 1 98.31 168 LEU B CA 1
ATOM 2805 C C . LEU B 1 168 ? -2.797 -6.219 -4.898 1 98.31 168 LEU B C 1
ATOM 2807 O O . LEU B 1 168 ? -2.211 -5.281 -5.441 1 98.31 168 LEU B O 1
ATOM 2811 N N . GLU B 1 169 ? -4.109 -6.23 -4.676 1 98.25 169 GLU B N 1
ATOM 2812 C CA . GLU B 1 169 ? -4.914 -5.047 -4.965 1 98.25 169 GLU B CA 1
ATOM 2813 C C . GLU B 1 169 ? -4.383 -3.822 -4.227 1 98.25 169 GLU B C 1
ATOM 2815 O O . GLU B 1 169 ? -4.254 -2.746 -4.812 1 98.25 169 GLU B O 1
ATOM 2820 N N . ASP B 1 170 ? -4.094 -4.055 -2.975 1 97.5 170 ASP B N 1
ATOM 2821 C CA . ASP B 1 170 ? -3.588 -2.953 -2.16 1 97.5 170 ASP B CA 1
ATOM 2822 C C . ASP B 1 170 ? -2.242 -2.459 -2.684 1 97.5 170 ASP B C 1
ATOM 2824 O O . ASP B 1 170 ? -1.993 -1.253 -2.729 1 97.5 170 ASP B O 1
ATOM 2828 N N . GLY B 1 171 ? -1.376 -3.381 -3.045 1 97.56 171 GLY B N 1
ATOM 2829 C CA . GLY B 1 171 ? -0.082 -3.002 -3.59 1 97.56 171 GLY B CA 1
ATOM 2830 C C . GLY B 1 171 ? -0.186 -2.238 -4.895 1 97.56 171 GLY B C 1
ATOM 2831 O O . GLY B 1 171 ? 0.37 -1.146 -5.027 1 97.56 171 GLY B O 1
ATOM 2832 N N . TYR B 1 172 ? -0.903 -2.771 -5.875 1 97.88 172 TYR B N 1
ATOM 2833 C CA . TYR B 1 172 ? -1.082 -2.1 -7.16 1 97.88 172 TYR B CA 1
ATOM 2834 C C . TYR B 1 172 ? -1.843 -0.79 -6.988 1 97.88 172 TYR B C 1
ATOM 2836 O O . TYR B 1 172 ? -1.506 0.218 -7.613 1 97.88 172 TYR B O 1
ATOM 2844 N N . GLY B 1 173 ? -2.889 -0.8 -6.145 1 96.62 173 GLY B N 1
ATOM 2845 C CA . GLY B 1 173 ? -3.648 0.411 -5.879 1 96.62 173 GLY B CA 1
ATOM 2846 C C . GLY B 1 173 ? -2.801 1.537 -5.316 1 96.62 173 GLY B C 1
ATOM 2847 O O . GLY B 1 173 ? -2.961 2.695 -5.703 1 96.62 173 GLY B O 1
ATOM 2848 N N . LEU B 1 174 ? -1.951 1.195 -4.391 1 95.31 174 LEU B N 1
ATOM 2849 C CA . LEU B 1 174 ? -1.018 2.158 -3.814 1 95.31 174 LEU B CA 1
ATOM 2850 C C . LEU B 1 174 ? -0.213 2.854 -4.906 1 95.31 174 LEU B C 1
ATOM 2852 O O . LEU B 1 174 ? -0.095 4.082 -4.91 1 95.31 174 LEU B O 1
ATOM 2856 N N . HIS B 1 175 ? 0.282 2.119 -5.871 1 95.94 175 HIS B N 1
ATOM 2857 C CA . HIS B 1 175 ? 1.107 2.68 -6.934 1 95.94 175 HIS B CA 1
ATOM 2858 C C . HIS B 1 175 ? 0.267 3.484 -7.922 1 95.94 175 HIS B C 1
ATOM 2860 O O . HIS B 1 175 ? 0.708 4.523 -8.414 1 95.94 175 HIS B O 1
ATOM 2866 N N . ILE B 1 176 ? -0.924 3.045 -8.18 1 94.81 176 ILE B N 1
ATOM 2867 C CA . ILE B 1 176 ? -1.802 3.75 -9.109 1 94.81 176 ILE B CA 1
ATOM 2868 C C . ILE B 1 176 ? -2.174 5.113 -8.531 1 94.81 176 ILE B C 1
ATOM 2870 O O . ILE B 1 176 ? -2.006 6.141 -9.195 1 94.81 176 ILE B O 1
ATOM 2874 N N . ILE B 1 177 ? -2.58 5.125 -7.266 1 91.94 177 ILE B N 1
ATOM 2875 C CA . ILE B 1 177 ? -3.039 6.348 -6.617 1 91.94 177 ILE B CA 1
ATOM 2876 C C . ILE B 1 177 ? -1.86 7.297 -6.414 1 91.94 177 ILE B C 1
ATOM 2878 O O . ILE B 1 177 ? -2.029 8.516 -6.426 1 91.94 177 ILE B O 1
ATOM 2882 N N . SER B 1 178 ? -0.651 6.758 -6.316 1 92.12 178 SER B N 1
ATOM 2883 C CA . SER B 1 178 ? 0.555 7.555 -6.125 1 92.12 178 SER B CA 1
ATOM 2884 C C . SER B 1 178 ? 1.146 8 -7.457 1 92.12 178 SER B C 1
ATOM 2886 O O . SER B 1 178 ? 2.221 8.602 -7.496 1 92.12 178 SER B O 1
ATOM 2888 N N . ARG B 1 179 ? 0.52 7.605 -8.586 1 91.25 179 ARG B N 1
ATOM 2889 C CA . ARG B 1 179 ? 0.916 8.023 -9.93 1 91.25 179 ARG B CA 1
ATOM 2890 C C . ARG B 1 179 ? 2.305 7.5 -10.281 1 91.25 179 ARG B C 1
ATOM 2892 O O . ARG B 1 179 ? 3.139 8.242 -10.805 1 91.25 179 ARG B O 1
ATOM 2899 N N . ASN B 1 180 ? 2.51 6.293 -9.828 1 92.81 180 ASN B N 1
ATOM 2900 C CA . ASN B 1 180 ? 3.762 5.633 -10.18 1 92.81 180 ASN B CA 1
ATOM 2901 C C . ASN B 1 180 ? 3.861 5.387 -11.688 1 92.81 180 ASN B C 1
ATOM 2903 O O . ASN B 1 180 ? 3.143 4.547 -12.234 1 92.81 180 ASN B O 1
ATOM 2907 N N . ALA B 1 181 ? 4.812 6.027 -12.359 1 90.69 181 ALA B N 1
ATOM 2908 C CA . ALA B 1 181 ? 4.941 5.977 -13.812 1 90.69 181 ALA B CA 1
ATOM 2909 C C . ALA B 1 181 ? 5.496 4.625 -14.266 1 90.69 181 ALA B C 1
ATOM 2911 O O . ALA B 1 181 ? 5.406 4.277 -15.445 1 90.69 181 ALA B O 1
ATOM 2912 N N . ALA B 1 182 ? 6 3.857 -13.359 1 89.69 182 ALA B N 1
ATOM 2913 C CA . ALA B 1 182 ? 6.582 2.564 -13.711 1 89.69 182 ALA B CA 1
ATOM 2914 C C . ALA B 1 182 ? 5.504 1.492 -13.828 1 89.69 182 ALA B C 1
ATOM 2916 O O . ALA B 1 182 ? 5.773 0.374 -14.273 1 89.69 182 ALA B O 1
ATOM 2917 N N . LEU B 1 183 ? 4.27 1.817 -13.445 1 92.88 183 LEU B N 1
ATOM 2918 C CA . LEU B 1 183 ? 3.182 0.849 -13.469 1 92.88 183 LEU B CA 1
ATOM 2919 C C . LEU B 1 183 ? 1.963 1.421 -14.188 1 92.88 183 LEU B C 1
ATOM 2921 O O . LEU B 1 183 ? 1.27 2.287 -13.648 1 92.88 183 LEU B O 1
ATOM 2925 N N . ARG B 1 184 ? 1.724 0.872 -15.398 1 91.75 184 ARG B N 1
ATOM 2926 C CA . ARG B 1 184 ? 0.523 1.258 -16.125 1 91.75 184 ARG B CA 1
ATOM 2927 C C . ARG B 1 184 ? -0.711 0.563 -15.57 1 91.75 184 ARG B C 1
ATOM 2929 O O . ARG B 1 184 ? -0.653 -0.61 -15.195 1 91.75 184 ARG B O 1
ATOM 2936 N N . LEU B 1 185 ? -1.817 1.309 -15.57 1 93.75 185 LEU B N 1
ATOM 2937 C CA . LEU B 1 185 ? -3.064 0.8 -15.016 1 93.75 185 LEU B CA 1
ATOM 2938 C C . LEU B 1 185 ? -3.475 -0.503 -15.695 1 93.75 185 LEU B C 1
ATOM 2940 O O . LEU B 1 185 ? -3.82 -1.477 -15.023 1 93.75 185 LEU B O 1
ATOM 2944 N N . ASP B 1 186 ? -3.504 -0.502 -17 1 94.69 186 ASP B N 1
ATOM 2945 C CA . ASP B 1 186 ? -3.887 -1.698 -17.75 1 94.69 186 ASP B CA 1
ATOM 2946 C C . ASP B 1 186 ? -2.957 -2.867 -17.422 1 94.69 186 ASP B C 1
ATOM 2948 O O . ASP B 1 186 ? -3.395 -4.02 -17.375 1 94.69 186 ASP B O 1
ATOM 2952 N N . ARG B 1 187 ? -1.726 -2.545 -17.188 1 95.12 187 ARG B N 1
ATOM 2953 C CA . ARG B 1 187 ? -0.757 -3.572 -16.828 1 95.12 187 ARG B CA 1
ATOM 2954 C C . ARG B 1 187 ? -1.088 -4.18 -15.461 1 95.12 187 ARG B C 1
ATOM 2956 O O . ARG B 1 187 ? -1.025 -5.398 -15.289 1 95.12 187 ARG B O 1
ATOM 2963 N N . ALA B 1 188 ? -1.417 -3.344 -14.492 1 97.19 188 ALA B N 1
ATOM 2964 C CA . ALA B 1 188 ? -1.796 -3.832 -13.172 1 97.19 188 ALA B CA 1
ATOM 2965 C C . ALA B 1 188 ? -2.994 -4.773 -13.258 1 97.19 188 ALA B C 1
ATOM 2967 O O . ALA B 1 188 ? -2.996 -5.84 -12.641 1 97.19 188 ALA B O 1
ATOM 2968 N N . ARG B 1 189 ? -3.953 -4.402 -14.062 1 96.81 189 ARG B N 1
ATOM 2969 C CA . ARG B 1 189 ? -5.148 -5.219 -14.234 1 96.81 189 ARG B CA 1
ATOM 2970 C C . ARG B 1 189 ? -4.805 -6.559 -14.883 1 96.81 189 ARG B C 1
ATOM 2972 O O . ARG B 1 189 ? -5.285 -7.605 -14.438 1 96.81 189 ARG B O 1
ATOM 2979 N N . ASN B 1 190 ? -3.99 -6.523 -15.891 1 97.19 190 ASN B N 1
ATOM 2980 C CA . ASN B 1 190 ? -3.58 -7.75 -16.562 1 97.19 190 ASN B CA 1
ATOM 2981 C C . ASN B 1 190 ? -2.795 -8.672 -15.633 1 97.19 190 ASN B C 1
ATOM 2983 O O . ASN B 1 190 ? -2.949 -9.891 -15.688 1 97.19 190 ASN B O 1
ATOM 2987 N N . LEU B 1 191 ? -1.98 -8.094 -14.82 1 97.75 191 LEU B N 1
ATOM 2988 C CA . LEU B 1 191 ? -1.193 -8.875 -13.867 1 97.75 191 LEU B CA 1
ATOM 2989 C C . LEU B 1 191 ? -2.09 -9.516 -12.812 1 97.75 191 LEU B C 1
ATOM 2991 O O . LEU B 1 191 ? -1.857 -10.648 -12.406 1 97.75 191 LEU B O 1
ATOM 2995 N N . MET B 1 192 ? -3.131 -8.781 -12.375 1 97.69 192 MET B N 1
ATOM 2996 C CA . MET B 1 192 ? -4.102 -9.32 -11.43 1 97.69 192 MET B CA 1
ATOM 2997 C C . MET B 1 192 ? -4.828 -10.523 -12.023 1 97.69 192 MET B C 1
ATOM 2999 O O . MET B 1 192 ? -4.98 -11.547 -11.352 1 97.69 192 MET B O 1
ATOM 3003 N N . LEU B 1 193 ? -5.242 -10.414 -13.242 1 97.56 193 LEU B N 1
ATOM 3004 C CA . LEU B 1 193 ? -5.949 -11.508 -13.898 1 97.56 193 LEU B CA 1
ATOM 3005 C C . LEU B 1 193 ? -5.02 -12.695 -14.125 1 97.56 193 LEU B C 1
ATOM 3007 O O . LEU B 1 193 ? -5.422 -13.852 -13.945 1 97.56 193 LEU B O 1
ATOM 3011 N N . ALA B 1 194 ? -3.797 -12.406 -14.547 1 97.94 194 ALA B N 1
ATOM 3012 C CA . ALA B 1 194 ? -2.818 -13.477 -14.734 1 97.94 194 ALA B CA 1
ATOM 3013 C C . ALA B 1 194 ? -2.574 -14.234 -13.43 1 97.94 194 ALA B C 1
ATOM 3015 O O . ALA B 1 194 ? -2.484 -15.461 -13.43 1 97.94 194 ALA B O 1
ATOM 3016 N N . HIS B 1 195 ? -2.465 -13.438 -12.352 1 97.94 195 HIS B N 1
ATOM 3017 C CA . HIS B 1 195 ? -2.312 -14.062 -11.047 1 97.94 195 HIS B CA 1
ATOM 3018 C C . HIS B 1 195 ? -3.504 -14.961 -10.719 1 97.94 195 HIS B C 1
ATOM 3020 O O . HIS B 1 195 ? -3.326 -16.094 -10.273 1 97.94 195 HIS B O 1
ATOM 3026 N N . ALA B 1 196 ? -4.691 -14.438 -10.938 1 98.38 196 ALA B N 1
ATOM 3027 C CA . ALA B 1 196 ? -5.902 -15.211 -10.664 1 98.38 196 ALA B CA 1
ATOM 3028 C C . ALA B 1 196 ? -5.945 -16.484 -11.5 1 98.38 196 ALA B C 1
ATOM 3030 O O . ALA B 1 196 ? -6.367 -17.531 -11.023 1 98.38 196 ALA B O 1
ATOM 3031 N N . ARG B 1 197 ? -5.523 -16.422 -12.789 1 98 197 ARG B N 1
ATOM 3032 C CA . ARG B 1 197 ? -5.484 -17.609 -13.633 1 98 197 ARG B CA 1
ATOM 3033 C C . ARG B 1 197 ? -4.574 -18.688 -13.039 1 98 197 ARG B C 1
ATOM 3035 O O . ARG B 1 197 ? -4.93 -19.859 -13.016 1 98 197 ARG B O 1
ATOM 3042 N N . VAL B 1 198 ? -3.488 -18.25 -12.523 1 97.31 198 VAL B N 1
ATOM 3043 C CA . VAL B 1 198 ? -2.504 -19.188 -11.984 1 97.31 198 VAL B CA 1
ATOM 3044 C C . VAL B 1 198 ? -3.059 -19.859 -10.734 1 97.31 198 VAL B C 1
ATOM 3046 O O . VAL B 1 198 ? -3.012 -21.078 -10.609 1 97.31 198 VAL B O 1
ATOM 3049 N N . VAL B 1 199 ? -3.662 -19.078 -9.82 1 97.88 199 VAL B N 1
ATOM 3050 C CA . VAL B 1 199 ? -3.98 -19.641 -8.516 1 97.88 199 VAL B CA 1
ATOM 3051 C C . VAL B 1 199 ? -5.305 -20.391 -8.586 1 97.88 199 VAL B C 1
ATOM 3053 O O . VAL B 1 199 ? -5.605 -21.203 -7.715 1 97.88 199 VAL B O 1
ATOM 3056 N N . THR B 1 200 ? -6.098 -20.156 -9.656 1 98.31 200 THR B N 1
ATOM 3057 C CA . THR B 1 200 ? -7.383 -20.828 -9.773 1 98.31 200 THR B CA 1
ATOM 3058 C C . THR B 1 200 ? -7.32 -21.938 -10.812 1 98.31 200 THR B C 1
ATOM 3060 O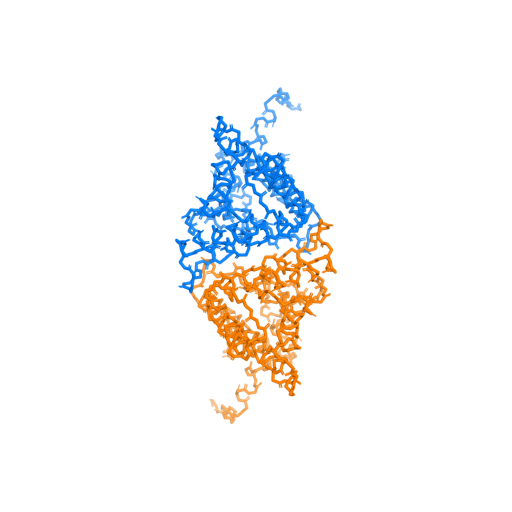 O . THR B 1 200 ? -8.25 -22.75 -10.93 1 98.31 200 THR B O 1
ATOM 3063 N N . GLY B 1 201 ? -6.27 -21.938 -11.609 1 97.56 201 GLY B N 1
ATOM 3064 C CA . GLY B 1 201 ? -6.203 -22.906 -12.703 1 97.56 201 GLY B CA 1
ATOM 3065 C C . GLY B 1 201 ? -7.246 -22.656 -13.773 1 97.56 201 GLY B C 1
ATOM 3066 O O . GLY B 1 201 ? -7.57 -23.562 -14.547 1 97.56 201 GLY B O 1
ATOM 3067 N N . CYS B 1 202 ? -7.82 -21.469 -13.805 1 97.5 202 CYS B N 1
ATOM 3068 C CA . CYS B 1 202 ? -8.906 -21.172 -14.727 1 97.5 202 CYS B CA 1
ATOM 3069 C C . CYS B 1 202 ? -8.422 -20.25 -15.844 1 97.5 202 CYS B C 1
ATOM 3071 O O . CYS B 1 202 ? -8.352 -19.031 -15.672 1 97.5 202 CYS B O 1
ATOM 3073 N N . ALA B 1 203 ? -8.219 -20.734 -1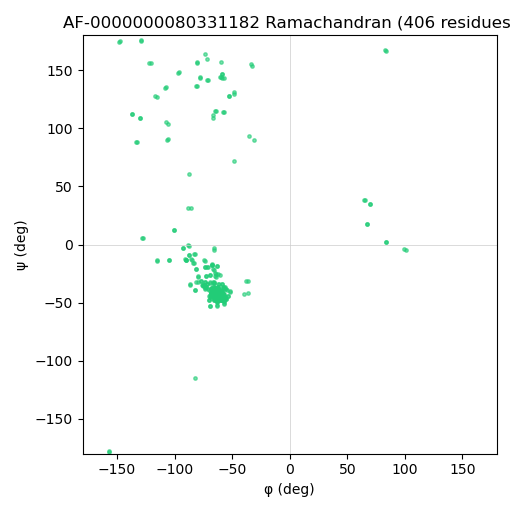7.016 1 95.62 203 ALA B N 1
ATOM 3074 C CA . ALA B 1 203 ? -7.645 -20.016 -18.141 1 95.62 203 ALA B CA 1
ATOM 3075 C C . ALA B 1 203 ? -8.625 -18.984 -18.688 1 95.62 203 ALA B C 1
ATOM 3077 O O . ALA B 1 203 ? -8.227 -18.062 -19.406 1 95.62 203 ALA B O 1
ATOM 3078 N N . GLU B 1 204 ? -9.875 -19.141 -18.391 1 93.94 204 GLU B N 1
ATOM 3079 C CA . GLU B 1 204 ? -10.906 -18.266 -18.922 1 93.94 204 GLU B CA 1
ATOM 3080 C C . GLU B 1 204 ? -10.867 -16.891 -18.25 1 93.94 204 GLU B C 1
ATOM 3082 O O . GLU B 1 204 ? -11.469 -15.938 -18.734 1 93.94 204 GLU B O 1
ATOM 3087 N N . LEU B 1 205 ? -10.25 -16.875 -17.125 1 94.81 205 LEU B N 1
ATOM 3088 C CA . LEU B 1 205 ? -10.102 -15.594 -16.453 1 94.81 205 LEU B CA 1
ATOM 3089 C C . LEU B 1 205 ? -9.211 -14.656 -17.266 1 94.81 205 LEU B C 1
ATOM 3091 O O . LEU B 1 205 ? -8.25 -15.102 -17.891 1 94.81 205 LEU B O 1
#

pLDDT: mean 92.75, std 10.14, range [35.81, 98.81]

Solvent-accessible surface area (backbone atoms only — not comparable to full-atom values): 21229 Å² total; per-residue (Å²): 137,80,82,78,66,59,70,72,53,52,53,50,48,51,51,45,47,32,52,18,39,45,51,40,33,61,75,62,33,69,75,82,63,45,65,62,53,28,14,60,62,54,72,51,50,52,64,58,48,39,69,79,34,78,45,67,66,60,44,51,50,49,27,47,52,50,51,47,52,53,51,53,50,50,51,50,47,46,38,55,60,36,52,93,47,50,54,62,51,24,47,50,45,43,61,63,67,60,40,60,90,44,54,76,28,60,69,55,44,42,50,56,60,52,47,67,43,12,58,81,29,72,70,44,13,50,52,52,21,50,48,52,51,52,52,25,50,53,43,18,50,45,44,43,54,17,37,75,71,64,62,24,56,58,75,58,57,41,60,59,51,16,48,51,52,51,24,31,33,46,16,48,32,52,38,37,43,20,56,22,80,72,53,53,70,71,54,51,53,50,50,52,39,52,50,50,22,64,44,23,60,28,80,86,89,143,79,84,75,65,59,70,72,52,51,52,50,50,50,51,47,46,32,52,18,38,44,52,41,32,60,74,62,33,71,76,84,64,45,65,61,54,30,13,61,63,54,73,51,50,52,65,60,49,38,69,80,35,77,44,67,67,60,46,51,51,48,28,49,51,50,52,48,53,53,50,52,51,50,51,50,47,46,38,56,61,36,50,90,47,52,53,60,49,24,46,49,44,44,61,60,67,59,40,60,89,44,53,76,29,60,69,56,44,41,50,57,59,50,47,68,43,13,57,82,28,71,70,44,13,49,52,51,21,49,47,52,51,52,53,24,50,53,41,18,50,46,46,44,54,17,36,74,70,63,63,26,54,58,76,59,57,41,58,60,51,16,47,50,53,50,24,32,34,46,17,47,32,52,38,37,44,19,57,20,80,71,54,54,69,70,53,52,52,51,50,52,39,52,50,50,21,62,43,23,59,26,79,88,87